Protein AF-A0AAJ2NUL4-F1 (afdb_monomer)

Nearest PDB structures (foldseek):
  6ob6-assembly2_B  TM=2.397E-01  e=3.780E-01  Homo sapiens
  6ob7-assembly1_A  TM=2.343E-01  e=9.515E-01  Homo sapiens
  6ob6-assembly1_A  TM=2.402E-01  e=1.174E+00  Homo sapiens
  7d3u-assembly1_A  TM=2.334E-01  e=5.781E+00  Dietzia sp. DQ12-45-1b
  3dyj-assembly2_B  TM=1.633E-01  e=4.310E+00  Mus musculus

pLDDT: mean 76.29, std 25.27, range [26.02, 98.5]

Solvent-accessible surface area (backbone atoms only — not comparable to full-atom values): 23646 Å² total; per-residue (Å²): 133,72,55,101,81,71,51,84,67,75,86,62,78,68,72,72,60,86,84,61,87,57,70,70,61,54,53,48,49,53,54,31,49,55,34,37,49,44,14,53,50,16,58,77,70,59,43,12,44,94,47,73,66,19,28,52,33,42,51,23,54,46,30,55,22,38,56,39,12,47,52,22,19,65,60,38,30,42,42,44,46,28,36,68,71,66,50,73,82,67,72,62,62,60,67,64,52,52,51,59,48,49,72,70,44,48,65,65,48,50,52,52,51,52,47,39,47,74,70,38,78,88,40,67,79,62,49,72,67,40,51,51,24,49,77,67,48,42,24,61,80,40,61,90,28,65,42,84,95,44,60,75,49,46,60,54,27,31,52,54,52,49,61,67,47,44,57,56,54,50,56,74,50,51,78,43,32,69,84,47,37,68,52,50,50,58,54,41,47,50,53,18,56,55,17,40,50,54,42,65,53,62,40,65,86,70,70,65,38,91,64,49,61,68,79,63,32,52,60,44,51,38,28,18,27,28,33,12,32,41,51,19,46,55,54,61,47,72,94,44,72,71,54,50,54,64,44,34,90,64,38,43,57,56,28,42,49,52,16,52,49,38,52,54,58,67,55,37,67,94,73,36,77,56,67,90,53,85,64,54,35,70,47,46,26,50,52,49,52,34,20,20,48,25,22,35,25,63,44,41,49,73,65,39,50,60,79,79,76,67,84,71,79,91,79,74,89,80,82,81,79,86,84,82,90,81,84,90,87,91,77,89,80,88,86,89,88,87,84,83,89,85,85,86,90,84,88,87,89,84,90,82,86,89,86,86,80,88,84,88,90,85,79,90,79,90,78,88,89,85,90,81,85,88,88,86,87,90,87,87,85,89,84,89,86,84,87,83,92,82,132

Structure (mmCIF, N/CA/C/O backbone):
data_AF-A0AAJ2NUL4-F1
#
_entry.id   AF-A0AAJ2NUL4-F1
#
loop_
_atom_site.group_PDB
_atom_site.id
_atom_site.type_symbol
_atom_site.label_atom_id
_atom_site.label_alt_id
_atom_site.label_comp_id
_atom_site.label_asym_id
_atom_site.label_entity_id
_atom_site.label_seq_id
_atom_site.pdbx_PDB_ins_code
_atom_site.Cartn_x
_atom_site.Cartn_y
_atom_site.Cartn_z
_atom_site.occupancy
_atom_site.B_iso_or_equiv
_atom_site.auth_seq_id
_atom_site.auth_comp_id
_atom_site.auth_asym_id
_atom_site.auth_atom_id
_atom_site.pdbx_PDB_model_num
ATOM 1 N N . MET A 1 1 ? -13.869 8.831 35.840 1.00 39.25 1 MET A N 1
ATOM 2 C CA . MET A 1 1 ? -14.214 9.056 37.261 1.00 39.25 1 MET A CA 1
ATOM 3 C C . MET A 1 1 ? -12.936 9.452 37.986 1.00 39.25 1 MET A C 1
ATOM 5 O O . MET A 1 1 ? -11.892 8.935 37.609 1.00 39.25 1 MET A O 1
ATOM 9 N N . LYS A 1 2 ? -12.988 10.399 38.930 1.00 30.70 2 LYS A N 1
ATOM 10 C CA . LYS A 1 2 ? -11.840 10.747 39.788 1.00 30.70 2 LYS A CA 1
ATOM 11 C C . LYS A 1 2 ? -11.896 9.874 41.045 1.00 30.70 2 LYS A C 1
ATOM 13 O O . LYS A 1 2 ? -12.995 9.549 41.487 1.00 30.70 2 LYS A O 1
ATOM 18 N N . ASN A 1 3 ? -10.749 9.499 41.600 1.00 44.28 3 ASN A N 1
ATOM 19 C CA . ASN A 1 3 ? -10.684 8.872 42.922 1.00 44.28 3 ASN A CA 1
ATOM 20 C C . ASN A 1 3 ? -10.741 9.953 44.028 1.00 44.28 3 ASN A C 1
ATOM 22 O O . ASN A 1 3 ? -10.722 11.152 43.739 1.00 44.28 3 ASN A O 1
ATOM 26 N N . ALA A 1 4 ? -10.841 9.531 45.293 1.00 42.66 4 ALA A N 1
ATOM 27 C CA . ALA A 1 4 ? -11.168 10.397 46.436 1.00 42.66 4 ALA A CA 1
ATOM 28 C C . ALA A 1 4 ? -10.173 11.546 46.724 1.00 42.66 4 ALA A C 1
ATOM 30 O O . ALA A 1 4 ? -10.486 12.431 47.512 1.00 42.66 4 ALA A O 1
ATOM 31 N N . PHE A 1 5 ? -9.005 11.562 46.072 1.00 47.72 5 PHE A N 1
ATOM 32 C CA . PHE A 1 5 ? -7.965 12.585 46.241 1.00 47.72 5 PHE A CA 1
ATOM 33 C C . PHE A 1 5 ? -7.811 13.516 45.027 1.00 47.72 5 PHE A C 1
ATOM 35 O O . PHE A 1 5 ? -6.868 14.298 44.957 1.00 47.72 5 PHE A O 1
ATOM 42 N N . GLY A 1 6 ? -8.722 13.443 44.048 1.00 39.38 6 GLY A N 1
ATOM 43 C CA . GLY A 1 6 ? -8.773 14.371 42.911 1.00 39.38 6 GLY A CA 1
ATOM 44 C C . GLY A 1 6 ? -7.651 14.223 41.875 1.00 39.38 6 GLY A C 1
ATOM 45 O O . GLY A 1 6 ? -7.711 14.880 40.832 1.00 39.38 6 GLY A O 1
ATOM 46 N N . THR A 1 7 ? -6.672 13.348 42.112 1.00 38.56 7 THR A N 1
ATOM 47 C CA . THR A 1 7 ? -5.594 13.026 41.175 1.00 38.56 7 THR A CA 1
ATOM 48 C C . THR A 1 7 ? -6.104 12.194 39.988 1.00 38.56 7 THR A C 1
ATOM 50 O O . THR A 1 7 ? -7.057 11.418 40.124 1.00 38.56 7 THR A O 1
ATOM 53 N N . PRO A 1 8 ? -5.506 12.335 38.789 1.00 39.22 8 PRO A N 1
ATOM 54 C CA . PRO A 1 8 ? -5.813 11.455 37.667 1.00 39.22 8 PRO A CA 1
ATOM 55 C C . PRO A 1 8 ? -5.464 10.003 38.013 1.00 39.22 8 PRO A C 1
ATOM 57 O O . PRO A 1 8 ? -4.362 9.717 38.480 1.00 39.22 8 PRO A O 1
ATOM 60 N N . ASP A 1 9 ? -6.381 9.069 37.757 1.00 36.19 9 ASP A N 1
ATOM 61 C CA . ASP A 1 9 ? -6.085 7.647 37.927 1.00 36.19 9 ASP A CA 1
ATOM 62 C C . ASP A 1 9 ? -5.199 7.148 36.775 1.00 36.19 9 ASP A C 1
ATOM 64 O O . ASP A 1 9 ? -5.669 6.754 35.706 1.00 36.19 9 ASP A O 1
ATOM 68 N N . HIS A 1 10 ? -3.887 7.175 37.007 1.00 42.59 10 HIS A N 1
ATOM 69 C CA . HIS A 1 10 ? -2.873 6.720 36.058 1.00 42.59 10 HIS A CA 1
ATOM 70 C C . HIS A 1 10 ? -2.871 5.193 35.826 1.00 42.59 10 HIS A C 1
ATOM 72 O O . HIS A 1 10 ? -2.092 4.716 35.002 1.00 42.59 10 HIS A O 1
ATOM 78 N N . ARG A 1 11 ? -3.723 4.406 36.508 1.00 35.22 11 ARG A N 1
ATOM 79 C CA . ARG A 1 11 ? -3.797 2.943 36.317 1.00 35.22 11 ARG A CA 1
ATOM 80 C C . ARG A 1 11 ? -4.543 2.523 35.050 1.00 35.22 11 ARG A C 1
ATOM 82 O O . ARG A 1 11 ? -4.384 1.387 34.606 1.00 35.22 11 ARG A O 1
ATOM 89 N N . VAL A 1 12 ? -5.313 3.420 34.433 1.00 42.59 12 VAL A N 1
ATOM 90 C CA . VAL A 1 12 ? -5.914 3.182 33.114 1.00 42.59 12 VAL A CA 1
ATOM 91 C C . VAL A 1 12 ? -5.010 3.799 32.055 1.00 42.59 12 VAL A C 1
ATOM 93 O O . VAL A 1 12 ? -5.055 5.004 31.820 1.00 42.59 12 VAL A O 1
ATOM 96 N N . GLY A 1 13 ? -4.191 2.962 31.411 1.00 33.19 13 GLY A N 1
ATOM 97 C CA . GLY A 1 13 ? -3.261 3.386 30.365 1.00 33.19 13 GLY A CA 1
ATOM 98 C C . GLY A 1 13 ? -3.972 4.128 29.234 1.00 33.19 13 GLY A C 1
ATOM 99 O O . GLY A 1 13 ? -4.592 3.518 28.360 1.00 33.19 13 GLY A O 1
ATOM 100 N N . THR A 1 14 ? -3.874 5.455 29.242 1.00 37.78 14 THR A N 1
ATOM 101 C CA . THR A 1 14 ? -4.357 6.305 28.162 1.00 37.78 14 THR A CA 1
ATOM 102 C C . THR A 1 14 ? -3.523 6.026 26.920 1.00 37.78 14 THR A C 1
ATOM 104 O O . THR A 1 14 ? -2.310 6.235 26.900 1.00 37.78 14 THR A O 1
ATOM 107 N N . LEU A 1 15 ? -4.179 5.534 25.863 1.00 38.38 15 LEU A N 1
ATOM 108 C CA . LEU A 1 15 ? -3.549 5.399 24.549 1.00 38.38 15 LEU A CA 1
ATOM 109 C C . LEU A 1 15 ? -2.896 6.739 24.171 1.00 38.38 15 LEU A C 1
ATOM 111 O O . LEU A 1 15 ? -3.527 7.779 24.408 1.00 38.38 15 LEU A O 1
ATOM 115 N N . PRO A 1 16 ? -1.692 6.740 23.559 1.00 39.66 16 PRO A N 1
ATOM 116 C CA . PRO A 1 16 ? -1.044 7.972 23.136 1.00 39.66 16 PRO A CA 1
ATOM 117 C C . PRO A 1 16 ? -2.018 8.789 22.298 1.00 39.66 16 PRO A C 1
ATOM 119 O O . PRO A 1 16 ? -2.777 8.210 21.508 1.00 39.66 16 PRO A O 1
ATOM 122 N N . SER A 1 17 ? -1.990 10.116 22.460 1.00 39.00 17 SER A N 1
ATOM 123 C CA . SER A 1 17 ? -2.758 11.004 21.590 1.00 39.00 17 SER A CA 1
ATOM 124 C C . SER A 1 17 ? -2.552 10.590 20.133 1.00 39.00 17 SER A C 1
ATOM 126 O O . SER A 1 17 ? -1.429 10.283 19.726 1.00 39.00 17 SER A O 1
ATOM 128 N N . ALA A 1 18 ? -3.621 10.605 19.334 1.00 47.06 18 ALA A N 1
ATOM 129 C CA . ALA A 1 18 ? -3.544 10.310 17.902 1.00 47.06 18 ALA A CA 1
ATOM 130 C C . ALA A 1 18 ? -2.624 11.290 17.138 1.00 47.06 18 ALA A C 1
ATOM 132 O O . ALA A 1 18 ? -2.311 11.060 15.976 1.00 47.06 18 ALA A O 1
ATOM 133 N N . THR A 1 19 ? -2.197 12.370 17.801 1.00 42.91 19 THR A N 1
ATOM 134 C CA . THR A 1 19 ? -1.255 13.391 17.329 1.00 42.91 19 THR A CA 1
ATOM 135 C C . THR A 1 19 ? 0.209 13.125 17.714 1.00 42.91 19 THR A C 1
ATOM 137 O O . THR A 1 19 ? 1.072 13.926 17.372 1.00 42.91 19 THR A O 1
ATOM 140 N N . GLY A 1 20 ? 0.510 12.053 18.456 1.00 47.19 20 GLY A N 1
ATOM 141 C CA . GLY A 1 20 ? 1.865 11.751 18.922 1.00 47.19 20 GLY A CA 1
ATOM 142 C C . GLY A 1 20 ? 2.750 11.131 17.839 1.00 47.19 20 GLY A C 1
ATOM 143 O O . GLY A 1 20 ? 2.394 10.103 17.262 1.00 47.19 20 GLY A O 1
ATOM 144 N N . PHE A 1 21 ? 3.927 11.719 17.618 1.00 57.12 21 PHE A N 1
ATOM 145 C CA . PHE A 1 21 ? 5.013 11.121 16.837 1.00 57.12 21 PHE A CA 1
ATOM 146 C C . PHE A 1 21 ? 5.430 9.770 17.442 1.00 57.12 21 PHE A C 1
ATOM 148 O O . PHE A 1 21 ? 5.567 9.654 18.660 1.00 57.12 21 PHE A O 1
ATOM 155 N N . VAL A 1 22 ? 5.637 8.749 16.605 1.00 67.06 22 VAL A N 1
ATOM 156 C CA . VAL A 1 22 ? 6.077 7.414 17.042 1.00 67.06 22 VAL A CA 1
ATOM 157 C C . VAL A 1 22 ? 7.417 7.100 16.366 1.00 67.06 22 VAL A C 1
ATOM 159 O O . VAL A 1 22 ? 7.410 6.593 15.244 1.00 67.06 22 VAL A O 1
ATOM 162 N N . PRO A 1 23 ? 8.566 7.364 17.025 1.00 75.12 23 PRO A N 1
ATOM 163 C CA . PRO A 1 23 ? 9.891 7.231 16.409 1.00 75.12 23 PRO A CA 1
ATOM 164 C C . PRO A 1 23 ? 10.153 5.855 15.782 1.00 75.12 23 PRO A C 1
ATOM 166 O O . PRO A 1 23 ? 10.763 5.759 14.722 1.00 75.12 23 PRO A O 1
ATOM 169 N N . ALA A 1 24 ? 9.634 4.787 16.398 1.00 75.38 24 ALA A N 1
ATOM 170 C CA . ALA A 1 24 ? 9.776 3.419 15.900 1.00 75.38 24 ALA A CA 1
ATOM 171 C C . ALA A 1 24 ? 9.136 3.196 14.514 1.00 75.38 24 ALA A C 1
ATOM 173 O O . ALA A 1 24 ? 9.634 2.380 13.742 1.00 75.38 24 ALA A O 1
ATOM 174 N N . LEU A 1 25 ? 8.058 3.917 14.180 1.00 79.81 25 LEU A N 1
ATOM 175 C CA . LEU A 1 25 ? 7.402 3.794 12.874 1.00 79.81 25 LEU A CA 1
ATOM 176 C C . LEU A 1 25 ? 8.168 4.548 11.780 1.00 79.81 25 LEU A C 1
ATOM 178 O O . LEU A 1 25 ? 8.213 4.072 10.650 1.00 79.81 25 LEU A O 1
ATOM 182 N N . GLU A 1 26 ? 8.828 5.662 12.108 1.00 84.06 26 GLU A N 1
ATOM 183 C CA . GLU A 1 26 ? 9.721 6.350 11.162 1.00 84.06 26 GLU A CA 1
ATOM 184 C C . GLU A 1 26 ? 11.033 5.581 10.950 1.00 84.06 26 GLU A C 1
ATOM 186 O O . GLU A 1 26 ? 11.498 5.463 9.819 1.00 84.06 26 GLU A O 1
ATOM 191 N N . GLY A 1 27 ? 11.589 4.961 12.000 1.00 86.56 27 GLY A N 1
ATOM 192 C CA . GLY A 1 27 ? 12.718 4.034 11.857 1.00 86.56 27 GLY A CA 1
ATOM 193 C C . GLY A 1 27 ? 12.392 2.863 10.921 1.00 86.56 27 GLY A C 1
ATOM 194 O O . GLY A 1 27 ? 13.204 2.497 10.073 1.00 86.56 27 GLY A O 1
ATOM 195 N N . LEU A 1 28 ? 11.166 2.332 11.001 1.00 87.94 28 LEU A N 1
ATOM 196 C CA . LEU A 1 28 ? 10.689 1.299 10.082 1.00 87.94 28 LEU A CA 1
ATOM 197 C C . LEU A 1 28 ? 10.499 1.821 8.643 1.00 87.94 28 LEU A C 1
ATOM 199 O O . LEU A 1 28 ? 10.810 1.087 7.708 1.00 87.94 28 LEU A O 1
ATOM 203 N N . ARG A 1 29 ? 10.074 3.083 8.440 1.00 90.88 29 ARG A N 1
ATOM 204 C CA . ARG A 1 29 ? 10.076 3.721 7.102 1.00 90.88 29 ARG A CA 1
ATOM 205 C C . ARG A 1 29 ? 11.485 3.825 6.526 1.00 90.88 29 ARG A C 1
ATOM 207 O O . ARG A 1 29 ? 11.657 3.550 5.345 1.00 90.88 29 ARG A O 1
ATOM 214 N N . ALA A 1 30 ? 12.477 4.202 7.332 1.00 92.44 30 ALA A N 1
ATOM 215 C CA . ALA A 1 30 ? 13.863 4.297 6.877 1.00 92.44 30 ALA A CA 1
ATOM 216 C C . ALA A 1 30 ? 14.403 2.926 6.431 1.00 92.44 30 ALA A C 1
ATOM 218 O O . ALA A 1 30 ? 14.931 2.803 5.330 1.00 92.44 30 ALA A O 1
ATOM 219 N N . VAL A 1 31 ? 14.193 1.876 7.235 1.00 93.94 31 VAL A N 1
ATOM 220 C CA . VAL A 1 31 ? 14.585 0.498 6.882 1.00 93.94 31 VAL A CA 1
ATOM 221 C C . VAL A 1 31 ? 13.874 0.029 5.607 1.00 93.94 31 VAL A C 1
ATOM 223 O O . VAL A 1 31 ? 14.526 -0.490 4.704 1.00 93.94 31 VAL A O 1
ATOM 226 N N . ALA A 1 32 ? 12.563 0.267 5.486 1.00 94.88 32 ALA A N 1
ATOM 227 C CA . ALA A 1 32 ? 11.807 -0.080 4.283 1.00 94.88 32 ALA A CA 1
ATOM 228 C C . ALA A 1 32 ? 12.284 0.698 3.039 1.00 94.88 32 ALA A C 1
ATOM 230 O O . ALA A 1 32 ? 12.327 0.126 1.953 1.00 94.88 32 ALA A O 1
ATOM 231 N N . ALA A 1 33 ? 12.696 1.965 3.179 1.00 95.25 33 ALA A N 1
ATOM 232 C CA . ALA A 1 33 ? 13.258 2.755 2.079 1.00 95.25 33 ALA A CA 1
ATOM 233 C C . ALA A 1 33 ? 14.586 2.168 1.573 1.00 95.25 33 ALA A C 1
ATOM 235 O O . ALA A 1 33 ? 14.766 2.016 0.366 1.00 95.25 33 ALA A O 1
ATOM 236 N N . PHE A 1 34 ? 15.494 1.787 2.480 1.00 96.69 34 PHE A N 1
ATOM 237 C CA . PHE A 1 34 ? 16.754 1.131 2.110 1.00 96.69 34 PHE A CA 1
ATOM 238 C C . PHE A 1 34 ? 16.538 -0.245 1.474 1.00 96.69 34 PHE A C 1
ATOM 240 O O . PHE A 1 34 ? 17.254 -0.604 0.539 1.00 96.69 34 PHE A O 1
ATOM 247 N N . ALA A 1 35 ? 15.534 -0.994 1.930 1.00 96.56 35 ALA A N 1
ATOM 248 C CA . ALA A 1 35 ? 15.161 -2.273 1.342 1.00 96.56 35 ALA A CA 1
ATOM 249 C C . ALA A 1 35 ? 14.649 -2.091 -0.106 1.00 96.56 35 ALA A C 1
ATOM 251 O O . ALA A 1 35 ? 15.178 -2.718 -1.023 1.00 96.56 35 ALA A O 1
ATOM 252 N N . VAL A 1 36 ? 13.721 -1.152 -0.344 1.00 96.19 36 VAL A N 1
ATOM 253 C CA . VAL A 1 36 ? 13.253 -0.791 -1.700 1.00 96.19 36 VAL A CA 1
ATOM 254 C C . VAL A 1 36 ? 14.413 -0.325 -2.592 1.00 96.19 36 VAL A C 1
ATOM 256 O O . VAL A 1 36 ? 14.531 -0.780 -3.729 1.00 96.19 36 VAL A O 1
ATOM 259 N N . LEU A 1 37 ? 15.317 0.518 -2.077 1.00 95.94 37 LEU A N 1
ATOM 260 C CA . LEU A 1 37 ? 16.521 0.941 -2.802 1.00 95.94 37 LEU A CA 1
ATOM 261 C C . LEU A 1 37 ? 17.410 -0.254 -3.179 1.00 95.94 37 LEU A C 1
ATOM 263 O O . LEU A 1 37 ? 17.850 -0.344 -4.322 1.00 95.94 37 LEU A O 1
ATOM 267 N N . THR A 1 38 ? 17.631 -1.192 -2.254 1.00 96.25 38 THR A N 1
ATOM 268 C CA . THR A 1 38 ? 18.404 -2.422 -2.509 1.00 96.25 38 THR A CA 1
ATOM 269 C C . THR A 1 38 ? 17.782 -3.251 -3.630 1.00 96.25 38 THR A C 1
ATOM 271 O O . THR A 1 38 ? 18.500 -3.687 -4.524 1.00 96.25 38 THR A O 1
ATOM 274 N N . THR A 1 39 ? 16.455 -3.410 -3.638 1.00 95.12 39 THR A N 1
ATOM 275 C CA . THR A 1 39 ? 15.726 -4.059 -4.739 1.00 95.12 39 THR A CA 1
ATOM 276 C C . THR A 1 39 ? 15.948 -3.351 -6.073 1.00 95.12 39 THR A C 1
ATOM 278 O O . THR A 1 39 ? 16.286 -4.006 -7.056 1.00 95.12 39 THR A O 1
ATOM 281 N N . HIS A 1 40 ? 15.835 -2.020 -6.128 1.00 94.00 40 HIS A N 1
ATOM 282 C CA . HIS A 1 40 ? 16.069 -1.291 -7.376 1.00 94.00 40 HIS A CA 1
ATOM 283 C C . HIS A 1 40 ? 17.519 -1.405 -7.860 1.00 94.00 40 HIS A C 1
ATOM 285 O O . HIS A 1 40 ? 17.735 -1.595 -9.054 1.00 94.00 40 HIS A O 1
ATOM 291 N N . VAL A 1 41 ? 18.505 -1.364 -6.959 1.00 94.38 41 VAL A N 1
ATOM 292 C CA . VAL A 1 41 ? 19.912 -1.613 -7.311 1.00 94.38 41 VAL A CA 1
ATOM 293 C C . VAL A 1 41 ? 20.094 -3.040 -7.840 1.00 94.38 41 VAL A C 1
ATOM 295 O O . VAL A 1 41 ? 20.698 -3.211 -8.892 1.00 94.38 41 VAL A O 1
ATOM 298 N N . ALA A 1 42 ? 19.522 -4.051 -7.180 1.00 93.75 42 ALA A N 1
ATOM 299 C CA . ALA A 1 42 ? 19.599 -5.455 -7.597 1.00 93.75 42 ALA A CA 1
ATOM 300 C C . ALA A 1 42 ? 18.904 -5.743 -8.941 1.00 93.75 42 ALA A C 1
ATOM 302 O O . ALA A 1 42 ? 19.323 -6.632 -9.684 1.00 93.75 42 ALA A O 1
ATOM 303 N N . PHE A 1 43 ? 17.860 -4.990 -9.288 1.00 91.44 43 PHE A N 1
ATOM 304 C CA . PHE A 1 43 ? 17.272 -5.030 -10.624 1.00 91.44 43 PHE A CA 1
ATOM 305 C C . PHE A 1 43 ? 18.189 -4.390 -11.677 1.00 91.44 43 PHE A C 1
ATOM 307 O O . PHE A 1 43 ? 18.396 -4.986 -12.730 1.00 91.44 43 PHE A O 1
ATOM 314 N N . GLN A 1 44 ? 18.780 -3.224 -11.394 1.00 90.38 44 GLN A N 1
ATOM 315 C CA . GLN A 1 44 ? 19.652 -2.517 -12.346 1.00 90.38 44 GLN A CA 1
ATOM 316 C C . GLN A 1 44 ? 21.008 -3.209 -12.570 1.00 90.38 44 GLN A C 1
ATOM 318 O O . GLN A 1 44 ? 21.580 -3.099 -13.649 1.00 90.38 44 GLN A O 1
ATOM 323 N N . THR A 1 45 ? 21.528 -3.943 -11.581 1.00 91.88 45 THR A N 1
ATOM 324 C CA . THR A 1 45 ? 22.793 -4.698 -11.690 1.00 91.88 45 THR A CA 1
ATOM 325 C C . THR A 1 45 ? 22.607 -6.163 -12.099 1.00 91.88 45 THR A C 1
ATOM 327 O O . THR A 1 45 ? 23.584 -6.904 -12.169 1.00 91.88 45 THR A O 1
ATOM 330 N N . GLY A 1 46 ? 21.369 -6.618 -12.324 1.00 89.38 46 GLY A N 1
ATOM 331 C CA . GLY A 1 46 ? 21.052 -8.026 -12.598 1.00 89.38 46 GLY A CA 1
ATOM 332 C C . GLY A 1 46 ? 21.158 -8.964 -11.383 1.00 89.38 46 GLY A C 1
ATOM 333 O O . GLY A 1 46 ? 20.809 -10.141 -11.484 1.00 89.38 46 GLY A O 1
ATOM 334 N N . ALA A 1 47 ? 21.557 -8.460 -10.211 1.00 92.50 47 ALA A N 1
ATOM 335 C CA . ALA A 1 47 ? 21.699 -9.206 -8.958 1.00 92.50 47 ALA A CA 1
ATOM 336 C C . ALA A 1 47 ? 20.355 -9.581 -8.282 1.00 92.50 47 ALA A C 1
ATOM 338 O O . ALA A 1 47 ? 20.248 -9.616 -7.061 1.00 92.50 47 ALA A O 1
ATOM 339 N N . SER A 1 48 ? 19.321 -9.873 -9.070 1.00 89.69 48 SER A N 1
ATOM 340 C CA . SER A 1 48 ? 17.951 -10.200 -8.634 1.00 89.69 48 SER A CA 1
ATOM 341 C C . SER A 1 48 ? 17.500 -11.618 -9.021 1.00 89.69 48 SER A C 1
ATOM 343 O O . SER A 1 48 ? 16.372 -12.008 -8.722 1.00 89.69 48 SER A O 1
ATOM 345 N N . THR A 1 49 ? 18.380 -12.398 -9.663 1.00 89.88 49 THR A N 1
ATOM 346 C CA . THR A 1 49 ? 18.110 -13.757 -10.168 1.00 89.88 49 THR A CA 1
ATOM 347 C C . THR A 1 49 ? 19.209 -14.764 -9.779 1.00 89.88 49 THR A C 1
ATOM 349 O O . THR A 1 49 ? 20.330 -14.386 -9.420 1.00 89.88 49 THR A O 1
ATOM 352 N N . GLY A 1 50 ? 18.902 -16.061 -9.834 1.00 90.88 50 GLY A N 1
ATOM 353 C CA . GLY A 1 50 ? 19.826 -17.187 -9.691 1.00 90.88 50 GLY A CA 1
ATOM 354 C C . GLY A 1 50 ? 20.179 -17.549 -8.247 1.00 90.88 50 GLY A C 1
ATOM 355 O O . GLY A 1 50 ? 19.719 -18.565 -7.714 1.00 90.88 50 GLY A O 1
ATOM 356 N N . SER A 1 51 ? 21.034 -16.752 -7.600 1.00 93.94 51 SER A N 1
ATOM 357 C CA . SER A 1 51 ? 21.510 -17.056 -6.241 1.00 93.94 51 SER A CA 1
ATOM 358 C C . SER A 1 51 ? 20.411 -16.824 -5.191 1.00 93.94 51 SER A C 1
ATOM 360 O O . SER A 1 51 ? 19.529 -15.983 -5.368 1.00 93.94 51 SER A O 1
ATOM 362 N N . PHE A 1 52 ? 20.465 -17.536 -4.057 1.00 93.88 52 PHE A N 1
ATOM 363 C CA . PHE A 1 52 ? 19.532 -17.290 -2.945 1.00 93.88 52 PHE A CA 1
ATOM 364 C C . PHE A 1 52 ? 19.604 -15.839 -2.443 1.00 93.88 52 PHE A C 1
ATOM 366 O O . PHE A 1 52 ? 18.573 -15.230 -2.165 1.00 93.88 52 PHE A O 1
ATOM 373 N N . LEU A 1 53 ? 20.811 -15.270 -2.372 1.00 95.00 53 LEU A N 1
ATOM 374 C CA . LEU A 1 53 ? 21.016 -13.896 -1.921 1.00 95.00 53 LEU A CA 1
ATOM 375 C C . LEU A 1 53 ? 20.473 -12.877 -2.937 1.00 95.00 53 LEU A C 1
ATOM 377 O O . LEU A 1 53 ? 19.829 -11.910 -2.540 1.00 95.00 53 LEU A O 1
ATOM 381 N N . ASN A 1 54 ? 20.628 -13.151 -4.235 1.00 94.56 54 ASN A N 1
ATOM 382 C CA . ASN A 1 54 ? 20.060 -12.337 -5.309 1.00 94.56 54 ASN A CA 1
ATOM 383 C C . ASN A 1 54 ? 18.525 -12.344 -5.251 1.00 94.56 54 ASN A C 1
ATOM 385 O O . ASN A 1 54 ? 17.901 -11.288 -5.335 1.00 94.56 54 ASN A O 1
ATOM 389 N N . ARG A 1 55 ? 17.904 -13.514 -5.025 1.00 94.00 55 ARG A N 1
ATOM 390 C CA . ARG A 1 55 ? 16.454 -13.601 -4.781 1.00 94.00 55 ARG A CA 1
ATOM 391 C C . ARG A 1 55 ? 16.026 -12.789 -3.561 1.00 94.00 55 ARG A C 1
ATOM 393 O O . ARG A 1 55 ? 15.027 -12.088 -3.641 1.00 94.00 55 ARG A O 1
ATOM 400 N N . VAL A 1 56 ? 16.769 -12.844 -2.451 1.00 95.50 56 VAL A N 1
ATOM 401 C CA . VAL A 1 56 ? 16.491 -12.015 -1.262 1.00 95.50 56 VAL A CA 1
ATOM 402 C C . VAL A 1 56 ? 16.541 -10.521 -1.601 1.00 95.50 56 VAL A C 1
ATOM 404 O O . VAL A 1 56 ? 15.630 -9.790 -1.220 1.00 95.50 56 VAL A O 1
ATOM 407 N N . TRP A 1 57 ? 17.544 -10.065 -2.357 1.00 94.81 57 TRP A N 1
ATOM 408 C CA . TRP A 1 57 ? 17.651 -8.663 -2.774 1.00 94.81 57 TRP A CA 1
ATOM 409 C C . TRP A 1 57 ? 16.544 -8.232 -3.738 1.00 94.81 57 TRP A C 1
ATOM 411 O O . TRP A 1 57 ? 15.983 -7.151 -3.565 1.00 94.81 57 TRP A O 1
ATOM 421 N N . GLY A 1 58 ? 16.182 -9.074 -4.709 1.00 92.94 58 GLY A N 1
ATOM 422 C CA . GLY A 1 58 ? 15.045 -8.838 -5.604 1.00 92.94 58 GLY A CA 1
ATOM 423 C C . GLY A 1 58 ? 13.690 -8.831 -4.887 1.00 92.94 58 GLY A C 1
ATOM 424 O O . GLY A 1 58 ? 12.730 -8.282 -5.418 1.00 92.94 58 GLY A O 1
ATOM 425 N N . ARG A 1 59 ? 13.617 -9.398 -3.672 1.00 94.19 59 ARG A N 1
ATOM 426 C CA . ARG A 1 59 ? 12.382 -9.550 -2.890 1.00 94.19 59 ARG A CA 1
ATOM 427 C C . ARG A 1 59 ? 12.173 -8.528 -1.777 1.00 94.19 59 ARG A C 1
ATOM 429 O O . ARG A 1 59 ? 11.185 -8.580 -1.044 1.00 94.19 59 ARG A O 1
ATOM 436 N N . PHE A 1 60 ? 13.071 -7.552 -1.660 1.00 95.62 60 PHE A N 1
ATOM 437 C CA . PHE A 1 60 ? 12.803 -6.369 -0.847 1.00 95.62 60 PHE A CA 1
ATOM 438 C C . PHE A 1 60 ? 11.736 -5.439 -1.463 1.00 95.62 60 PHE A C 1
ATOM 440 O O . PHE A 1 60 ? 11.297 -4.520 -0.769 1.00 95.62 60 PHE A O 1
ATOM 447 N N . ASP A 1 61 ? 11.227 -5.724 -2.670 1.00 93.06 61 ASP A N 1
ATOM 448 C CA . ASP A 1 61 ? 10.006 -5.150 -3.257 1.00 93.06 61 ASP A CA 1
ATOM 449 C C . ASP A 1 61 ? 8.801 -5.242 -2.300 1.00 93.06 61 ASP A C 1
ATOM 451 O O . ASP A 1 61 ? 8.052 -4.275 -2.142 1.00 93.06 61 ASP A O 1
ATOM 455 N N . LEU A 1 62 ? 8.684 -6.339 -1.541 1.00 94.75 62 LEU A N 1
ATOM 456 C CA . LEU A 1 62 ? 7.672 -6.518 -0.491 1.00 94.75 62 LEU A CA 1
ATOM 457 C C . LEU A 1 62 ? 7.733 -5.450 0.618 1.00 94.75 62 LEU A C 1
ATOM 459 O O . LEU A 1 62 ? 6.768 -5.271 1.361 1.00 94.75 62 LEU A O 1
ATOM 463 N N . SER A 1 63 ? 8.822 -4.685 0.724 1.00 95.69 63 SER A N 1
ATOM 464 C CA . SER A 1 63 ? 8.925 -3.549 1.651 1.00 95.69 63 SER A CA 1
ATOM 465 C C . SER A 1 63 ? 8.005 -2.382 1.262 1.00 95.69 63 SER A C 1
ATOM 467 O O . SER A 1 63 ? 7.647 -1.580 2.127 1.00 95.69 63 SER A O 1
ATOM 469 N N . VAL A 1 64 ? 7.531 -2.310 0.008 1.00 96.94 64 VAL A N 1
ATOM 470 C CA . VAL A 1 64 ? 6.459 -1.380 -0.405 1.00 96.94 64 VAL A CA 1
ATOM 471 C C . VAL A 1 64 ? 5.165 -1.660 0.376 1.00 96.94 64 VAL A C 1
ATOM 473 O O . VAL A 1 64 ? 4.489 -0.723 0.811 1.00 96.94 64 VAL A O 1
ATOM 476 N N . ALA A 1 65 ? 4.871 -2.928 0.688 1.00 97.94 65 ALA A N 1
ATOM 477 C CA . ALA A 1 65 ? 3.729 -3.298 1.525 1.00 97.94 65 ALA A CA 1
ATOM 478 C C . ALA A 1 65 ? 3.815 -2.695 2.937 1.00 97.94 65 ALA A C 1
ATOM 480 O O . ALA A 1 65 ? 2.793 -2.311 3.507 1.00 97.94 65 ALA A O 1
ATOM 481 N N . VAL A 1 66 ? 5.027 -2.531 3.485 1.00 96.88 66 VAL A N 1
ATOM 482 C CA . VAL A 1 66 ? 5.248 -1.875 4.786 1.00 96.88 66 VAL A CA 1
ATOM 483 C C . VAL A 1 66 ? 4.868 -0.393 4.721 1.00 96.88 66 VAL A C 1
ATOM 485 O O . VAL A 1 66 ? 4.237 0.105 5.653 1.00 96.88 66 VAL A O 1
ATOM 488 N N . PHE A 1 67 ? 5.171 0.312 3.624 1.00 96.56 67 PHE A N 1
ATOM 489 C CA . PHE A 1 67 ? 4.742 1.703 3.434 1.00 96.56 67 PHE A CA 1
ATOM 490 C C . PHE A 1 67 ? 3.219 1.836 3.345 1.00 96.56 67 PHE A C 1
ATOM 492 O O . PHE A 1 67 ? 2.638 2.679 4.034 1.00 96.56 67 PHE A O 1
ATOM 499 N N . PHE A 1 68 ? 2.560 0.982 2.559 1.00 98.06 68 PHE A N 1
ATOM 500 C CA . PHE A 1 68 ? 1.103 1.024 2.401 1.00 98.06 68 PHE A CA 1
ATOM 501 C C . PHE A 1 68 ? 0.387 0.652 3.706 1.00 98.06 68 PHE A C 1
ATOM 503 O O . PHE A 1 68 ? -0.532 1.355 4.132 1.00 98.06 68 PHE A O 1
ATOM 510 N N . ALA A 1 69 ? 0.863 -0.372 4.418 1.00 98.12 69 ALA A N 1
ATOM 511 C CA . ALA A 1 69 ? 0.344 -0.734 5.733 1.00 98.12 69 ALA A CA 1
ATOM 512 C C . ALA A 1 69 ? 0.624 0.343 6.798 1.00 98.12 69 ALA A C 1
ATOM 514 O O . ALA A 1 69 ? -0.233 0.600 7.643 1.00 98.12 69 ALA A O 1
ATOM 515 N N . LEU A 1 70 ? 1.761 1.046 6.753 1.00 95.62 70 LEU A N 1
ATOM 516 C CA . LEU A 1 70 ? 2.010 2.210 7.615 1.00 95.62 70 LEU A CA 1
ATOM 517 C C . LEU A 1 70 ? 1.001 3.329 7.363 1.00 95.62 70 LEU A C 1
ATOM 519 O O . LEU A 1 70 ? 0.470 3.905 8.314 1.00 95.62 70 LEU A O 1
ATOM 523 N N . SER A 1 71 ? 0.718 3.633 6.100 1.00 95.75 71 SER A N 1
ATOM 524 C CA . SER A 1 71 ? -0.239 4.675 5.736 1.00 95.75 71 SER A CA 1
ATOM 525 C C . SER A 1 71 ? -1.678 4.276 6.070 1.00 95.75 71 SER A C 1
ATOM 527 O O . SER A 1 71 ? -2.405 5.084 6.652 1.00 95.75 71 SER A O 1
ATOM 529 N N . GLY A 1 72 ? -2.057 3.014 5.847 1.00 96.50 72 GLY A N 1
ATOM 530 C CA . GLY A 1 72 ? -3.308 2.438 6.345 1.00 96.50 72 GLY A CA 1
ATOM 531 C C . GLY A 1 72 ? -3.429 2.543 7.870 1.00 96.50 72 GLY A C 1
ATOM 532 O O . GLY A 1 72 ? -4.430 3.047 8.378 1.00 96.50 72 GLY A O 1
ATOM 533 N N . PHE A 1 73 ? -2.385 2.161 8.610 1.00 95.56 73 PHE A N 1
ATOM 534 C CA . PHE A 1 73 ? -2.353 2.212 10.073 1.00 95.56 73 PHE A CA 1
ATOM 535 C C . PHE A 1 73 ? -2.477 3.640 10.616 1.00 95.56 73 PHE A C 1
ATOM 537 O O . PHE A 1 73 ? -3.388 3.937 11.392 1.00 95.56 73 PHE A O 1
ATOM 544 N N . LEU A 1 74 ? -1.574 4.538 10.214 1.00 92.50 74 LEU A N 1
ATOM 545 C CA . LEU A 1 74 ? -1.487 5.894 10.759 1.00 92.50 74 LEU A CA 1
ATOM 546 C C . LEU A 1 74 ? -2.758 6.702 10.484 1.00 92.50 74 LEU A C 1
ATOM 548 O O . LEU A 1 74 ? -3.223 7.435 11.358 1.00 92.50 74 LEU A O 1
ATOM 552 N N . LEU A 1 75 ? -3.334 6.555 9.289 1.00 93.25 75 LEU A N 1
ATOM 553 C CA . LEU A 1 75 ? -4.522 7.303 8.892 1.00 93.25 75 LEU A CA 1
ATOM 554 C C . LEU A 1 75 ? -5.807 6.707 9.469 1.00 93.25 75 LEU A C 1
ATOM 556 O O . LEU A 1 75 ? -6.669 7.454 9.938 1.00 93.25 75 LEU A O 1
ATOM 560 N N . TRP A 1 76 ? -5.934 5.377 9.503 1.00 94.62 76 TRP A N 1
ATOM 561 C CA . TRP A 1 76 ? -7.117 4.734 10.073 1.00 94.62 76 TRP A CA 1
ATOM 562 C C . TRP A 1 76 ? -7.188 4.872 11.593 1.00 94.62 76 TRP A C 1
ATOM 564 O O . TRP A 1 76 ? -8.275 5.057 12.138 1.00 94.62 76 TRP A O 1
ATOM 574 N N . ARG A 1 77 ? -6.046 4.858 12.296 1.00 91.38 77 ARG A N 1
ATOM 575 C CA . ARG A 1 77 ? -5.983 4.953 13.766 1.00 91.38 77 ARG A CA 1
ATOM 576 C C . ARG A 1 77 ? -6.696 6.189 14.320 1.00 91.38 77 ARG A C 1
ATOM 578 O O . ARG A 1 77 ? -7.390 6.079 15.330 1.00 91.38 77 ARG A O 1
ATOM 585 N N . ALA A 1 78 ? -6.585 7.342 13.660 1.00 88.75 78 ALA A N 1
ATOM 586 C CA . ALA A 1 78 ? -7.306 8.550 14.067 1.00 88.75 78 ALA A CA 1
ATOM 587 C C . ALA A 1 78 ? -8.837 8.363 13.982 1.00 88.75 78 ALA A C 1
ATOM 589 O O . ALA A 1 78 ? -9.554 8.677 14.934 1.00 88.75 78 ALA A O 1
ATOM 590 N N . HIS A 1 79 ? -9.333 7.776 12.886 1.00 88.50 79 HIS A N 1
ATOM 591 C CA . HIS A 1 79 ? -10.758 7.480 12.691 1.00 88.50 79 HIS A CA 1
ATOM 592 C C . HIS A 1 79 ? -11.276 6.374 13.621 1.00 88.50 79 HIS A C 1
ATOM 594 O O . HIS A 1 79 ? -12.377 6.483 14.160 1.00 88.50 79 HIS A O 1
ATOM 600 N N . ALA A 1 80 ? -10.480 5.331 13.864 1.00 89.31 80 ALA A N 1
ATOM 601 C CA . ALA A 1 80 ? -10.795 4.259 14.807 1.00 89.31 80 ALA A CA 1
ATOM 602 C C . ALA A 1 80 ? -10.956 4.796 16.240 1.00 89.31 80 ALA A C 1
ATOM 604 O O . ALA A 1 80 ? -11.947 4.490 16.908 1.00 89.31 80 ALA A O 1
ATOM 605 N N . LEU A 1 81 ? -10.036 5.654 16.701 1.00 86.81 81 LEU A N 1
ATOM 606 C CA . LEU A 1 81 ? -10.122 6.296 18.019 1.00 86.81 81 LEU A CA 1
ATOM 607 C C . LEU A 1 81 ? -11.336 7.225 18.134 1.00 86.81 81 LEU A C 1
ATOM 609 O O . LEU A 1 81 ? -12.056 7.153 19.130 1.00 86.81 81 LEU A O 1
ATOM 613 N N . HIS A 1 82 ? -11.591 8.061 17.124 1.00 86.38 82 HIS A N 1
ATOM 614 C CA . HIS A 1 82 ? -12.750 8.965 17.084 1.00 86.38 82 HIS A CA 1
ATOM 615 C C . HIS A 1 82 ? -14.078 8.203 17.158 1.00 86.38 82 HIS A C 1
ATOM 617 O O . HIS A 1 82 ? -14.934 8.496 17.998 1.00 86.38 82 HIS A O 1
ATOM 623 N N . ALA A 1 83 ? -14.211 7.149 16.348 1.00 84.75 83 ALA A N 1
ATOM 624 C CA . ALA A 1 83 ? -15.391 6.293 16.325 1.00 84.75 83 ALA A CA 1
ATOM 625 C C . ALA A 1 83 ? -15.649 5.614 17.682 1.00 84.75 83 ALA A C 1
ATOM 627 O O . ALA A 1 83 ? -16.775 5.621 18.189 1.00 84.75 83 ALA A O 1
ATOM 628 N N . ARG A 1 84 ? -14.591 5.064 18.295 1.00 80.75 84 ARG A N 1
ATOM 629 C CA . ARG A 1 84 ? -14.648 4.343 19.578 1.00 80.75 84 ARG A CA 1
ATOM 630 C C . ARG A 1 84 ? -14.876 5.260 20.782 1.00 80.75 84 ARG A C 1
ATOM 632 O O . ARG A 1 84 ? -15.473 4.816 21.754 1.00 80.75 84 ARG A O 1
ATOM 639 N N . ARG A 1 85 ? -14.471 6.533 20.703 1.00 83.56 85 ARG A N 1
ATOM 640 C CA . ARG A 1 85 ? -14.761 7.575 21.711 1.00 83.56 85 ARG A CA 1
ATOM 641 C C . ARG A 1 85 ? -16.154 8.203 21.580 1.00 83.56 85 ARG A C 1
ATOM 643 O O . ARG A 1 85 ? -16.491 9.072 22.373 1.00 83.56 85 ARG A O 1
ATOM 650 N N . GLY A 1 86 ? -16.959 7.790 20.599 1.00 77.69 86 GLY A N 1
ATOM 651 C CA . GLY A 1 86 ? -18.320 8.306 20.411 1.00 77.69 86 GLY A CA 1
ATOM 652 C C . GLY A 1 86 ? -18.429 9.609 19.606 1.00 77.69 86 GLY A C 1
ATOM 653 O O . GLY A 1 86 ? -19.545 10.026 19.329 1.00 77.69 86 GLY A O 1
ATOM 654 N N . GLY A 1 87 ? -17.320 10.201 19.142 1.00 79.56 87 GLY A N 1
ATOM 655 C CA . GLY A 1 87 ? -17.336 11.452 18.368 1.00 79.56 87 GLY A CA 1
ATOM 656 C C . GLY A 1 87 ? -18.032 11.308 17.010 1.00 79.56 87 GLY A C 1
ATOM 657 O O . GLY A 1 87 ? -17.631 10.472 16.197 1.00 79.56 87 GLY A O 1
ATOM 658 N N . THR A 1 88 ? -19.087 12.082 16.762 1.00 78.69 88 THR A N 1
ATOM 659 C CA . THR A 1 88 ? -19.900 12.019 15.535 1.00 78.69 88 THR A CA 1
ATOM 660 C C . THR A 1 88 ? -19.092 12.357 14.273 1.00 78.69 88 THR A C 1
ATOM 662 O O . THR A 1 88 ? -18.026 12.967 14.339 1.00 78.69 88 THR A O 1
ATOM 665 N N . GLY A 1 89 ? -19.573 11.917 13.104 1.00 79.88 89 GLY A N 1
ATOM 666 C CA . GLY A 1 89 ? -18.900 12.164 11.822 1.00 79.88 89 GLY A CA 1
ATOM 667 C C . GLY A 1 89 ? -17.498 11.543 11.715 1.00 79.88 89 GLY A C 1
ATOM 668 O O . GLY A 1 89 ? -17.237 10.461 12.253 1.00 79.88 89 GLY A O 1
ATOM 669 N N . THR A 1 90 ? -16.607 12.224 10.991 1.00 81.75 90 THR A N 1
ATOM 670 C CA . THR A 1 90 ? -15.211 11.824 10.748 1.00 81.75 90 THR A CA 1
ATOM 671 C C . THR A 1 90 ? -14.241 12.514 11.711 1.00 81.75 90 THR A C 1
ATOM 673 O O . THR A 1 90 ? -14.503 13.606 12.205 1.00 81.75 90 THR A O 1
ATOM 676 N N . ALA A 1 91 ? -13.074 11.903 11.946 1.00 85.00 91 ALA A N 1
ATOM 677 C CA . ALA A 1 91 ? -12.041 12.468 12.827 1.00 85.00 91 ALA A CA 1
ATOM 678 C C . ALA A 1 91 ? -11.407 13.776 12.307 1.00 85.00 91 ALA A C 1
ATOM 680 O O . ALA A 1 91 ? -10.792 14.514 13.075 1.00 85.00 91 ALA A O 1
ATOM 681 N N . ARG A 1 92 ? -11.504 14.039 10.998 1.00 87.38 92 ARG A N 1
ATOM 682 C CA . ARG A 1 92 ? -11.008 15.249 10.328 1.00 87.38 92 ARG A CA 1
ATOM 683 C C . ARG A 1 92 ? -11.829 15.511 9.052 1.00 87.38 92 ARG A C 1
ATOM 685 O O . ARG A 1 92 ? -12.232 14.535 8.409 1.00 87.38 92 ARG A O 1
ATOM 692 N N . PRO A 1 93 ? -12.051 16.775 8.644 1.00 90.12 93 PRO A N 1
ATOM 693 C CA . PRO A 1 93 ? -12.644 17.090 7.345 1.00 90.12 93 PRO A CA 1
ATOM 694 C C . PRO A 1 93 ? -11.795 16.558 6.181 1.00 90.12 93 PRO A C 1
ATOM 696 O O . PRO A 1 93 ? -10.565 16.669 6.194 1.00 90.12 93 PRO A O 1
ATOM 699 N N . ALA A 1 94 ? -12.452 16.015 5.151 1.00 92.44 94 ALA A N 1
ATOM 700 C CA . ALA A 1 94 ? -11.780 15.412 3.997 1.00 92.44 94 ALA A CA 1
ATOM 701 C C . ALA A 1 94 ? -10.874 16.412 3.253 1.00 92.44 94 ALA A C 1
ATOM 703 O O . ALA A 1 94 ? -9.734 16.083 2.930 1.00 92.44 94 ALA A O 1
ATOM 704 N N . ARG A 1 95 ? -11.338 17.657 3.066 1.00 94.12 95 ARG A N 1
ATOM 705 C CA . ARG A 1 95 ? -10.585 18.738 2.405 1.00 94.12 95 ARG A CA 1
ATOM 706 C C . ARG A 1 95 ? -9.247 19.028 3.088 1.00 94.12 95 ARG A C 1
ATOM 708 O O . ARG A 1 95 ? -8.214 19.068 2.424 1.00 94.12 95 ARG A O 1
ATOM 715 N N . ASP A 1 96 ? -9.246 19.196 4.409 1.00 93.19 96 ASP A N 1
ATOM 716 C CA . ASP A 1 96 ? -8.029 19.535 5.161 1.00 93.19 96 ASP A CA 1
ATOM 717 C C . ASP A 1 96 ? -7.064 18.353 5.243 1.00 93.19 96 ASP A C 1
ATOM 719 O O . ASP A 1 96 ? -5.842 18.528 5.228 1.00 93.19 96 ASP A O 1
ATOM 723 N N . TYR A 1 97 ? -7.612 17.137 5.307 1.00 93.75 97 TYR A N 1
ATOM 724 C CA . TYR A 1 97 ? -6.845 15.907 5.180 1.00 93.75 97 TYR A CA 1
ATOM 725 C C . TYR A 1 97 ? -6.135 15.836 3.816 1.00 93.75 97 TYR A C 1
ATOM 727 O O . TYR A 1 97 ? -4.902 15.783 3.801 1.00 93.75 97 TYR A O 1
ATOM 735 N N . LEU A 1 98 ? -6.866 15.928 2.699 1.00 95.06 98 LEU A N 1
ATOM 736 C CA . LEU A 1 98 ? -6.307 15.860 1.343 1.00 95.06 98 LEU A CA 1
ATOM 737 C C . LEU A 1 98 ? -5.294 16.982 1.078 1.00 95.06 98 LEU A C 1
ATOM 739 O O . LEU A 1 98 ? -4.176 16.702 0.644 1.00 95.06 98 LEU A O 1
ATOM 743 N N . ARG A 1 99 ? -5.609 18.233 1.450 1.00 96.50 99 ARG A N 1
ATOM 744 C CA . ARG A 1 99 ? -4.667 19.366 1.356 1.00 96.50 99 ARG A CA 1
ATOM 745 C C . ARG A 1 99 ? -3.361 19.077 2.100 1.00 96.50 99 ARG A C 1
ATOM 747 O O . ARG A 1 99 ? -2.287 19.347 1.572 1.00 96.50 99 ARG A O 1
ATOM 754 N N . SER A 1 100 ? -3.434 18.495 3.301 1.00 94.31 100 SER A N 1
ATOM 755 C CA . SER A 1 100 ? -2.233 18.160 4.084 1.00 94.31 100 SER A CA 1
ATOM 756 C C . SER A 1 100 ? -1.384 17.030 3.490 1.00 94.31 100 SER A C 1
ATOM 758 O O . SER A 1 100 ? -0.204 16.934 3.819 1.00 94.31 100 SER A O 1
ATOM 760 N N . ARG A 1 101 ? -1.953 16.186 2.617 1.00 93.69 101 ARG A N 1
ATOM 761 C CA . ARG A 1 101 ? -1.212 15.162 1.863 1.00 93.69 101 ARG A CA 1
ATOM 762 C C . ARG A 1 101 ? -0.566 15.766 0.619 1.00 93.69 101 ARG A C 1
ATOM 764 O O . ARG A 1 101 ? 0.640 15.626 0.451 1.00 93.69 101 ARG A O 1
ATOM 771 N N . LEU A 1 102 ? -1.335 16.519 -0.170 1.00 95.56 102 LEU A N 1
ATOM 772 C CA . LEU A 1 102 ? -0.857 17.189 -1.383 1.00 95.56 102 LEU A CA 1
ATOM 773 C C . LEU A 1 102 ? 0.329 18.120 -1.097 1.00 95.56 102 LEU A C 1
ATOM 775 O O . LEU A 1 102 ? 1.378 17.966 -1.710 1.00 95.56 102 LEU A O 1
ATOM 779 N N . VAL A 1 103 ? 0.216 19.014 -0.108 1.00 96.88 103 VAL A N 1
ATOM 780 C CA . VAL A 1 103 ? 1.301 19.953 0.252 1.00 96.88 103 VAL A CA 1
ATOM 781 C C . VAL A 1 103 ? 2.548 19.234 0.792 1.00 96.88 103 VAL A C 1
ATOM 783 O O . VAL A 1 103 ? 3.652 19.747 0.651 1.00 96.88 103 VAL A O 1
ATOM 786 N N . ARG A 1 104 ? 2.405 18.035 1.376 1.00 94.06 104 ARG A N 1
ATOM 787 C CA . ARG A 1 104 ? 3.539 17.236 1.875 1.00 94.06 104 ARG A CA 1
ATOM 788 C C . ARG A 1 104 ? 4.279 16.478 0.765 1.00 94.06 104 ARG A C 1
ATOM 790 O O . ARG A 1 104 ? 5.458 16.193 0.938 1.00 94.06 104 ARG A O 1
ATOM 797 N N . ILE A 1 105 ? 3.591 16.103 -0.314 1.00 95.50 105 ILE A N 1
ATOM 798 C CA . ILE A 1 105 ? 4.100 15.157 -1.323 1.00 95.50 105 ILE A CA 1
ATOM 799 C C . ILE A 1 105 ? 4.425 15.859 -2.640 1.00 95.50 105 ILE A C 1
ATOM 801 O O . ILE A 1 105 ? 5.530 15.704 -3.157 1.00 95.50 105 ILE A O 1
ATOM 805 N N . MET A 1 106 ? 3.489 16.656 -3.163 1.00 96.75 106 MET A N 1
ATOM 806 C CA . MET A 1 106 ? 3.598 17.226 -4.506 1.00 96.75 106 MET A CA 1
ATOM 807 C C . MET A 1 106 ? 4.846 18.096 -4.713 1.00 96.75 106 MET A C 1
ATOM 809 O O . MET A 1 106 ? 5.456 17.933 -5.760 1.00 96.75 106 MET A O 1
ATOM 813 N N . PRO A 1 107 ? 5.297 18.966 -3.781 1.00 97.56 107 PRO A N 1
ATOM 814 C CA . PRO A 1 107 ? 6.449 19.829 -4.056 1.00 97.56 107 PRO A CA 1
ATOM 815 C C . PRO A 1 107 ? 7.735 19.047 -4.359 1.00 97.56 107 PRO A C 1
ATOM 817 O O . PRO A 1 107 ? 8.378 19.290 -5.375 1.00 97.56 107 PRO A O 1
ATOM 820 N N . ALA A 1 108 ? 8.078 18.063 -3.521 1.00 96.94 108 ALA A N 1
ATOM 821 C CA . ALA A 1 108 ? 9.266 17.234 -3.727 1.00 96.94 108 ALA A CA 1
ATOM 822 C C . ALA A 1 108 ? 9.117 16.313 -4.949 1.00 96.94 108 ALA A C 1
ATOM 824 O O . ALA A 1 108 ? 10.064 16.137 -5.713 1.00 96.94 108 ALA A O 1
ATOM 825 N N . TYR A 1 109 ? 7.917 15.760 -5.158 1.00 97.44 109 TYR A N 1
ATOM 826 C CA . TYR A 1 109 ? 7.640 14.891 -6.297 1.00 97.44 109 TYR A CA 1
ATOM 827 C C . TYR A 1 109 ? 7.703 15.635 -7.640 1.00 97.44 109 TYR A C 1
ATOM 829 O O . TYR A 1 109 ? 8.323 15.144 -8.575 1.00 97.44 109 TYR A O 1
ATOM 837 N N . LEU A 1 110 ? 7.139 16.843 -7.738 1.00 97.75 110 LEU A N 1
ATOM 838 C CA . LEU A 1 110 ? 7.178 17.650 -8.962 1.00 97.75 110 LEU A CA 1
ATOM 839 C C . LEU A 1 110 ? 8.607 18.071 -9.323 1.00 97.75 110 LEU A C 1
ATOM 841 O O . LEU A 1 110 ? 8.957 18.051 -10.502 1.00 97.75 110 LEU A O 1
ATOM 845 N N . VAL A 1 111 ? 9.449 18.390 -8.332 1.00 97.88 111 VAL A N 1
ATOM 846 C CA . VAL A 1 111 ? 10.887 18.631 -8.552 1.00 97.88 111 VAL A CA 1
ATOM 847 C C . VAL A 1 111 ? 11.577 17.372 -9.084 1.00 97.88 111 VAL A C 1
ATOM 849 O O . VAL A 1 111 ? 12.298 17.462 -10.073 1.00 97.88 111 VAL A O 1
ATOM 852 N N . LEU A 1 112 ? 11.318 16.200 -8.489 1.00 96.75 112 LEU A N 1
ATOM 853 C CA . LEU A 1 112 ? 11.866 14.920 -8.954 1.00 96.75 112 LEU A CA 1
ATOM 854 C C . LEU A 1 112 ? 11.438 14.594 -10.394 1.00 96.75 112 LEU A C 1
ATOM 856 O O . LEU A 1 112 ? 12.292 14.273 -11.216 1.00 96.75 112 LEU A O 1
ATOM 860 N N . VAL A 1 113 ? 10.146 14.707 -10.717 1.00 96.75 113 VAL A N 1
ATOM 861 C CA . VAL A 1 113 ? 9.630 14.462 -12.074 1.00 96.75 113 VAL A CA 1
ATOM 862 C C . VAL A 1 113 ? 10.268 15.424 -13.070 1.00 96.75 113 VAL A C 1
ATOM 864 O O . VAL A 1 113 ? 10.812 14.983 -14.077 1.00 96.75 113 VAL A O 1
ATOM 867 N N . SER A 1 114 ? 10.277 16.723 -12.764 1.00 96.19 114 SER A N 1
ATOM 868 C CA . SER A 1 114 ? 10.864 17.737 -13.648 1.00 96.19 114 SER A CA 1
ATOM 869 C C . SER A 1 114 ? 12.351 17.469 -13.891 1.00 96.19 114 SER A C 1
ATOM 871 O O . SER A 1 114 ? 12.802 17.499 -15.032 1.00 96.19 114 SER A O 1
ATOM 873 N N . ALA A 1 115 ? 13.109 17.130 -12.843 1.00 96.75 115 ALA A N 1
ATOM 874 C CA . ALA A 1 115 ? 14.516 16.763 -12.965 1.00 96.75 115 ALA A CA 1
ATOM 875 C C . ALA A 1 115 ? 14.714 15.501 -13.823 1.00 96.75 115 ALA A C 1
ATOM 877 O O . ALA A 1 115 ? 15.569 15.498 -14.700 1.00 96.75 115 ALA A O 1
ATOM 878 N N . VAL A 1 116 ? 13.914 14.448 -13.633 1.00 95.88 116 VAL A N 1
ATOM 879 C CA . VAL A 1 116 ? 14.049 13.203 -14.412 1.00 95.88 116 VAL A CA 1
ATOM 880 C C . VAL A 1 116 ? 13.708 13.398 -15.893 1.00 95.88 116 VAL A C 1
ATOM 882 O O . VAL A 1 116 ? 14.408 12.861 -16.751 1.00 95.88 116 VAL A O 1
ATOM 885 N N . PHE A 1 117 ? 12.676 14.175 -16.223 1.00 95.44 117 PHE A N 1
ATOM 886 C CA . PHE A 1 117 ? 12.332 14.446 -17.622 1.00 95.44 117 PHE A CA 1
ATOM 887 C C . PHE A 1 117 ? 13.340 15.376 -18.320 1.00 95.44 117 PHE A C 1
ATOM 889 O O . PHE A 1 117 ? 13.560 15.226 -19.519 1.00 95.44 117 PHE A O 1
ATOM 896 N N . LEU A 1 118 ? 13.962 16.313 -17.593 1.00 95.31 118 LEU A N 1
ATOM 897 C CA . LEU A 1 118 ? 14.927 17.268 -18.156 1.00 95.31 118 LEU A CA 1
ATOM 898 C C . LEU A 1 118 ? 16.373 16.744 -18.198 1.00 95.31 118 LEU A C 1
ATOM 900 O O . LEU A 1 118 ? 17.139 17.176 -19.055 1.00 95.31 118 LEU A O 1
ATOM 904 N N . LEU A 1 119 ? 16.766 15.854 -17.278 1.00 96.25 119 LEU A N 1
ATOM 905 C CA . LEU A 1 119 ? 18.162 15.419 -17.112 1.00 96.25 119 LEU A CA 1
ATOM 906 C C . LEU A 1 119 ? 18.458 14.010 -17.647 1.00 96.25 119 LEU A C 1
ATOM 908 O O . LEU A 1 119 ? 19.627 13.701 -17.867 1.00 96.25 119 LEU A O 1
ATOM 912 N N . ILE A 1 120 ? 17.453 13.148 -17.857 1.00 94.94 120 ILE A N 1
ATOM 913 C CA . ILE A 1 120 ? 17.661 11.808 -18.434 1.00 94.94 120 ILE A CA 1
ATOM 914 C C . ILE A 1 120 ? 17.407 11.859 -19.951 1.00 94.94 120 ILE A C 1
ATOM 916 O O . ILE A 1 120 ? 16.255 12.025 -20.358 1.00 94.94 120 ILE A O 1
ATOM 920 N N . PRO A 1 121 ? 18.426 11.657 -20.815 1.00 93.88 121 PRO A N 1
ATOM 921 C CA . PRO A 1 121 ? 18.281 11.844 -22.263 1.00 93.88 121 PRO A CA 1
ATOM 922 C C . PRO A 1 121 ? 17.205 10.973 -22.920 1.00 93.88 121 PRO A C 1
ATOM 924 O O . PRO A 1 121 ? 16.562 11.416 -23.869 1.00 93.88 121 PRO A O 1
ATOM 927 N N . ARG A 1 122 ? 16.952 9.759 -22.406 1.00 92.06 122 ARG A N 1
ATOM 928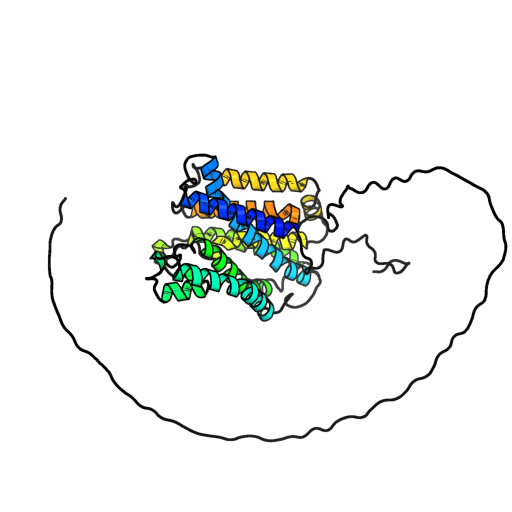 C CA . ARG A 1 122 ? 15.897 8.876 -22.937 1.00 92.06 122 ARG A CA 1
ATOM 929 C C . ARG A 1 122 ? 14.482 9.432 -22.755 1.00 92.06 122 ARG A C 1
ATOM 931 O O . ARG A 1 122 ? 13.592 9.056 -23.509 1.00 92.06 122 ARG A O 1
ATOM 938 N N . ASN A 1 123 ? 14.283 10.365 -21.823 1.00 92.81 123 ASN A N 1
ATOM 939 C CA . ASN A 1 123 ? 12.986 10.991 -21.571 1.00 92.81 123 ASN A CA 1
ATOM 940 C C . ASN A 1 123 ? 12.738 12.236 -22.450 1.00 92.81 123 ASN A C 1
ATOM 942 O O . ASN A 1 123 ? 11.608 12.727 -22.486 1.00 92.81 123 ASN A O 1
ATOM 946 N N . ALA A 1 124 ? 13.737 12.725 -23.198 1.00 87.44 124 ALA A N 1
ATOM 947 C CA . ALA A 1 124 ? 13.663 13.986 -23.950 1.00 87.44 124 ALA A CA 1
ATOM 948 C C . ALA A 1 124 ? 12.607 14.006 -25.079 1.00 87.44 124 ALA A C 1
ATOM 950 O O . ALA A 1 124 ? 12.179 15.078 -25.497 1.00 87.44 124 ALA A O 1
ATOM 951 N N . GLY A 1 125 ? 12.166 12.835 -25.555 1.00 89.44 125 GLY A N 1
ATOM 952 C CA . GLY A 1 125 ? 11.095 12.681 -26.552 1.00 89.44 125 GLY A CA 1
ATOM 953 C C . GLY A 1 125 ? 9.709 12.359 -25.974 1.00 89.44 125 GLY A C 1
ATOM 954 O O . GLY A 1 125 ? 8.818 11.974 -26.728 1.00 89.44 125 GLY A O 1
ATOM 955 N N . SER A 1 126 ? 9.519 12.445 -24.652 1.00 93.19 126 SER A N 1
ATOM 956 C CA . SER A 1 126 ? 8.276 12.011 -23.994 1.00 93.19 126 SER A CA 1
ATOM 957 C C . SER A 1 126 ? 7.053 12.811 -24.447 1.00 93.19 126 SER A C 1
ATOM 959 O O . SER A 1 126 ? 7.082 14.041 -24.503 1.00 93.19 126 SER A O 1
ATOM 961 N N . SER A 1 127 ? 5.940 12.115 -24.698 1.00 94.81 127 SER A N 1
ATOM 962 C CA . SER A 1 127 ? 4.690 12.749 -25.130 1.00 94.81 127 SER A CA 1
ATOM 963 C C . SER A 1 127 ? 4.099 13.676 -24.058 1.00 94.81 127 SER A C 1
ATOM 965 O O . SER A 1 127 ? 4.321 13.486 -22.859 1.00 94.81 127 SER A O 1
ATOM 967 N N . ALA A 1 128 ? 3.259 14.632 -24.469 1.00 94.62 128 ALA A N 1
ATOM 968 C CA . ALA A 1 128 ? 2.509 15.471 -23.532 1.00 94.62 128 ALA A CA 1
ATOM 969 C C . ALA A 1 128 ? 1.645 14.637 -22.564 1.00 94.62 128 ALA A C 1
ATOM 971 O O . ALA A 1 128 ? 1.566 14.962 -21.384 1.00 94.62 128 ALA A O 1
ATOM 972 N N . SER A 1 129 ? 1.068 13.519 -23.029 1.00 94.75 129 SER A N 1
ATOM 973 C CA . SER A 1 129 ? 0.318 12.585 -22.176 1.00 94.75 129 SER A CA 1
ATOM 974 C C . SER A 1 129 ? 1.208 11.962 -21.093 1.00 94.75 129 SER A C 1
ATOM 976 O O . SER A 1 129 ? 0.829 11.956 -19.925 1.00 94.75 129 SER A O 1
ATOM 978 N N . THR A 1 130 ? 2.421 11.534 -21.456 1.00 95.25 130 THR A N 1
ATOM 979 C CA . THR A 1 130 ? 3.433 10.976 -20.541 1.00 95.25 130 THR A CA 1
ATOM 980 C C . THR A 1 130 ? 3.882 12.001 -19.494 1.00 95.25 130 THR A C 1
ATOM 982 O O . THR A 1 130 ? 3.995 11.675 -18.311 1.00 95.25 130 THR A O 1
ATOM 985 N N . TRP A 1 131 ? 4.097 13.256 -19.903 1.00 95.62 131 TRP A N 1
ATOM 986 C CA . TRP A 1 131 ? 4.386 14.367 -18.991 1.00 95.62 131 TRP A CA 1
ATOM 987 C C . TRP A 1 131 ? 3.227 14.624 -18.023 1.00 95.62 131 TRP A C 1
ATOM 989 O O . TRP A 1 131 ? 3.426 14.628 -16.808 1.00 95.62 131 TRP A O 1
ATOM 999 N N . THR A 1 132 ? 2.007 14.816 -18.536 1.00 96.75 132 THR A N 1
ATOM 1000 C CA . THR A 1 132 ? 0.822 15.091 -17.712 1.00 96.75 132 THR A CA 1
ATOM 1001 C C . THR A 1 132 ? 0.528 13.943 -16.751 1.00 96.75 132 THR A C 1
ATOM 1003 O O . THR A 1 132 ? 0.220 14.199 -15.586 1.00 96.75 132 THR A O 1
ATOM 1006 N N . SER A 1 133 ? 0.654 12.688 -17.190 1.00 96.62 133 SER A N 1
ATOM 1007 C CA . SER A 1 133 ? 0.362 11.525 -16.351 1.00 96.62 133 SER A CA 1
ATOM 1008 C C . SER A 1 133 ? 1.344 11.397 -15.186 1.00 96.62 133 SER A C 1
ATOM 1010 O O . SER A 1 133 ? 0.914 11.197 -14.050 1.00 96.62 133 SER A O 1
ATOM 1012 N N . ASN A 1 134 ? 2.639 11.635 -15.418 1.00 97.31 134 ASN A N 1
ATOM 1013 C CA . ASN A 1 134 ? 3.638 11.672 -14.350 1.00 97.31 134 ASN A CA 1
ATOM 1014 C C . ASN A 1 134 ? 3.429 12.878 -13.423 1.00 97.31 134 ASN A C 1
ATOM 1016 O O . ASN A 1 134 ? 3.296 12.697 -12.219 1.00 97.31 134 ASN A O 1
ATOM 1020 N N . LEU A 1 135 ? 3.293 14.103 -13.945 1.00 96.50 135 LEU A N 1
ATOM 1021 C CA . LEU A 1 135 ? 3.087 15.305 -13.115 1.00 96.50 135 LEU A CA 1
ATOM 1022 C C . LEU A 1 135 ? 1.831 15.235 -12.220 1.00 96.50 135 LEU A C 1
ATOM 1024 O O . LEU A 1 135 ? 1.789 15.873 -11.167 1.00 96.50 135 LEU A O 1
ATOM 1028 N N . THR A 1 136 ? 0.817 14.459 -12.612 1.00 96.38 136 THR A N 1
ATOM 1029 C CA . THR A 1 136 ? -0.447 14.288 -11.868 1.00 96.38 136 THR A CA 1
ATOM 1030 C C . THR A 1 136 ? -0.524 13.011 -11.023 1.00 96.38 136 THR A C 1
ATOM 1032 O O . THR A 1 136 ? -1.554 12.780 -10.391 1.00 96.38 136 THR A O 1
ATOM 1035 N N . LEU A 1 137 ? 0.537 12.194 -10.970 1.00 96.56 137 LEU A N 1
ATOM 1036 C CA . LEU A 1 137 ? 0.548 10.864 -10.335 1.00 96.56 137 LEU A CA 1
ATOM 1037 C C . LEU A 1 137 ? -0.470 9.866 -10.928 1.00 96.56 137 LEU A C 1
ATOM 1039 O O . LEU A 1 137 ? -0.872 8.912 -10.258 1.00 96.56 137 LEU A O 1
ATOM 1043 N N . THR A 1 138 ? -0.863 10.040 -12.192 1.00 96.19 138 THR A N 1
ATOM 1044 C CA . THR A 1 138 ? -1.805 9.167 -12.917 1.00 96.19 138 THR A CA 1
ATOM 1045 C C . THR A 1 138 ? -1.131 8.213 -13.912 1.00 96.19 138 THR A C 1
ATOM 1047 O O . THR A 1 138 ? -1.819 7.483 -14.620 1.00 96.19 138 THR A O 1
ATOM 1050 N N . GLN A 1 139 ? 0.203 8.135 -13.936 1.00 95.06 139 GLN A N 1
ATOM 1051 C CA . GLN A 1 139 ? 0.982 7.319 -14.878 1.00 95.06 139 GLN A CA 1
ATOM 1052 C C . GLN A 1 139 ? 0.747 5.799 -14.792 1.00 95.06 139 GLN A C 1
ATOM 1054 O O . GLN A 1 139 ? 1.130 5.082 -15.706 1.00 95.06 139 GLN A O 1
ATOM 1059 N N . VAL A 1 140 ? 0.084 5.297 -13.741 1.00 94.44 140 VAL A N 1
ATOM 1060 C CA . VAL A 1 140 ? -0.381 3.893 -13.664 1.00 94.44 140 VAL A CA 1
ATOM 1061 C C . VAL A 1 140 ? -1.627 3.616 -14.518 1.00 94.44 140 VAL A C 1
ATOM 1063 O O . VAL A 1 140 ? -1.929 2.462 -14.793 1.00 94.44 140 VAL A O 1
ATOM 1066 N N . TYR A 1 141 ? -2.345 4.660 -14.946 1.00 92.75 141 TYR A N 1
ATOM 1067 C CA . TYR A 1 141 ? -3.549 4.576 -15.784 1.00 92.75 141 TYR A CA 1
ATOM 1068 C C . TYR A 1 141 ? -3.286 4.935 -17.254 1.00 92.75 141 TYR A C 1
ATOM 1070 O O . TYR A 1 141 ? -4.221 4.972 -18.051 1.00 92.75 141 TYR A O 1
ATOM 1078 N N . VAL A 1 142 ? -2.036 5.242 -17.613 1.00 92.06 142 VAL A N 1
ATOM 1079 C CA . VAL A 1 142 ? -1.647 5.629 -18.972 1.00 92.06 142 VAL A CA 1
ATOM 1080 C C . VAL A 1 142 ? -0.577 4.656 -19.469 1.00 92.06 142 VAL A C 1
ATOM 1082 O O . VAL A 1 142 ? 0.450 4.515 -18.799 1.00 92.06 142 VAL A O 1
ATOM 1085 N N . PRO A 1 143 ? -0.783 3.997 -20.625 1.00 89.44 143 PRO A N 1
ATOM 1086 C CA . PRO A 1 143 ? 0.212 3.123 -21.235 1.00 89.44 143 PRO A CA 1
ATOM 1087 C C . PRO A 1 143 ? 1.599 3.754 -21.328 1.00 89.44 143 PRO A C 1
ATOM 1089 O O . PRO A 1 143 ? 1.731 4.965 -21.533 1.00 89.44 143 PRO A O 1
ATOM 1092 N N . ASP A 1 144 ? 2.625 2.919 -21.163 1.00 87.06 144 ASP A N 1
ATOM 1093 C CA . ASP A 1 144 ? 4.039 3.250 -21.385 1.00 87.06 144 ASP A CA 1
ATOM 1094 C C . ASP A 1 144 ? 4.556 4.489 -20.613 1.00 87.06 144 ASP A C 1
ATOM 1096 O O . ASP A 1 144 ? 5.615 5.034 -20.917 1.00 87.06 144 ASP A O 1
ATOM 1100 N N . SER A 1 145 ? 3.833 4.943 -19.578 1.00 90.88 145 SER A N 1
ATOM 1101 C CA . SER A 1 145 ? 4.149 6.182 -18.849 1.00 90.88 145 SER A CA 1
ATOM 1102 C C . SER A 1 145 ? 5.047 6.002 -17.619 1.00 90.88 145 SER A C 1
ATOM 1104 O O . SER A 1 145 ? 5.380 6.987 -16.961 1.00 90.88 145 SER A O 1
ATOM 1106 N N . LEU A 1 146 ? 5.492 4.780 -17.308 1.00 89.69 146 LEU A N 1
ATOM 1107 C CA . LEU A 1 146 ? 6.529 4.530 -16.297 1.00 89.69 146 LEU A CA 1
ATOM 1108 C C . LEU A 1 146 ? 7.929 4.748 -16.890 1.00 89.69 146 LEU A C 1
ATOM 1110 O O . LEU A 1 146 ? 8.632 3.799 -17.232 1.00 89.69 146 LEU A O 1
ATOM 1114 N N . VAL A 1 147 ? 8.321 6.017 -17.014 1.00 92.62 147 VAL A N 1
ATOM 1115 C CA . VAL A 1 147 ? 9.582 6.427 -17.653 1.00 92.62 147 VAL A CA 1
ATOM 1116 C C . VAL A 1 147 ? 10.837 6.030 -16.859 1.00 92.62 147 VAL A C 1
ATOM 1118 O O . VAL A 1 147 ? 10.791 5.761 -15.651 1.00 92.62 147 VAL A O 1
ATOM 1121 N N . GLU A 1 148 ? 11.992 6.026 -17.534 1.00 90.31 148 GLU A N 1
ATOM 1122 C CA . GLU A 1 148 ? 13.291 5.743 -16.914 1.00 90.31 148 GLU A CA 1
ATOM 1123 C C . GLU A 1 148 ? 13.562 6.724 -15.760 1.00 90.31 148 GLU A C 1
ATOM 1125 O O . GLU A 1 148 ? 13.275 7.917 -15.854 1.00 90.31 148 GLU A O 1
ATOM 1130 N N . GLY A 1 149 ? 14.071 6.208 -14.637 1.00 90.12 149 GLY A N 1
ATOM 1131 C CA . GLY A 1 149 ? 14.260 6.962 -13.391 1.00 90.12 149 GLY A CA 1
ATOM 1132 C C . GLY A 1 149 ? 13.011 7.077 -12.502 1.00 90.12 149 GLY A C 1
ATOM 1133 O O . GLY A 1 149 ? 13.158 7.192 -11.286 1.00 90.12 149 GLY A O 1
ATOM 1134 N N . LEU A 1 150 ? 11.795 6.959 -13.052 1.00 93.50 150 LEU A N 1
ATOM 1135 C CA . LEU A 1 150 ? 10.526 7.056 -12.306 1.00 93.50 150 LEU A CA 1
ATOM 1136 C C . LEU A 1 150 ? 9.757 5.734 -12.191 1.00 93.50 150 LEU A C 1
ATOM 1138 O O . LEU A 1 150 ? 8.646 5.724 -11.668 1.00 93.50 150 LEU A O 1
ATOM 1142 N N . THR A 1 151 ? 10.336 4.601 -12.595 1.00 90.12 151 THR A N 1
ATOM 1143 C CA . THR A 1 151 ? 9.665 3.289 -12.520 1.00 90.12 151 THR A CA 1
ATOM 1144 C C . THR A 1 151 ? 9.128 2.961 -11.122 1.00 90.12 151 THR A C 1
ATOM 1146 O O . THR A 1 151 ? 8.051 2.395 -11.006 1.00 90.12 151 THR A O 1
ATOM 1149 N N . HIS A 1 152 ? 9.803 3.385 -10.050 1.00 92.12 152 HIS A N 1
ATOM 1150 C CA . HIS A 1 152 ? 9.363 3.213 -8.657 1.00 92.12 152 HIS A CA 1
ATOM 1151 C C . HIS A 1 152 ? 8.122 4.051 -8.263 1.00 92.12 152 HIS A C 1
ATOM 1153 O O . HIS A 1 152 ? 7.451 3.748 -7.270 1.00 92.12 152 HIS A O 1
ATOM 1159 N N . ALA A 1 153 ? 7.791 5.098 -9.028 1.00 95.12 153 ALA A N 1
ATOM 1160 C CA . ALA A 1 153 ? 6.735 6.057 -8.705 1.00 95.12 153 ALA A CA 1
ATOM 1161 C C . ALA A 1 153 ? 5.309 5.488 -8.829 1.00 95.12 153 ALA A C 1
ATOM 1163 O O . ALA A 1 153 ? 4.378 6.114 -8.320 1.00 95.12 153 ALA A O 1
ATOM 1164 N N . TRP A 1 154 ? 5.122 4.297 -9.426 1.00 95.31 154 TRP A N 1
ATOM 1165 C CA . TRP A 1 154 ? 3.825 3.595 -9.420 1.00 95.31 154 TRP A CA 1
ATOM 1166 C C . TRP A 1 154 ? 3.271 3.456 -7.994 1.00 95.31 154 TRP A C 1
ATOM 1168 O O . TRP A 1 154 ? 2.080 3.653 -7.753 1.00 95.31 154 TRP A O 1
ATOM 1178 N N . SER A 1 155 ? 4.157 3.198 -7.026 1.00 95.81 155 SER A N 1
ATOM 1179 C CA . SER A 1 155 ? 3.788 3.006 -5.624 1.00 95.81 155 SER A CA 1
ATOM 1180 C C . SER A 1 155 ? 3.192 4.275 -5.001 1.00 95.81 155 SER A C 1
ATOM 1182 O O . SER A 1 155 ? 2.230 4.202 -4.235 1.00 95.81 155 SER A O 1
ATOM 1184 N N . LEU A 1 156 ? 3.693 5.450 -5.393 1.00 96.25 156 LEU A N 1
ATOM 1185 C CA . LEU A 1 156 ? 3.183 6.742 -4.939 1.00 96.25 156 LEU A CA 1
ATOM 1186 C C . LEU A 1 156 ? 1.825 7.078 -5.577 1.00 96.25 156 LEU A C 1
ATOM 1188 O O . LEU A 1 156 ? 0.958 7.628 -4.901 1.00 96.25 156 LEU A O 1
ATOM 1192 N N . SER A 1 157 ? 1.595 6.692 -6.836 1.00 97.00 157 SER A N 1
ATOM 1193 C CA . SER A 1 157 ? 0.283 6.803 -7.496 1.00 97.00 157 SER A CA 1
ATOM 1194 C C . SER A 1 157 ? -0.784 5.939 -6.823 1.00 97.00 157 SER A C 1
ATOM 1196 O O . SER A 1 157 ? -1.912 6.393 -6.603 1.00 97.00 157 SER A O 1
ATOM 1198 N N . VAL A 1 158 ? -0.425 4.713 -6.432 1.00 97.50 158 VAL A N 1
ATOM 1199 C CA . VAL A 1 158 ? -1.296 3.830 -5.644 1.00 97.50 158 VAL A CA 1
ATOM 1200 C C . VAL A 1 158 ? -1.573 4.424 -4.259 1.00 97.50 158 VAL A C 1
ATOM 1202 O O . VAL A 1 158 ? -2.730 4.474 -3.837 1.00 97.50 158 VAL A O 1
ATOM 1205 N N . GLU A 1 159 ? -0.558 4.959 -3.572 1.00 97.25 159 GLU A N 1
ATOM 1206 C CA . GLU A 1 159 ? -0.735 5.613 -2.269 1.00 97.25 159 GLU A CA 1
ATOM 1207 C C . GLU A 1 159 ? -1.619 6.876 -2.349 1.00 97.25 159 GLU A C 1
ATOM 1209 O O . GLU A 1 159 ? -2.502 7.064 -1.507 1.00 97.25 159 GLU A O 1
ATOM 1214 N N . MET A 1 160 ? -1.464 7.707 -3.384 1.00 97.06 160 MET A N 1
ATOM 1215 C CA . MET A 1 160 ? -2.348 8.855 -3.623 1.00 97.06 160 MET A CA 1
ATOM 1216 C C . MET A 1 160 ? -3.784 8.426 -3.940 1.00 97.06 160 MET A C 1
ATOM 1218 O O . MET A 1 160 ? -4.729 9.033 -3.431 1.00 97.06 160 MET A O 1
ATOM 1222 N N . SER A 1 161 ? -3.964 7.351 -4.710 1.00 97.12 161 SER A N 1
ATOM 1223 C CA . SER A 1 161 ? -5.287 6.780 -4.992 1.00 97.12 161 SER A CA 1
ATOM 1224 C C . SER A 1 161 ? -5.961 6.283 -3.705 1.00 97.12 161 SER A C 1
ATOM 1226 O O . SER A 1 161 ? -7.129 6.588 -3.458 1.00 97.12 161 SER A O 1
ATOM 1228 N N . PHE A 1 162 ? -5.213 5.622 -2.812 1.00 97.50 162 PHE A N 1
ATOM 1229 C CA . PHE A 1 162 ? -5.696 5.278 -1.471 1.00 97.50 162 PHE A CA 1
ATOM 1230 C C . PHE A 1 162 ? -6.096 6.521 -0.662 1.00 97.50 162 PHE A C 1
ATOM 1232 O O . PHE A 1 162 ? -7.149 6.516 -0.027 1.00 97.50 162 PHE A O 1
ATOM 1239 N N . TYR A 1 163 ? -5.322 7.612 -0.706 1.00 96.69 163 TYR A N 1
ATOM 1240 C CA . TYR A 1 163 ? -5.684 8.851 -0.007 1.00 96.69 163 TYR A CA 1
ATOM 1241 C C . TYR A 1 163 ? -6.982 9.485 -0.526 1.00 96.69 163 TYR A C 1
ATOM 1243 O O . TYR A 1 163 ? -7.733 10.042 0.273 1.00 96.69 163 TYR A O 1
ATOM 12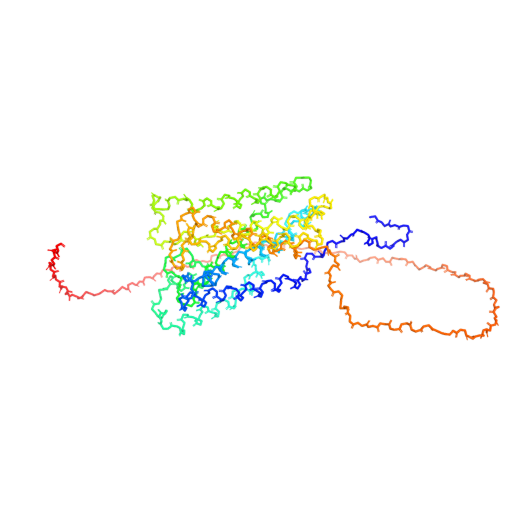51 N N . LEU A 1 164 ? -7.277 9.388 -1.825 1.00 96.38 164 LEU A N 1
ATOM 1252 C CA . LEU A 1 164 ? -8.542 9.859 -2.401 1.00 96.38 164 LEU A CA 1
ATOM 1253 C C . LEU A 1 164 ? -9.736 8.990 -1.971 1.00 96.38 164 LEU A C 1
ATOM 1255 O O . LEU A 1 164 ? -10.805 9.518 -1.670 1.00 96.38 164 LEU A O 1
ATOM 1259 N N . VAL A 1 165 ? -9.547 7.670 -1.883 1.00 96.19 165 VAL A N 1
ATOM 1260 C CA . VAL A 1 165 ? -10.591 6.705 -1.487 1.00 96.19 165 VAL A CA 1
ATOM 1261 C C . VAL A 1 165 ? -10.834 6.685 0.031 1.00 96.19 165 VAL A C 1
ATOM 1263 O O . VAL A 1 165 ? -11.946 6.412 0.487 1.00 96.19 165 VAL A O 1
ATOM 1266 N N . LEU A 1 166 ? -9.829 7.005 0.848 1.00 95.06 166 LEU A N 1
ATOM 1267 C CA . LEU A 1 166 ? -9.903 6.859 2.304 1.00 95.06 166 LEU A CA 1
ATOM 1268 C C . LEU A 1 166 ? -11.044 7.651 2.992 1.00 95.06 166 LEU A C 1
ATOM 1270 O O . LEU A 1 166 ? -11.685 7.079 3.878 1.00 95.06 166 LEU A O 1
ATOM 1274 N N . PRO A 1 167 ? -11.380 8.900 2.606 1.00 93.50 167 PRO A N 1
ATOM 1275 C CA . PRO A 1 167 ? -12.560 9.593 3.126 1.00 93.50 167 PRO A CA 1
ATOM 1276 C C . PRO A 1 167 ? -13.881 8.863 2.848 1.00 93.50 167 PRO A C 1
ATOM 1278 O O . PRO A 1 167 ? -14.767 8.873 3.705 1.00 93.50 167 PRO A O 1
ATOM 1281 N N . LEU A 1 168 ? -13.999 8.185 1.700 1.00 93.94 168 LEU A N 1
ATOM 1282 C CA . LEU A 1 168 ? -15.174 7.379 1.353 1.00 93.94 168 LEU A CA 1
ATOM 1283 C C . LEU A 1 168 ? -15.260 6.138 2.253 1.00 93.94 168 LEU A C 1
ATOM 1285 O O . LEU A 1 168 ? -16.328 5.841 2.783 1.00 93.94 168 LEU A O 1
ATOM 1289 N N . LEU A 1 169 ? -14.129 5.473 2.525 1.00 93.00 169 LEU A N 1
ATOM 1290 C CA . LEU A 1 169 ? -14.054 4.356 3.480 1.00 93.00 169 LEU A CA 1
ATOM 1291 C C . LEU A 1 169 ? -14.402 4.789 4.915 1.00 93.00 169 LEU A C 1
ATOM 1293 O O . LEU A 1 169 ? -15.088 4.063 5.639 1.00 93.00 169 LEU A O 1
ATOM 1297 N N . TRP A 1 170 ? -13.962 5.979 5.342 1.00 90.00 170 TRP A N 1
ATOM 1298 C CA . TRP A 1 170 ? -14.340 6.540 6.644 1.00 90.00 170 TRP A CA 1
ATOM 1299 C C . TRP A 1 170 ? -15.841 6.783 6.757 1.00 90.00 170 TRP A C 1
ATOM 1301 O O . TRP A 1 170 ? -16.399 6.500 7.819 1.00 90.00 170 TRP A O 1
ATOM 1311 N N . TRP A 1 171 ? -16.467 7.297 5.693 1.00 90.38 171 TRP A N 1
ATOM 1312 C CA . TRP A 1 171 ? -17.904 7.553 5.620 1.00 90.38 171 TRP A CA 1
ATOM 1313 C C . TRP A 1 171 ? -18.712 6.248 5.584 1.00 90.38 171 TRP A C 1
ATOM 1315 O O . TRP A 1 171 ? -19.580 6.055 6.433 1.00 90.38 171 TRP A O 1
ATOM 1325 N N . ALA A 1 172 ? -18.348 5.299 4.718 1.00 92.38 172 ALA A N 1
ATOM 1326 C CA . ALA A 1 172 ? -18.993 3.988 4.621 1.00 92.38 172 ALA A CA 1
ATOM 1327 C C . ALA A 1 172 ? -18.966 3.214 5.955 1.00 92.38 172 ALA A C 1
ATOM 1329 O O . ALA A 1 172 ? -19.958 2.604 6.350 1.00 92.38 172 ALA A O 1
ATOM 1330 N N . LEU A 1 173 ? -17.859 3.284 6.709 1.00 91.44 173 LEU A N 1
ATOM 1331 C CA . LEU A 1 173 ? -17.741 2.648 8.030 1.00 91.44 173 LEU A CA 1
ATOM 1332 C C . LEU A 1 173 ? -18.064 3.600 9.204 1.00 91.44 173 LEU A C 1
ATOM 1334 O O . LEU A 1 173 ? -17.824 3.254 10.370 1.00 91.44 173 LEU A O 1
ATOM 1338 N N . ALA A 1 174 ? -18.619 4.793 8.946 1.00 85.44 174 ALA A N 1
ATOM 1339 C CA . ALA A 1 174 ? -18.945 5.779 9.982 1.00 85.44 174 ALA A CA 1
ATOM 1340 C C . ALA A 1 174 ? -20.049 5.292 10.930 1.00 85.44 174 ALA A C 1
ATOM 1342 O O . ALA A 1 174 ? -19.987 5.601 12.120 1.00 85.44 174 ALA A O 1
ATOM 1343 N N . GLY A 1 175 ? -21.008 4.501 10.432 1.00 85.56 175 GLY A N 1
ATOM 1344 C CA . GLY A 1 175 ? -22.094 3.904 11.223 1.00 85.56 175 GLY A CA 1
ATOM 1345 C C . GLY A 1 175 ? -21.661 2.744 12.132 1.00 85.56 175 GLY A C 1
ATOM 1346 O O . GLY A 1 175 ? -22.314 2.466 13.137 1.00 85.56 175 GLY A O 1
ATOM 1347 N N . LEU A 1 176 ? -20.519 2.100 11.858 1.00 88.62 176 LEU A N 1
ATOM 1348 C CA . LEU A 1 176 ? -19.999 0.994 12.673 1.00 88.62 176 LEU A CA 1
ATOM 1349 C C . LEU A 1 176 ? -19.329 1.520 13.951 1.00 88.62 176 LEU A C 1
ATOM 1351 O O . LEU A 1 176 ? -18.106 1.664 14.022 1.00 88.62 176 LEU A O 1
ATOM 1355 N N . ARG A 1 177 ? -20.149 1.829 14.962 1.00 83.94 177 ARG A N 1
ATOM 1356 C CA . ARG A 1 177 ? -19.758 2.504 16.215 1.00 83.94 177 ARG A CA 1
ATOM 1357 C C . ARG A 1 177 ? -20.126 1.690 17.456 1.00 83.94 177 ARG A C 1
ATOM 1359 O O . ARG A 1 177 ? -20.928 0.762 17.386 1.00 83.94 177 ARG A O 1
ATOM 1366 N N . GLY A 1 178 ? -19.551 2.027 18.613 1.00 79.31 178 GLY A N 1
ATOM 1367 C CA . GLY A 1 178 ? -19.854 1.349 19.882 1.00 79.31 178 GLY A CA 1
ATOM 1368 C C . GLY A 1 178 ? -19.681 -0.173 19.778 1.00 79.31 178 GLY A C 1
ATOM 1369 O O . GLY A 1 178 ? -18.626 -0.647 19.360 1.00 79.31 178 GLY A O 1
ATOM 1370 N N . ARG A 1 179 ? -20.732 -0.945 20.093 1.00 80.12 179 ARG A N 1
ATOM 1371 C CA . ARG A 1 179 ? -20.741 -2.415 19.923 1.00 80.12 179 ARG A CA 1
ATOM 1372 C C . ARG A 1 179 ? -20.583 -2.854 18.458 1.00 80.12 179 ARG A C 1
ATOM 1374 O O . ARG A 1 179 ? -19.939 -3.869 18.205 1.00 80.12 179 ARG A O 1
ATOM 1381 N N . ALA A 1 180 ? -21.112 -2.091 17.497 1.00 86.69 180 ALA A N 1
ATOM 1382 C CA . ALA A 1 180 ? -21.010 -2.393 16.067 1.00 86.69 180 ALA A CA 1
ATOM 1383 C C . ALA A 1 180 ? -19.606 -2.138 15.488 1.00 86.69 180 ALA A C 1
ATOM 1385 O O . ALA A 1 180 ? -19.278 -2.690 14.441 1.00 86.69 180 ALA A O 1
ATOM 1386 N N . ALA A 1 181 ? -18.728 -1.403 16.186 1.00 85.06 181 ALA A N 1
ATOM 1387 C CA . ALA A 1 181 ? -17.341 -1.192 15.754 1.00 85.06 181 ALA A CA 1
ATOM 1388 C C . ALA A 1 181 ? -16.538 -2.503 15.612 1.00 85.06 181 ALA A C 1
ATOM 1390 O O . ALA A 1 181 ? -15.532 -2.532 14.904 1.00 85.06 181 ALA A O 1
ATOM 1391 N N . ARG A 1 182 ? -16.996 -3.609 16.224 1.00 84.69 182 ARG A N 1
ATOM 1392 C CA . ARG A 1 182 ? -16.429 -4.955 16.017 1.00 84.69 182 ARG A CA 1
ATOM 1393 C C . ARG A 1 182 ? -16.484 -5.421 14.556 1.00 84.69 182 ARG A C 1
ATOM 1395 O O . ARG A 1 182 ? -15.614 -6.176 14.146 1.00 84.69 182 ARG A O 1
ATOM 1402 N N . TRP A 1 183 ? -17.457 -4.942 13.776 1.00 91.56 183 TRP A N 1
ATOM 1403 C CA . TRP A 1 183 ? -17.638 -5.302 12.367 1.00 91.56 183 TRP A CA 1
ATOM 1404 C C . TRP A 1 183 ? -16.665 -4.597 11.414 1.00 91.56 183 TRP A C 1
ATOM 1406 O O . TRP A 1 183 ? -16.559 -4.987 10.257 1.00 91.56 183 TRP A O 1
ATOM 1416 N N . ARG A 1 184 ? -15.903 -3.599 11.882 1.00 92.62 184 ARG A N 1
ATOM 1417 C CA . ARG A 1 184 ? -14.916 -2.907 11.040 1.00 92.62 184 ARG A CA 1
ATOM 1418 C C . ARG A 1 184 ? -13.781 -3.824 10.596 1.00 92.62 184 ARG A C 1
ATOM 1420 O O . ARG A 1 184 ? -13.420 -3.794 9.430 1.00 92.62 184 ARG A O 1
ATOM 1427 N N . ILE A 1 185 ? -13.255 -4.653 11.501 1.00 94.12 185 ILE A N 1
ATOM 1428 C CA . ILE A 1 185 ? -12.181 -5.606 11.182 1.00 94.12 185 ILE A CA 1
ATOM 1429 C C . ILE A 1 185 ? -12.609 -6.586 10.075 1.00 94.12 185 ILE A C 1
ATOM 1431 O O . ILE A 1 185 ? -11.912 -6.620 9.066 1.00 94.12 185 ILE A O 1
ATOM 1435 N N . PRO A 1 186 ? -13.732 -7.330 10.182 1.00 95.88 186 PRO A N 1
ATOM 1436 C CA . PRO A 1 186 ? -14.159 -8.213 9.100 1.00 95.88 186 PRO A CA 1
ATOM 1437 C C . PRO A 1 186 ? -14.534 -7.452 7.821 1.00 95.88 186 PRO A C 1
ATOM 1439 O O . PRO A 1 186 ? -14.196 -7.930 6.750 1.00 95.88 186 PRO A O 1
ATOM 1442 N N . ALA A 1 187 ? -15.134 -6.255 7.890 1.00 96.19 187 ALA A N 1
ATOM 1443 C CA . ALA A 1 187 ? -15.410 -5.460 6.685 1.00 96.19 187 ALA A CA 1
ATOM 1444 C C . ALA A 1 187 ? -14.121 -5.068 5.931 1.00 96.19 187 ALA A C 1
ATOM 1446 O O . ALA A 1 187 ? -14.027 -5.249 4.720 1.00 96.19 187 ALA A O 1
ATOM 1447 N N . ILE A 1 188 ? -13.100 -4.590 6.652 1.00 97.12 188 ILE A N 1
ATOM 1448 C CA . ILE A 1 188 ? -11.787 -4.250 6.083 1.00 97.12 188 ILE A CA 1
ATOM 1449 C C . ILE A 1 188 ? -11.071 -5.513 5.575 1.00 97.12 188 ILE A C 1
ATOM 1451 O O . ILE A 1 188 ? -10.455 -5.479 4.514 1.00 97.12 188 ILE A O 1
ATOM 1455 N N . ALA A 1 189 ? -11.175 -6.634 6.297 1.00 97.44 189 ALA A N 1
ATOM 1456 C CA . ALA A 1 189 ? -10.595 -7.909 5.885 1.00 97.44 189 ALA A CA 1
ATOM 1457 C C . ALA A 1 189 ? -11.252 -8.467 4.613 1.00 97.44 189 ALA A C 1
ATOM 1459 O O . ALA A 1 189 ? -10.535 -8.939 3.741 1.00 97.44 189 ALA A O 1
ATOM 1460 N N . VAL A 1 190 ? -12.577 -8.359 4.462 1.00 97.50 190 VAL A 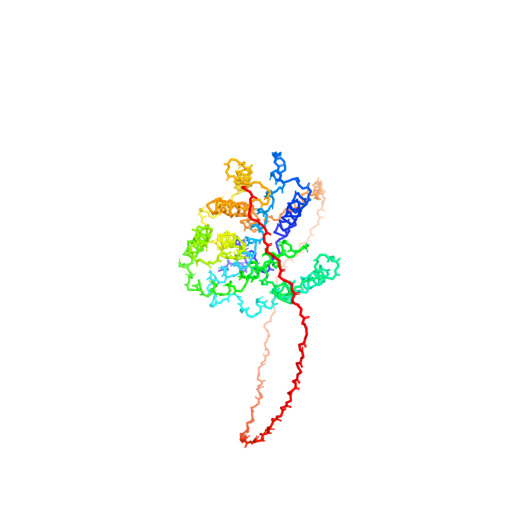N 1
ATOM 1461 C CA . VAL A 1 190 ? -13.293 -8.755 3.237 1.00 97.50 190 VAL A CA 1
ATOM 1462 C C . VAL A 1 190 ? -12.812 -7.936 2.041 1.00 97.50 190 VAL A C 1
ATOM 1464 O O . VAL A 1 190 ? -12.482 -8.524 1.018 1.00 97.50 190 VAL A O 1
ATOM 1467 N N . VAL A 1 191 ? -12.680 -6.609 2.172 1.00 96.75 191 VAL A N 1
ATOM 1468 C CA . VAL A 1 191 ? -12.115 -5.760 1.103 1.00 96.75 191 VAL A CA 1
ATOM 1469 C C . VAL A 1 191 ? -10.662 -6.147 0.796 1.00 96.75 191 VAL A C 1
ATOM 1471 O O . VAL A 1 191 ? -10.288 -6.275 -0.367 1.00 96.75 191 VAL A O 1
ATOM 1474 N N . GLY A 1 192 ? -9.848 -6.393 1.828 1.00 97.38 192 GLY A N 1
ATOM 1475 C CA . GLY A 1 192 ? -8.461 -6.833 1.672 1.00 97.38 192 GLY A CA 1
ATOM 1476 C C . GLY A 1 192 ? -8.322 -8.194 0.981 1.00 97.38 192 GLY A C 1
ATOM 1477 O O . GLY A 1 192 ? -7.461 -8.347 0.124 1.00 97.38 192 GLY A O 1
ATOM 1478 N N . VAL A 1 193 ? -9.178 -9.170 1.287 1.00 97.44 193 VAL A N 1
ATOM 1479 C CA . VAL A 1 193 ? -9.172 -10.489 0.631 1.00 97.44 193 VAL A CA 1
ATOM 1480 C C . VAL A 1 193 ? -9.724 -10.399 -0.792 1.00 97.44 193 VAL A C 1
ATOM 1482 O O . VAL A 1 193 ? -9.101 -10.928 -1.707 1.00 97.44 193 VAL A O 1
ATOM 1485 N N . ALA A 1 194 ? -10.826 -9.673 -1.008 1.00 97.44 194 ALA A N 1
ATOM 1486 C CA . ALA A 1 194 ? -11.397 -9.456 -2.340 1.00 97.44 194 ALA A CA 1
ATOM 1487 C C . ALA A 1 194 ? -10.397 -8.792 -3.302 1.00 97.44 194 ALA A C 1
ATOM 1489 O O . ALA A 1 194 ? -10.380 -9.114 -4.487 1.00 97.44 194 ALA A O 1
ATOM 1490 N N . SER A 1 195 ? -9.510 -7.932 -2.785 1.00 97.25 195 SER A N 1
ATOM 1491 C CA . SER A 1 195 ? -8.447 -7.294 -3.571 1.00 97.25 195 SER A CA 1
ATOM 1492 C C . SER A 1 195 ? -7.475 -8.276 -4.234 1.00 97.25 195 SER A C 1
ATOM 1494 O O . SER A 1 195 ? -6.987 -8.006 -5.326 1.00 97.25 195 SER A O 1
ATOM 1496 N N . LEU A 1 196 ? -7.256 -9.454 -3.637 1.00 96.56 196 LEU A N 1
ATOM 1497 C CA . LEU A 1 196 ? -6.410 -10.502 -4.219 1.00 96.56 196 LEU A CA 1
ATOM 1498 C C . LEU A 1 196 ? -7.035 -11.104 -5.489 1.00 96.56 196 LEU A C 1
ATOM 1500 O O . LEU A 1 196 ? -6.315 -11.584 -6.359 1.00 96.56 196 LEU A O 1
ATOM 1504 N N . GLY A 1 197 ? -8.365 -11.033 -5.619 1.00 95.56 197 GLY A N 1
ATOM 1505 C CA . GLY A 1 197 ? -9.093 -11.445 -6.818 1.00 95.56 197 GLY A CA 1
ATOM 1506 C C . GLY A 1 197 ? -8.875 -10.528 -8.025 1.00 95.56 197 GLY A C 1
ATOM 1507 O O . GLY A 1 197 ? -9.161 -10.943 -9.141 1.00 95.56 197 GLY A O 1
ATOM 1508 N N . TRP A 1 198 ? -8.324 -9.321 -7.840 1.00 95.12 198 TRP A N 1
ATOM 1509 C CA . TRP A 1 198 ? -8.015 -8.391 -8.936 1.00 95.12 198 TRP A CA 1
ATOM 1510 C C . TRP A 1 198 ? -7.070 -9.000 -9.977 1.00 95.12 198 TRP A C 1
ATOM 1512 O O . TRP A 1 198 ? -7.291 -8.870 -11.178 1.00 95.12 198 TRP A O 1
ATOM 1522 N N . ALA A 1 199 ? -6.057 -9.728 -9.503 1.00 92.69 199 ALA A N 1
ATOM 1523 C CA . ALA A 1 199 ? -5.086 -10.423 -10.343 1.00 92.69 199 ALA A CA 1
ATOM 1524 C C . ALA A 1 199 ? -5.634 -11.713 -10.978 1.00 92.69 199 ALA A C 1
ATOM 1526 O O . ALA A 1 199 ? -4.947 -12.345 -11.771 1.00 92.69 199 ALA A O 1
ATOM 1527 N N . LEU A 1 200 ? -6.854 -12.125 -10.619 1.00 93.12 200 LEU A N 1
ATOM 1528 C CA . LEU A 1 200 ? -7.549 -13.280 -11.195 1.00 93.12 200 LEU A CA 1
ATOM 1529 C C . LEU A 1 200 ? -8.600 -12.865 -12.238 1.00 93.12 200 LEU A C 1
ATOM 1531 O O . LEU A 1 200 ? -9.259 -13.730 -12.810 1.00 93.12 200 LEU A O 1
ATOM 1535 N N . LEU A 1 201 ? -8.786 -11.561 -12.474 1.00 92.00 201 LEU A N 1
ATOM 1536 C CA . LEU A 1 201 ? -9.685 -11.067 -13.513 1.00 92.00 201 LEU A CA 1
ATOM 1537 C C . LEU A 1 201 ? -9.105 -11.391 -14.903 1.00 92.00 201 LEU A C 1
ATOM 1539 O O . LEU A 1 201 ? -7.914 -11.170 -15.127 1.00 92.00 201 LEU A O 1
ATOM 1543 N N . PRO A 1 202 ? -9.917 -11.866 -15.863 1.00 88.88 202 PRO A N 1
ATOM 1544 C CA . PRO A 1 202 ? -9.443 -12.199 -17.201 1.00 88.88 202 PRO A CA 1
ATOM 1545 C C . PRO A 1 202 ? -9.325 -10.931 -18.068 1.00 88.88 202 PRO A C 1
ATOM 1547 O O . PRO A 1 202 ? -10.090 -10.717 -19.004 1.00 88.88 202 PRO A O 1
ATOM 1550 N N . TRP A 1 203 ? -8.357 -10.063 -17.747 1.00 86.81 203 TRP A N 1
ATOM 1551 C CA . TRP A 1 203 ? -8.129 -8.765 -18.411 1.00 86.81 203 TRP A CA 1
ATOM 1552 C C . TRP A 1 203 ? -8.051 -8.856 -19.939 1.00 86.81 203 TRP A C 1
ATOM 1554 O O . TRP A 1 203 ? -8.534 -7.961 -20.633 1.00 86.81 203 TRP A O 1
ATOM 1564 N N . TYR A 1 204 ? -7.463 -9.937 -20.453 1.00 83.06 204 TYR A N 1
ATOM 1565 C CA . TYR A 1 204 ? -7.360 -10.208 -21.884 1.00 83.06 204 TYR A CA 1
ATOM 1566 C C . TYR A 1 204 ? -8.726 -10.513 -22.520 1.00 83.06 204 TYR A C 1
ATOM 1568 O O . TYR A 1 204 ? -9.102 -9.874 -23.497 1.00 83.06 204 TYR A O 1
ATOM 1576 N N . GLU A 1 205 ? -9.506 -11.426 -21.932 1.00 86.06 205 GLU A N 1
ATOM 1577 C CA . GLU A 1 205 ? -10.835 -11.816 -22.438 1.00 86.06 205 GLU A CA 1
ATOM 1578 C C . GLU A 1 205 ? -11.849 -10.664 -22.359 1.00 86.06 205 GLU A C 1
ATOM 1580 O O . GLU A 1 205 ? -12.752 -10.564 -23.184 1.00 86.06 205 GLU A O 1
ATOM 1585 N N . LEU A 1 206 ? -11.675 -9.766 -21.384 1.00 84.88 206 LEU A N 1
ATOM 1586 C CA . LEU A 1 206 ? -12.483 -8.557 -21.217 1.00 84.88 206 LEU A CA 1
ATOM 1587 C C . LEU A 1 206 ? -12.081 -7.411 -22.168 1.00 84.88 206 LEU A C 1
ATOM 1589 O O . LEU A 1 206 ? -12.727 -6.364 -22.143 1.00 84.88 206 LEU A O 1
ATOM 1593 N N . GLY A 1 207 ? -11.021 -7.564 -22.973 1.00 82.44 207 GLY A N 1
ATOM 1594 C CA . GLY A 1 207 ? -10.510 -6.505 -23.854 1.00 82.44 207 GLY A CA 1
ATOM 1595 C C . GLY A 1 207 ? -9.920 -5.300 -23.106 1.00 82.44 207 GLY A C 1
ATOM 1596 O O . GLY A 1 207 ? -9.884 -4.195 -23.637 1.00 82.44 207 GLY A O 1
ATOM 1597 N N . LEU A 1 208 ? -9.491 -5.490 -21.853 1.00 77.56 208 LEU A N 1
ATOM 1598 C CA . LEU A 1 208 ? -8.985 -4.428 -20.972 1.00 77.56 208 LEU A CA 1
ATOM 1599 C C . LEU A 1 208 ? -7.448 -4.375 -20.903 1.00 77.56 208 LEU A C 1
ATOM 1601 O O . LEU A 1 208 ? -6.892 -3.461 -20.296 1.00 77.56 208 LEU A O 1
ATOM 1605 N N . HIS A 1 209 ? -6.759 -5.363 -21.478 1.00 69.56 209 HIS A N 1
ATOM 1606 C CA . HIS A 1 209 ? -5.318 -5.560 -21.298 1.00 69.56 209 HIS A CA 1
ATOM 1607 C C . HIS A 1 209 ? -4.431 -4.719 -22.231 1.00 69.56 209 HIS A C 1
ATOM 1609 O O . HIS A 1 209 ? -3.250 -4.562 -21.938 1.00 69.56 209 HIS A O 1
ATOM 1615 N N . ASP A 1 210 ? -4.972 -4.168 -23.326 1.00 66.50 210 ASP A N 1
ATOM 1616 C CA . ASP A 1 210 ? -4.220 -3.848 -24.555 1.00 66.50 210 ASP A CA 1
ATOM 1617 C C . ASP A 1 210 ? -2.858 -3.155 -24.384 1.00 66.50 210 ASP A C 1
ATOM 1619 O O . ASP A 1 210 ? -1.956 -3.449 -25.169 1.00 66.50 210 ASP A O 1
ATOM 1623 N N . ARG A 1 211 ? -2.681 -2.258 -23.395 1.00 74.19 211 ARG A N 1
ATOM 1624 C CA . ARG A 1 211 ? -1.361 -1.703 -23.002 1.00 74.19 211 ARG A CA 1
ATOM 1625 C C . ARG A 1 211 ? -1.226 -1.311 -21.519 1.00 74.19 211 ARG A C 1
ATOM 1627 O O . ARG A 1 211 ? -0.342 -0.527 -21.172 1.00 74.19 211 ARG A O 1
ATOM 1634 N N . LEU A 1 212 ? -2.123 -1.765 -20.643 1.00 83.69 212 LEU A N 1
ATOM 1635 C CA . LEU A 1 212 ? -2.103 -1.384 -19.224 1.00 83.69 212 LEU A CA 1
ATOM 1636 C C . LEU A 1 212 ? -1.590 -2.533 -18.362 1.00 83.69 212 LEU A C 1
ATOM 1638 O O . LEU A 1 212 ? -2.074 -3.656 -18.452 1.00 83.69 212 LEU A O 1
ATOM 1642 N N . ASN A 1 213 ? -0.641 -2.224 -17.479 1.00 86.88 213 ASN A N 1
ATOM 1643 C CA . ASN A 1 213 ? -0.209 -3.148 -16.440 1.00 86.88 213 ASN A CA 1
ATOM 1644 C C . ASN A 1 213 ? -1.269 -3.157 -15.325 1.00 86.88 213 ASN A C 1
ATOM 1646 O O . ASN A 1 213 ? -1.309 -2.280 -14.462 1.00 86.88 213 ASN A O 1
ATOM 1650 N N . ASP A 1 214 ? -2.152 -4.149 -15.368 1.00 87.69 214 ASP A N 1
ATOM 1651 C CA . ASP A 1 214 ? -3.256 -4.343 -14.431 1.00 87.69 214 ASP A CA 1
ATOM 1652 C C . ASP A 1 214 ? -2.783 -4.605 -12.992 1.00 87.69 214 ASP A C 1
ATOM 1654 O O . ASP A 1 214 ? -3.440 -4.198 -12.026 1.00 87.69 214 ASP A O 1
ATOM 1658 N N . GLN A 1 215 ? -1.607 -5.219 -12.849 1.00 90.00 215 GLN A N 1
ATOM 1659 C CA . GLN A 1 215 ? -1.011 -5.612 -11.574 1.00 90.00 215 GLN A CA 1
ATOM 1660 C C . GLN A 1 215 ? -0.480 -4.423 -10.756 1.00 90.00 215 GLN A C 1
ATOM 1662 O O . GLN A 1 215 ? -0.329 -4.547 -9.543 1.00 90.00 215 GLN A O 1
ATOM 1667 N N . ILE A 1 216 ? -0.233 -3.258 -11.374 1.00 92.00 216 ILE A N 1
ATOM 1668 C CA . ILE A 1 216 ? 0.172 -2.027 -10.661 1.00 92.00 216 ILE A CA 1
ATOM 1669 C C . ILE A 1 216 ? -0.999 -1.080 -10.338 1.00 92.00 216 ILE A C 1
ATOM 1671 O O . ILE A 1 216 ? -0.785 -0.016 -9.750 1.00 92.00 216 ILE A O 1
ATOM 1675 N N . LEU A 1 217 ? -2.237 -1.439 -10.697 1.00 94.69 217 LEU A N 1
ATOM 1676 C CA . LEU A 1 217 ? -3.416 -0.616 -10.416 1.00 94.69 217 LEU A CA 1
ATOM 1677 C C . LEU A 1 217 ? -3.793 -0.661 -8.920 1.00 94.69 217 LEU A C 1
ATOM 1679 O O . LEU A 1 217 ? -3.632 -1.696 -8.269 1.00 94.69 217 LEU A O 1
ATOM 1683 N N . PRO A 1 218 ? -4.340 0.426 -8.333 1.00 96.12 218 PRO A N 1
ATOM 1684 C CA . PRO A 1 218 ? -4.537 0.507 -6.882 1.00 96.12 218 PRO A CA 1
ATOM 1685 C C . PRO A 1 218 ? -5.362 -0.610 -6.228 1.00 96.12 218 PRO A C 1
ATOM 1687 O O . PRO A 1 218 ? -5.025 -0.972 -5.096 1.00 96.12 218 PRO A O 1
ATOM 1690 N N . PRO A 1 219 ? -6.413 -1.176 -6.866 1.00 95.62 219 PRO A N 1
ATOM 1691 C CA . PRO A 1 219 ? -7.174 -2.264 -6.265 1.00 95.62 219 PRO A CA 1
ATOM 1692 C C . PRO A 1 219 ? -6.318 -3.488 -5.939 1.00 95.62 219 PRO A C 1
ATOM 1694 O O . PRO A 1 219 ? -6.568 -4.097 -4.906 1.00 95.62 219 PRO A O 1
ATOM 1697 N N . ALA A 1 220 ? -5.269 -3.787 -6.717 1.00 95.94 220 ALA A N 1
ATOM 1698 C CA . ALA A 1 220 ? -4.364 -4.915 -6.480 1.00 95.94 220 ALA A CA 1
ATOM 1699 C C . ALA A 1 220 ? -3.734 -4.903 -5.070 1.00 95.94 220 ALA A C 1
ATOM 1701 O O . ALA A 1 220 ? -3.521 -5.952 -4.465 1.00 95.94 220 ALA A O 1
ATOM 1702 N N . PHE A 1 221 ? -3.484 -3.716 -4.506 1.00 97.31 221 PHE A N 1
ATOM 1703 C CA . PHE A 1 221 ? -2.749 -3.543 -3.245 1.00 97.31 221 PHE A CA 1
ATOM 1704 C C . PHE A 1 221 ? -3.628 -3.185 -2.042 1.00 97.31 221 PHE A C 1
ATOM 1706 O O . PHE A 1 221 ? -3.106 -2.868 -0.967 1.00 97.31 221 PHE A O 1
ATOM 1713 N N . ALA A 1 222 ? -4.960 -3.228 -2.168 1.00 97.88 222 ALA A N 1
ATOM 1714 C CA . ALA A 1 222 ? -5.844 -2.861 -1.058 1.00 97.88 222 ALA A CA 1
ATOM 1715 C C . ALA A 1 222 ? -5.656 -3.770 0.179 1.00 97.88 222 ALA A C 1
ATOM 1717 O O . ALA A 1 222 ? -5.825 -3.302 1.306 1.00 97.88 222 ALA A O 1
ATOM 1718 N N . SER A 1 223 ? -5.202 -5.017 -0.002 1.00 98.25 223 SER A N 1
ATOM 1719 C CA . SER A 1 223 ? -4.752 -5.922 1.070 1.00 98.25 223 SER A CA 1
ATOM 1720 C C . SER A 1 223 ? -3.641 -5.334 1.960 1.00 98.25 223 SER A C 1
ATOM 1722 O O . SER A 1 223 ? -3.682 -5.504 3.181 1.00 98.25 223 SER A O 1
ATOM 1724 N N . TRP A 1 224 ? -2.680 -4.594 1.394 1.00 98.50 224 TRP A N 1
ATOM 1725 C CA . TRP A 1 224 ? -1.559 -3.998 2.137 1.00 98.50 224 TRP A CA 1
ATOM 1726 C C . TRP A 1 224 ? -2.037 -2.831 3.010 1.00 98.50 224 TRP A C 1
ATOM 1728 O O . TRP A 1 224 ? -1.696 -2.749 4.192 1.00 98.50 224 TRP A O 1
ATOM 1738 N N . PHE A 1 225 ? -2.913 -1.972 2.481 1.00 98.50 225 PHE A N 1
ATOM 1739 C CA . PHE A 1 225 ? -3.566 -0.930 3.282 1.00 98.50 225 PHE A CA 1
ATOM 1740 C C . PHE A 1 225 ? -4.486 -1.533 4.355 1.00 98.50 225 PHE A C 1
ATOM 1742 O O . PHE A 1 225 ? -4.455 -1.095 5.510 1.00 98.50 225 PHE A O 1
ATOM 1749 N N . ALA A 1 226 ? -5.251 -2.576 4.009 1.00 98.25 226 ALA A N 1
ATOM 1750 C CA . ALA A 1 226 ? -6.148 -3.286 4.918 1.00 98.25 226 ALA A CA 1
ATOM 1751 C C . ALA A 1 226 ? -5.403 -3.899 6.114 1.00 98.25 226 ALA A C 1
ATOM 1753 O O . ALA A 1 226 ? -5.870 -3.757 7.245 1.00 98.25 226 ALA A O 1
ATOM 1754 N N . ALA A 1 227 ? -4.220 -4.489 5.906 1.00 98.19 227 ALA A N 1
ATOM 1755 C CA . ALA A 1 227 ? -3.349 -4.963 6.984 1.00 98.19 227 ALA A CA 1
ATOM 1756 C C . ALA A 1 227 ? -3.056 -3.850 8.012 1.00 98.19 227 ALA A C 1
ATOM 1758 O O . ALA A 1 227 ? -3.261 -4.028 9.217 1.00 98.19 227 ALA A O 1
ATOM 1759 N N . GLY A 1 228 ? -2.673 -2.663 7.534 1.00 97.25 228 GLY A N 1
ATOM 1760 C CA . GLY A 1 228 ? -2.477 -1.475 8.365 1.00 97.25 228 GLY A CA 1
ATOM 1761 C C . GLY A 1 228 ? -3.737 -1.018 9.106 1.00 97.25 228 GLY A C 1
ATOM 1762 O O . GLY A 1 228 ? -3.706 -0.752 10.309 1.00 97.25 228 GLY A O 1
ATOM 1763 N N . MET A 1 229 ? -4.867 -0.949 8.402 1.00 96.94 229 MET A N 1
ATOM 1764 C CA . MET A 1 229 ? -6.156 -0.516 8.956 1.00 96.94 229 MET A CA 1
ATOM 1765 C C . MET A 1 229 ? -6.688 -1.482 10.033 1.00 96.94 229 MET A C 1
ATOM 1767 O O . MET A 1 229 ? -7.163 -1.040 11.082 1.00 96.94 229 MET A O 1
ATOM 1771 N N . ILE A 1 230 ? -6.555 -2.798 9.826 1.00 95.75 230 ILE A N 1
ATOM 1772 C CA . ILE A 1 230 ? -6.888 -3.833 10.821 1.00 95.75 230 ILE A CA 1
ATOM 1773 C C . ILE A 1 230 ? -5.999 -3.674 12.052 1.00 95.75 230 ILE A C 1
ATOM 1775 O O . ILE A 1 230 ? -6.495 -3.674 13.180 1.00 95.75 230 ILE A O 1
ATOM 1779 N N . LEU A 1 231 ? -4.695 -3.469 11.852 1.00 93.62 231 LEU A N 1
ATOM 1780 C CA . LEU A 1 231 ? -3.753 -3.253 12.944 1.00 93.62 231 LEU A CA 1
ATOM 1781 C C . LEU A 1 231 ? -4.081 -1.986 13.754 1.00 93.62 231 LEU A C 1
ATOM 1783 O O . LEU A 1 231 ? -3.942 -1.978 14.978 1.00 93.62 231 LEU A O 1
ATOM 1787 N N . ALA A 1 232 ? -4.598 -0.941 13.102 1.00 93.00 232 ALA A N 1
ATOM 1788 C CA . ALA A 1 232 ? -5.097 0.255 13.772 1.00 93.00 232 ALA A CA 1
ATOM 1789 C C . ALA A 1 232 ? -6.364 -0.020 14.599 1.00 93.00 232 ALA A C 1
ATOM 1791 O O . ALA A 1 232 ? -6.452 0.444 15.736 1.00 93.00 232 ALA A O 1
ATOM 1792 N N . GLU A 1 233 ? -7.322 -0.802 14.091 1.00 91.56 233 GLU A N 1
ATOM 1793 C CA . GLU A 1 233 ? -8.493 -1.220 14.877 1.00 91.56 233 GLU A CA 1
ATOM 1794 C C . GLU A 1 233 ? -8.107 -2.101 16.078 1.00 91.56 233 GLU A C 1
ATOM 1796 O O . GLU A 1 233 ? -8.671 -1.924 17.159 1.00 91.56 233 GLU A O 1
ATOM 1801 N N . LEU A 1 234 ? -7.112 -2.987 15.935 1.00 89.25 234 LEU A N 1
ATOM 1802 C CA . LEU A 1 234 ? -6.561 -3.798 17.030 1.00 89.25 234 LEU A CA 1
ATOM 1803 C C . LEU A 1 234 ? -5.840 -2.943 18.084 1.00 89.25 234 LEU A C 1
ATOM 1805 O O . LEU A 1 234 ? -6.064 -3.128 19.281 1.00 89.25 234 LEU A O 1
ATOM 1809 N N . ALA A 1 235 ? -5.031 -1.965 17.665 1.00 86.69 235 ALA A N 1
ATOM 1810 C CA . ALA A 1 235 ? -4.364 -1.023 18.568 1.00 86.69 235 ALA A CA 1
ATOM 1811 C C . ALA A 1 235 ? -5.361 -0.146 19.352 1.00 86.69 235 ALA A C 1
ATOM 1813 O O . ALA A 1 235 ? -5.079 0.268 20.477 1.00 86.69 235 ALA A O 1
ATOM 1814 N N . CYS A 1 236 ? -6.539 0.114 18.776 1.00 85.88 236 CYS A N 1
ATOM 1815 C CA . CYS A 1 236 ? -7.617 0.888 19.398 1.00 85.88 236 CYS A CA 1
ATOM 1816 C C . CYS A 1 236 ? -8.667 0.021 20.115 1.00 85.88 236 CYS A C 1
ATOM 1818 O O . CYS A 1 236 ? -9.624 0.560 20.678 1.00 85.88 236 CYS A O 1
ATOM 1820 N N . ALA A 1 237 ? -8.534 -1.308 20.085 1.00 82.06 237 ALA A N 1
ATOM 1821 C CA . ALA A 1 237 ? -9.489 -2.215 20.703 1.00 82.06 237 ALA A CA 1
ATOM 1822 C C . ALA A 1 237 ? -9.431 -2.139 22.246 1.00 82.06 237 ALA A C 1
ATOM 1824 O O . ALA A 1 237 ? -8.352 -1.937 22.817 1.00 82.06 237 ALA A O 1
ATOM 1825 N N . PRO A 1 238 ? -10.569 -2.340 22.944 1.00 74.56 238 PRO A N 1
ATOM 1826 C CA . PRO A 1 238 ? -10.591 -2.436 24.402 1.00 74.56 238 PRO A CA 1
ATOM 1827 C C . PRO A 1 238 ? -9.622 -3.507 24.934 1.00 74.56 238 PRO A C 1
ATOM 1829 O O . PRO A 1 238 ? -9.340 -4.487 24.235 1.00 74.56 238 PRO A O 1
ATOM 1832 N N . PRO A 1 239 ? -9.119 -3.375 26.175 1.00 69.81 239 PRO A N 1
ATOM 1833 C CA . PRO A 1 239 ? -8.361 -4.445 26.813 1.00 69.81 239 PRO A CA 1
ATOM 1834 C C . PRO A 1 239 ? -9.205 -5.728 26.896 1.00 69.81 239 PRO A C 1
ATOM 1836 O O . PRO A 1 239 ? -10.309 -5.735 27.429 1.00 69.81 239 PRO A O 1
ATOM 1839 N N . GLY A 1 240 ? -8.670 -6.817 26.346 1.00 68.12 240 GLY A N 1
ATOM 1840 C CA . GLY A 1 240 ? -9.303 -8.134 26.276 1.00 68.12 240 GLY A CA 1
ATOM 1841 C C . GLY A 1 240 ? -8.283 -9.187 25.839 1.00 68.12 240 GLY A C 1
ATOM 1842 O O . GLY A 1 240 ? -7.180 -8.827 25.431 1.00 68.12 240 GLY A O 1
ATOM 1843 N N . ARG A 1 241 ? -8.625 -10.481 25.919 1.00 67.69 241 ARG A N 1
ATOM 1844 C CA . ARG A 1 241 ? -7.660 -11.596 25.768 1.00 67.69 241 ARG A CA 1
ATOM 1845 C C . ARG A 1 241 ? -6.825 -11.535 24.481 1.00 67.69 241 ARG A C 1
ATOM 1847 O O . ARG A 1 241 ? -5.604 -11.603 24.565 1.00 67.69 241 ARG A O 1
ATOM 1854 N N . ALA A 1 242 ? -7.449 -11.319 23.320 1.00 66.19 242 ALA A N 1
ATOM 1855 C CA . ALA A 1 242 ? -6.736 -11.205 22.040 1.00 66.19 242 ALA A CA 1
ATOM 1856 C C . ALA A 1 242 ? -5.739 -10.029 22.026 1.00 66.19 242 ALA A C 1
ATOM 1858 O O . ALA A 1 242 ? -4.578 -10.188 21.656 1.00 66.19 242 ALA A O 1
ATOM 1859 N N . ALA A 1 243 ? -6.166 -8.862 22.515 1.00 67.50 243 ALA A N 1
ATOM 1860 C CA . ALA A 1 243 ? -5.308 -7.688 22.620 1.00 67.50 243 ALA A CA 1
ATOM 1861 C C . ALA A 1 243 ? -4.245 -7.829 23.730 1.00 67.50 243 ALA A C 1
ATOM 1863 O O . ALA A 1 243 ? -3.200 -7.201 23.652 1.00 67.50 243 ALA A O 1
ATOM 1864 N N . ALA A 1 244 ? -4.465 -8.639 24.768 1.00 71.00 244 ALA A N 1
ATOM 1865 C CA . ALA A 1 244 ? -3.446 -8.949 25.772 1.00 71.00 244 ALA A CA 1
ATOM 1866 C C . ALA A 1 244 ? -2.366 -9.888 25.205 1.00 71.00 244 ALA A C 1
ATOM 1868 O O . ALA A 1 244 ? -1.179 -9.610 25.359 1.00 71.00 244 ALA A O 1
ATOM 1869 N N . LEU A 1 245 ? -2.773 -10.940 24.485 1.00 71.06 245 LEU A N 1
ATOM 1870 C CA . LEU A 1 245 ? -1.871 -11.890 23.832 1.00 71.06 245 LEU A CA 1
ATOM 1871 C C . LEU A 1 245 ? -1.002 -11.204 22.768 1.00 71.06 245 LEU A C 1
ATOM 1873 O O . LEU A 1 245 ? 0.221 -11.315 22.809 1.00 71.06 245 LEU A O 1
ATOM 1877 N N . ALA A 1 246 ? -1.612 -10.419 21.876 1.00 68.44 246 ALA A N 1
ATOM 1878 C CA . ALA A 1 246 ? -0.892 -9.705 20.820 1.00 68.44 246 ALA A CA 1
ATOM 1879 C C . ALA A 1 246 ? 0.079 -8.629 21.355 1.00 68.44 246 ALA A C 1
ATOM 1881 O O . ALA A 1 246 ? 1.049 -8.290 20.678 1.00 68.44 246 ALA A O 1
ATOM 1882 N N . ARG A 1 247 ? -0.157 -8.125 22.578 1.00 71.00 247 ARG A N 1
ATOM 1883 C CA . ARG A 1 247 ? 0.698 -7.157 23.295 1.00 71.00 247 ARG A CA 1
ATOM 1884 C C . ARG A 1 247 ? 1.707 -7.798 24.250 1.00 71.00 247 ARG A C 1
ATOM 1886 O O . ARG A 1 247 ? 2.439 -7.083 24.934 1.00 71.00 247 ARG A O 1
ATOM 1893 N N . HIS A 1 248 ? 1.757 -9.126 24.329 1.00 74.25 248 HIS A N 1
ATOM 1894 C CA . HIS A 1 248 ? 2.677 -9.814 25.223 1.00 74.25 248 HIS A CA 1
ATOM 1895 C C . HIS A 1 248 ? 4.138 -9.589 24.798 1.00 74.25 248 HIS A C 1
ATOM 1897 O O . HIS A 1 248 ? 4.470 -9.658 23.615 1.00 74.25 248 HIS A O 1
ATOM 1903 N N . ARG A 1 249 ? 5.047 -9.378 25.763 1.00 71.94 249 ARG A N 1
ATOM 1904 C CA . ARG A 1 249 ? 6.456 -9.006 25.503 1.00 71.94 249 ARG A CA 1
ATOM 1905 C C . ARG A 1 249 ? 7.217 -9.970 24.581 1.00 71.94 249 ARG A C 1
ATOM 1907 O O . ARG A 1 249 ? 8.173 -9.558 23.931 1.00 71.94 249 ARG A O 1
ATOM 1914 N N . HIS A 1 250 ? 6.806 -11.240 24.538 1.00 78.75 250 HIS A N 1
ATOM 1915 C CA . HIS A 1 250 ? 7.404 -12.272 23.687 1.00 78.75 250 HIS A CA 1
ATOM 1916 C C . HIS A 1 250 ? 6.668 -12.471 22.352 1.00 78.75 250 HIS A C 1
ATOM 1918 O O . HIS A 1 250 ? 7.270 -13.003 21.425 1.00 78.75 250 HIS A O 1
ATOM 1924 N N . ALA A 1 251 ? 5.428 -11.983 22.202 1.00 80.56 251 ALA A N 1
ATOM 1925 C CA . ALA A 1 251 ? 4.670 -12.098 20.951 1.00 80.56 251 ALA A CA 1
ATOM 1926 C C . ALA A 1 251 ? 5.383 -11.409 19.775 1.00 80.56 251 ALA A C 1
ATOM 1928 O O . ALA A 1 251 ? 5.281 -11.872 18.646 1.00 80.56 251 ALA A O 1
ATOM 1929 N N . ARG A 1 252 ? 6.183 -10.363 20.046 1.00 84.00 252 ARG A N 1
ATOM 1930 C CA . ARG A 1 252 ? 7.023 -9.685 19.041 1.00 84.00 252 ARG A CA 1
ATOM 1931 C C . ARG A 1 252 ? 7.935 -10.621 18.248 1.00 84.00 252 ARG A C 1
ATOM 1933 O O . ARG A 1 252 ? 8.103 -10.417 17.054 1.00 84.00 252 ARG A O 1
ATOM 1940 N N . TRP A 1 253 ? 8.479 -11.652 18.896 1.00 88.62 253 TRP A N 1
ATOM 1941 C CA . TRP A 1 253 ? 9.345 -12.627 18.236 1.00 88.62 253 TRP A CA 1
ATOM 1942 C C . TRP A 1 253 ? 8.541 -13.560 17.332 1.00 88.62 253 TRP A C 1
ATOM 1944 O O . TRP A 1 253 ? 8.983 -13.846 16.229 1.00 88.62 253 TRP A O 1
ATOM 1954 N N . GLY A 1 254 ? 7.334 -13.958 17.753 1.00 91.00 254 GLY A N 1
ATOM 1955 C CA . GLY A 1 254 ? 6.402 -14.704 16.905 1.00 91.00 254 GLY A CA 1
ATOM 1956 C C . GLY A 1 254 ? 5.978 -13.901 15.674 1.00 91.00 254 GLY A C 1
ATOM 1957 O O . GLY A 1 254 ? 6.037 -14.415 14.564 1.00 91.00 254 GLY A O 1
ATOM 1958 N N . TRP A 1 255 ? 5.642 -12.617 15.846 1.00 91.50 255 TRP A N 1
ATOM 1959 C CA . TRP A 1 255 ? 5.333 -11.722 14.727 1.00 91.50 255 TRP A CA 1
ATOM 1960 C C . TRP A 1 255 ? 6.505 -11.618 13.738 1.00 91.50 255 TRP A C 1
ATOM 1962 O O . TRP A 1 255 ? 6.324 -11.863 12.550 1.00 91.50 255 TRP A O 1
ATOM 19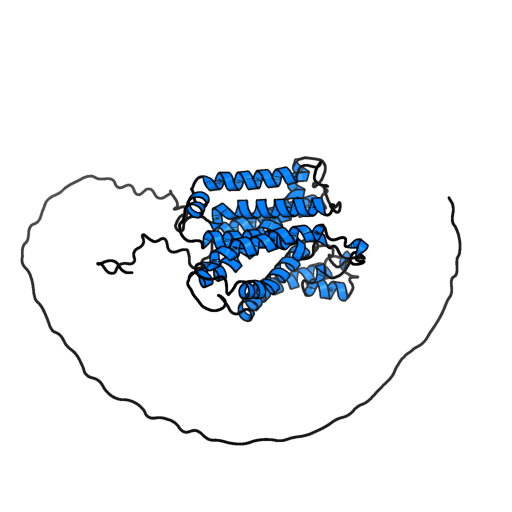72 N N . TRP A 1 256 ? 7.724 -11.335 14.206 1.00 93.12 256 TRP A N 1
ATOM 1973 C CA . TRP A 1 256 ? 8.888 -11.257 13.317 1.00 93.12 256 TRP A CA 1
ATOM 1974 C C . TRP A 1 256 ? 9.280 -12.601 12.691 1.00 93.12 256 TRP A C 1
ATOM 1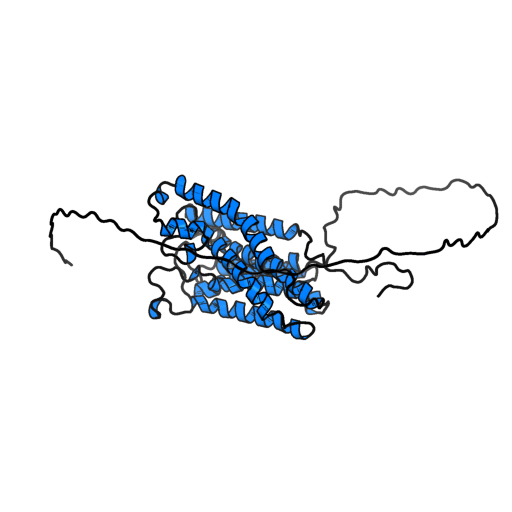976 O O . TRP A 1 256 ? 9.703 -12.613 11.540 1.00 93.12 256 TRP A O 1
ATOM 1986 N N . ALA A 1 257 ? 9.083 -13.728 13.382 1.00 95.31 257 ALA A N 1
ATOM 1987 C CA . ALA A 1 257 ? 9.286 -15.057 12.807 1.00 95.31 257 ALA A CA 1
ATOM 1988 C C . ALA A 1 257 ? 8.291 -15.349 11.672 1.00 95.31 257 ALA A C 1
ATOM 1990 O O . ALA A 1 257 ? 8.699 -15.844 10.626 1.00 95.31 257 ALA A O 1
ATOM 1991 N N . VAL A 1 258 ? 7.012 -14.982 11.828 1.00 96.38 258 VAL A N 1
ATOM 1992 C CA . VAL A 1 258 ? 6.003 -15.100 10.757 1.00 96.38 258 VAL A CA 1
ATOM 1993 C C . VAL A 1 258 ? 6.331 -14.177 9.581 1.00 96.38 258 VAL A C 1
ATOM 1995 O O . VAL A 1 258 ? 6.238 -14.610 8.436 1.00 96.38 258 VAL A O 1
ATOM 1998 N N . ALA A 1 259 ? 6.776 -12.941 9.836 1.00 96.88 259 ALA A N 1
ATOM 1999 C CA . ALA A 1 259 ? 7.225 -12.037 8.775 1.00 96.88 259 ALA A CA 1
ATOM 2000 C C . ALA A 1 259 ? 8.433 -12.603 8.007 1.00 96.88 259 ALA A C 1
ATOM 2002 O O . ALA A 1 259 ? 8.423 -12.623 6.780 1.00 96.88 259 ALA A O 1
ATOM 2003 N N . ALA A 1 260 ? 9.447 -13.105 8.718 1.00 97.00 260 ALA A N 1
ATOM 2004 C CA . ALA A 1 260 ? 10.625 -13.718 8.111 1.00 97.00 260 ALA A CA 1
ATOM 2005 C C . ALA A 1 260 ? 10.265 -14.985 7.318 1.00 97.00 260 ALA A C 1
ATOM 2007 O O . ALA A 1 260 ? 10.735 -15.150 6.198 1.00 97.00 260 ALA A O 1
ATOM 2008 N N . ALA A 1 261 ? 9.390 -15.844 7.849 1.00 97.81 261 ALA A N 1
ATOM 2009 C CA . ALA A 1 261 ? 8.916 -17.035 7.151 1.00 97.81 261 ALA A CA 1
ATOM 2010 C C . ALA A 1 261 ? 8.132 -16.682 5.876 1.00 97.81 261 ALA A C 1
ATOM 2012 O O . ALA A 1 261 ? 8.420 -17.238 4.823 1.00 97.81 261 ALA A O 1
ATOM 2013 N N . ALA A 1 262 ? 7.200 -15.725 5.933 1.00 97.88 262 ALA A N 1
ATOM 2014 C CA . ALA A 1 262 ? 6.447 -15.273 4.759 1.00 97.88 262 ALA A CA 1
ATOM 2015 C C . ALA A 1 262 ? 7.358 -14.641 3.688 1.00 97.88 262 ALA A C 1
ATOM 2017 O O . ALA A 1 262 ? 7.191 -14.903 2.496 1.00 97.88 262 ALA A O 1
ATOM 2018 N N . PHE A 1 263 ? 8.366 -13.870 4.109 1.00 97.56 263 PHE A N 1
ATOM 2019 C CA . PHE A 1 263 ? 9.387 -13.325 3.216 1.00 97.56 263 PHE A CA 1
ATOM 2020 C C . PHE A 1 263 ? 10.233 -14.437 2.570 1.00 97.56 263 PHE A C 1
ATOM 2022 O O . PHE A 1 263 ? 10.396 -14.445 1.354 1.00 97.56 263 PHE A O 1
ATOM 2029 N N . LEU A 1 264 ? 10.717 -15.414 3.343 1.00 96.88 264 LEU A N 1
ATOM 2030 C CA . LEU A 1 264 ? 11.502 -16.543 2.823 1.00 96.88 264 LEU A CA 1
ATOM 2031 C C . LEU A 1 264 ? 10.686 -17.463 1.906 1.00 96.88 264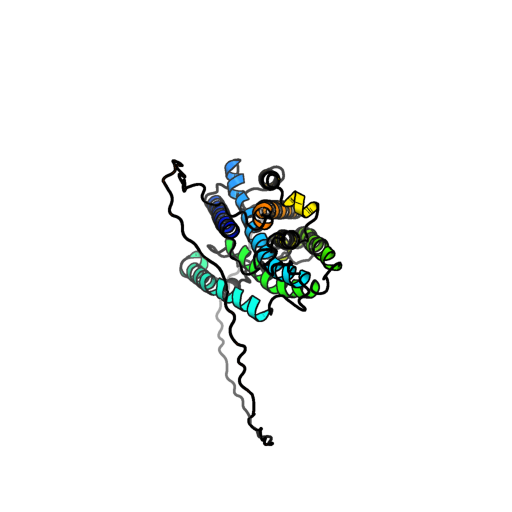 LEU A C 1
ATOM 2033 O O . LEU A 1 264 ? 11.203 -17.920 0.894 1.00 96.88 264 LEU A O 1
ATOM 2037 N N . VAL A 1 265 ? 9.401 -17.689 2.194 1.00 97.44 265 VAL A N 1
ATOM 2038 C CA . VAL A 1 265 ? 8.495 -18.388 1.268 1.00 97.44 265 VAL A CA 1
ATOM 2039 C C . VAL A 1 265 ? 8.439 -17.652 -0.069 1.00 97.44 265 VAL A C 1
ATOM 2041 O O . VAL A 1 265 ? 8.514 -18.279 -1.120 1.00 97.44 265 VAL A O 1
ATOM 2044 N N . SER A 1 266 ? 8.388 -16.318 -0.056 1.00 95.62 266 SER A N 1
ATOM 2045 C CA . SER A 1 266 ? 8.360 -15.537 -1.292 1.00 95.62 266 SER A CA 1
ATOM 2046 C C . SER A 1 266 ? 9.654 -15.614 -2.126 1.00 95.62 266 SER A C 1
ATOM 2048 O O . SER A 1 266 ? 9.615 -15.227 -3.293 1.00 95.62 266 SER A O 1
ATOM 2050 N N . THR A 1 267 ? 10.776 -16.127 -1.592 1.00 95.12 267 THR A N 1
ATOM 2051 C CA . THR A 1 267 ? 12.037 -16.350 -2.337 1.00 95.12 267 THR A CA 1
ATOM 2052 C C . THR A 1 267 ? 12.207 -17.789 -2.853 1.00 95.12 267 THR A C 1
ATOM 2054 O O . THR A 1 267 ? 13.305 -18.170 -3.267 1.00 95.12 267 THR A O 1
ATOM 2057 N N . VAL A 1 268 ? 11.139 -18.596 -2.858 1.00 95.69 268 VAL A N 1
ATOM 2058 C CA . VAL A 1 268 ? 11.117 -19.966 -3.407 1.00 95.69 268 VAL A CA 1
ATOM 2059 C C . VAL A 1 268 ? 10.908 -19.923 -4.935 1.00 95.69 268 VAL A C 1
ATOM 2061 O O . VAL A 1 268 ? 9.795 -19.631 -5.377 1.00 95.69 268 VAL A O 1
ATOM 2064 N N . PRO A 1 269 ? 11.926 -20.227 -5.770 1.00 92.44 269 PRO A N 1
ATOM 2065 C CA . PRO A 1 269 ? 11.836 -20.067 -7.228 1.00 92.44 269 PRO A CA 1
ATOM 2066 C C . PRO A 1 269 ? 10.863 -21.052 -7.894 1.00 92.44 269 PRO A C 1
ATOM 2068 O O . PRO A 1 269 ? 10.362 -20.789 -8.979 1.00 92.44 269 PRO A O 1
ATOM 2071 N N . GLN A 1 270 ? 10.546 -22.173 -7.237 1.00 92.56 270 GLN A N 1
ATOM 2072 C CA . GLN A 1 270 ? 9.544 -23.135 -7.708 1.00 92.56 270 GLN A CA 1
ATOM 2073 C C . GLN A 1 270 ? 8.115 -22.572 -7.676 1.00 92.56 270 GLN A C 1
ATOM 2075 O O . GLN A 1 270 ? 7.236 -23.116 -8.337 1.00 92.56 270 GLN A O 1
ATOM 2080 N N . TRP A 1 271 ? 7.864 -21.539 -6.867 1.00 92.25 271 TRP A N 1
ATOM 2081 C CA . TRP A 1 271 ? 6.545 -20.918 -6.701 1.00 92.25 271 TRP A CA 1
ATOM 2082 C C . TRP A 1 271 ? 6.486 -19.507 -7.291 1.00 92.25 271 TRP A C 1
ATOM 2084 O O . TRP A 1 271 ? 5.393 -18.969 -7.455 1.00 92.25 271 TRP A O 1
ATOM 2094 N N . PHE A 1 272 ? 7.642 -18.898 -7.575 1.00 94.38 272 PHE A N 1
ATOM 2095 C CA . PHE A 1 272 ? 7.740 -17.490 -7.925 1.00 94.38 272 PHE A CA 1
ATOM 2096 C C . PHE A 1 272 ? 8.829 -17.209 -8.968 1.00 94.38 272 PHE A C 1
ATOM 2098 O O . PHE A 1 272 ? 10.007 -17.467 -8.727 1.00 94.38 272 PHE A O 1
ATOM 2105 N N . THR A 1 273 ? 8.444 -16.584 -10.083 1.00 92.31 273 THR A N 1
ATOM 2106 C CA . THR A 1 273 ? 9.354 -16.046 -11.104 1.00 92.31 273 THR A CA 1
ATOM 2107 C C . THR A 1 273 ? 10.354 -15.025 -10.541 1.00 92.31 273 THR A C 1
ATOM 2109 O O . THR A 1 273 ? 10.046 -14.234 -9.643 1.00 92.31 273 THR A O 1
ATOM 2112 N N . GLU A 1 274 ? 11.563 -15.003 -11.095 1.00 88.81 274 GLU A N 1
ATOM 2113 C CA . GLU A 1 274 ? 12.620 -14.069 -10.696 1.00 88.81 274 GLU A CA 1
ATOM 2114 C C . GLU A 1 274 ? 12.721 -12.870 -11.661 1.00 88.81 274 GLU A C 1
ATOM 2116 O O . GLU A 1 274 ? 12.311 -12.946 -12.821 1.00 88.81 274 GLU A O 1
ATOM 2121 N N . GLY A 1 275 ? 13.301 -11.758 -11.195 1.00 82.69 275 GLY A N 1
ATOM 2122 C CA . GLY A 1 275 ? 13.535 -10.564 -12.018 1.00 82.69 275 GLY A CA 1
ATOM 2123 C C . GLY A 1 275 ? 12.254 -9.909 -12.558 1.00 82.69 275 GLY A C 1
ATOM 2124 O O . GLY A 1 275 ? 11.237 -9.840 -11.872 1.00 82.69 275 GLY A O 1
ATOM 2125 N N . PHE A 1 276 ? 12.319 -9.409 -13.796 1.00 79.44 276 PHE A N 1
ATOM 2126 C CA . PHE A 1 276 ? 11.235 -8.680 -14.476 1.00 79.44 276 PHE A CA 1
ATOM 2127 C C . PHE A 1 276 ? 10.249 -9.576 -15.252 1.00 79.44 276 PHE A C 1
ATOM 2129 O O . PHE A 1 276 ? 9.528 -9.096 -16.125 1.00 79.44 276 PHE A O 1
ATOM 2136 N N . VAL A 1 277 ? 10.202 -10.879 -14.965 1.00 86.25 277 VAL A N 1
ATOM 2137 C CA . VAL A 1 277 ? 9.206 -11.771 -15.574 1.00 86.25 277 VAL A CA 1
ATOM 2138 C C . VAL A 1 277 ? 7.828 -11.448 -14.997 1.00 86.25 277 VAL A C 1
ATOM 2140 O O . VAL A 1 277 ? 7.616 -11.605 -13.793 1.00 86.25 277 VAL A O 1
ATOM 2143 N N . HIS A 1 278 ? 6.890 -11.030 -15.853 1.00 85.44 278 HIS A N 1
ATOM 2144 C CA . HIS A 1 278 ? 5.499 -10.796 -15.458 1.00 85.44 278 HIS A CA 1
ATOM 2145 C C . HIS A 1 278 ? 4.913 -12.065 -14.805 1.00 85.44 278 HIS A C 1
ATOM 2147 O O . HIS A 1 278 ? 4.840 -13.104 -15.466 1.00 85.44 278 HIS A O 1
ATOM 2153 N N . PRO A 1 279 ? 4.535 -12.018 -13.513 1.00 91.19 279 PRO A N 1
ATOM 2154 C CA . PRO A 1 279 ? 4.016 -13.181 -12.809 1.00 91.19 279 PRO A CA 1
ATOM 2155 C C . PRO A 1 279 ? 2.597 -13.503 -13.273 1.00 91.19 279 PRO A C 1
ATOM 2157 O O . PRO A 1 279 ? 1.828 -12.614 -13.654 1.00 91.19 279 PRO A O 1
ATOM 2160 N N . SER A 1 280 ? 2.225 -14.777 -13.173 1.00 92.44 280 SER A N 1
ATOM 2161 C CA . SER A 1 280 ? 0.842 -15.195 -13.424 1.00 92.44 280 SER A CA 1
ATOM 2162 C C . SER A 1 280 ? -0.120 -14.592 -12.389 1.00 92.44 280 SER A C 1
ATOM 2164 O O . SER A 1 280 ? 0.275 -14.266 -11.269 1.00 92.44 280 SER A O 1
ATOM 2166 N N . GLY A 1 281 ? -1.405 -14.470 -12.729 1.00 93.12 281 GLY A N 1
ATOM 2167 C CA . GLY A 1 281 ? -2.428 -13.926 -11.826 1.00 93.12 281 GLY A CA 1
ATOM 2168 C C . GLY A 1 281 ? -2.461 -14.561 -10.421 1.00 93.12 281 GLY A C 1
ATOM 2169 O O . GLY A 1 281 ? -2.337 -13.841 -9.424 1.00 93.12 281 GLY A O 1
ATOM 2170 N N . PRO A 1 282 ? -2.549 -15.904 -10.301 1.00 95.25 282 PRO A N 1
ATOM 2171 C CA . PRO A 1 282 ? -2.525 -16.600 -9.009 1.00 95.25 282 PRO A CA 1
ATOM 2172 C C . PRO A 1 282 ? -1.227 -16.390 -8.223 1.00 95.25 282 PRO A C 1
ATOM 2174 O O . PRO A 1 282 ? -1.240 -16.243 -7.001 1.00 95.25 282 PRO A O 1
ATOM 2177 N N . GLU A 1 283 ? -0.100 -16.337 -8.925 1.00 95.38 283 GLU A N 1
ATOM 2178 C CA . GLU A 1 283 ? 1.213 -16.098 -8.341 1.00 95.38 283 GLU A CA 1
ATOM 2179 C C . GLU A 1 283 ? 1.342 -14.665 -7.806 1.00 95.38 283 GLU A C 1
ATOM 2181 O O . GLU A 1 283 ? 1.801 -14.466 -6.681 1.00 95.38 283 GLU A O 1
ATOM 2186 N N . PHE A 1 284 ? 0.893 -13.664 -8.568 1.00 95.44 284 PHE A N 1
ATOM 2187 C CA . PHE A 1 284 ? 0.831 -12.276 -8.121 1.00 95.44 284 PHE A CA 1
ATOM 2188 C C . PHE A 1 284 ? -0.087 -12.122 -6.901 1.00 95.44 284 PHE A C 1
ATOM 2190 O O . PHE A 1 284 ? 0.282 -11.452 -5.932 1.00 95.44 284 PHE A O 1
ATOM 2197 N N . ALA A 1 285 ? -1.253 -12.777 -6.903 1.00 96.81 285 ALA A N 1
ATOM 2198 C CA . ALA A 1 285 ? -2.163 -12.792 -5.760 1.00 96.81 285 ALA A CA 1
ATOM 2199 C C . ALA A 1 285 ? -1.486 -13.386 -4.509 1.00 96.81 285 ALA A C 1
ATOM 2201 O O . ALA A 1 285 ? -1.571 -12.803 -3.425 1.00 96.81 285 ALA A O 1
ATOM 2202 N N . LEU A 1 286 ? -0.741 -14.489 -4.655 1.00 97.06 286 LEU A N 1
ATOM 2203 C CA . LEU A 1 286 ? 0.007 -15.110 -3.559 1.00 97.06 286 LEU A CA 1
ATOM 2204 C C . LEU A 1 286 ? 1.159 -14.220 -3.054 1.00 97.06 286 LEU A C 1
ATOM 2206 O O . LEU A 1 286 ? 1.293 -14.037 -1.843 1.00 97.06 286 LEU A O 1
ATOM 2210 N N . ARG A 1 287 ? 1.948 -13.604 -3.948 1.00 95.69 287 ARG A N 1
ATOM 2211 C CA . ARG A 1 287 ? 2.982 -12.607 -3.587 1.00 95.69 287 ARG A CA 1
ATOM 2212 C C . ARG A 1 287 ? 2.380 -11.446 -2.799 1.00 95.69 287 ARG A C 1
ATOM 2214 O O . ARG A 1 287 ? 2.903 -11.058 -1.757 1.00 95.69 287 ARG A O 1
ATOM 2221 N N . THR A 1 288 ? 1.253 -10.925 -3.273 1.00 97.19 288 THR A N 1
ATOM 2222 C CA . THR A 1 288 ? 0.531 -9.811 -2.655 1.00 97.19 288 THR A CA 1
ATOM 2223 C C . THR A 1 288 ? 0.005 -10.191 -1.271 1.00 97.19 288 THR A C 1
ATOM 2225 O O . THR A 1 288 ? 0.174 -9.422 -0.322 1.00 97.19 288 THR A O 1
ATOM 2228 N N . ALA A 1 289 ? -0.543 -11.399 -1.110 1.00 98.06 289 ALA A N 1
ATOM 2229 C CA . ALA A 1 289 ? -0.958 -11.926 0.188 1.00 98.06 289 ALA A CA 1
ATOM 2230 C C . ALA A 1 289 ? 0.227 -12.070 1.164 1.00 98.06 289 ALA A C 1
ATOM 2232 O O . ALA A 1 289 ? 0.126 -11.644 2.317 1.00 98.06 289 ALA A O 1
ATOM 2233 N N . LEU A 1 290 ? 1.372 -12.591 0.706 1.00 98.19 290 LEU A N 1
ATOM 2234 C CA . LEU A 1 290 ? 2.601 -12.664 1.507 1.00 98.19 290 LEU A CA 1
ATOM 2235 C C . LEU A 1 290 ? 3.095 -11.265 1.904 1.00 98.19 290 LEU A C 1
ATOM 2237 O O . LEU A 1 290 ? 3.418 -11.054 3.071 1.00 98.19 290 LEU A O 1
ATOM 2241 N N . GLY A 1 291 ? 3.064 -10.287 0.994 1.00 98.06 291 GLY A N 1
ATOM 2242 C CA . GLY A 1 291 ? 3.368 -8.883 1.290 1.00 98.06 291 GLY A CA 1
ATOM 2243 C C . GLY A 1 291 ? 2.471 -8.293 2.386 1.00 98.06 291 GLY A C 1
ATOM 2244 O O . GLY A 1 291 ? 2.970 -7.641 3.305 1.00 98.06 291 GLY A O 1
ATOM 2245 N N . ALA A 1 292 ? 1.166 -8.593 2.366 1.00 98.25 292 ALA A N 1
ATOM 2246 C CA . ALA A 1 292 ? 0.233 -8.179 3.417 1.00 98.25 292 ALA A CA 1
ATOM 2247 C C . ALA A 1 292 ? 0.591 -8.791 4.786 1.00 98.25 292 ALA A C 1
ATOM 2249 O O . ALA A 1 292 ? 0.564 -8.090 5.801 1.00 98.25 292 ALA A O 1
ATOM 2250 N N . VAL A 1 293 ? 0.964 -10.079 4.818 1.00 98.25 293 VAL A N 1
ATOM 2251 C CA . VAL A 1 293 ? 1.407 -10.785 6.035 1.00 98.25 293 VAL A CA 1
ATOM 2252 C C . VAL A 1 293 ? 2.723 -10.208 6.560 1.00 98.25 293 VAL A C 1
ATOM 2254 O O . VAL A 1 293 ? 2.802 -9.857 7.737 1.00 98.25 293 VAL A O 1
ATOM 2257 N N . VAL A 1 294 ? 3.733 -10.044 5.698 1.00 98.06 294 VAL A N 1
ATOM 2258 C CA . VAL A 1 294 ? 5.029 -9.430 6.036 1.00 98.06 294 VAL A CA 1
ATOM 2259 C C . VAL A 1 294 ? 4.811 -8.045 6.642 1.00 98.06 294 VAL A C 1
ATOM 2261 O O . VAL A 1 294 ? 5.276 -7.779 7.751 1.00 98.06 294 VAL A O 1
ATOM 2264 N N . ALA A 1 295 ? 4.042 -7.185 5.972 1.00 97.62 295 ALA A N 1
ATOM 2265 C CA . ALA A 1 295 ? 3.759 -5.838 6.446 1.00 97.62 295 ALA A CA 1
ATOM 2266 C C . ALA A 1 295 ? 3.033 -5.836 7.801 1.00 97.62 295 ALA A C 1
ATOM 2268 O O . ALA A 1 295 ? 3.495 -5.180 8.739 1.00 97.62 295 ALA A O 1
ATOM 2269 N N . PHE A 1 296 ? 1.947 -6.608 7.941 1.00 96.50 296 PHE A N 1
ATOM 2270 C CA . PHE A 1 296 ? 1.203 -6.727 9.199 1.00 96.50 296 PHE A CA 1
ATOM 2271 C C . PHE A 1 296 ? 2.113 -7.156 10.356 1.00 96.50 296 PHE A C 1
ATOM 2273 O O . PHE A 1 296 ? 2.120 -6.533 11.419 1.00 96.50 296 PHE A O 1
ATOM 2280 N N . CYS A 1 297 ? 2.898 -8.211 10.146 1.00 95.25 297 CYS A N 1
ATOM 2281 C CA . CYS A 1 297 ? 3.705 -8.838 11.181 1.00 95.25 297 CYS A CA 1
ATOM 2282 C C . CYS A 1 297 ? 4.974 -8.039 11.533 1.00 95.25 297 CYS A C 1
ATOM 2284 O O . CYS A 1 297 ? 5.368 -8.022 12.698 1.00 95.25 297 CYS A O 1
ATOM 2286 N N . LEU A 1 298 ? 5.578 -7.306 10.590 1.00 94.06 298 LEU A N 1
ATOM 2287 C CA . LEU A 1 298 ? 6.650 -6.347 10.901 1.00 94.06 298 LEU A CA 1
ATOM 2288 C C . LEU A 1 298 ? 6.132 -5.160 11.725 1.00 94.06 298 LEU A C 1
ATOM 2290 O O . LEU A 1 298 ? 6.800 -4.717 12.662 1.00 94.06 298 LEU A O 1
ATOM 2294 N N . LEU A 1 299 ? 4.931 -4.667 11.407 1.00 92.50 299 LEU A N 1
ATOM 2295 C CA . LEU A 1 299 ? 4.321 -3.515 12.073 1.00 92.50 299 LEU A CA 1
ATOM 2296 C C . LEU A 1 299 ? 3.733 -3.840 13.449 1.00 92.50 299 LEU A C 1
ATOM 2298 O O . LEU A 1 299 ? 3.774 -2.990 14.344 1.00 92.50 299 LEU A O 1
ATOM 2302 N N . ALA A 1 300 ? 3.191 -5.047 13.637 1.00 90.81 300 ALA A N 1
ATOM 2303 C CA . ALA A 1 300 ? 2.427 -5.407 14.828 1.00 90.81 300 ALA A CA 1
ATOM 2304 C C . ALA A 1 300 ? 3.153 -5.138 16.163 1.00 90.81 300 ALA A C 1
ATOM 2306 O O . ALA A 1 300 ? 2.533 -4.536 17.045 1.00 90.81 300 ALA A O 1
ATOM 2307 N N . PRO A 1 301 ? 4.450 -5.465 16.342 1.00 88.19 301 PRO A N 1
ATOM 2308 C CA . PRO A 1 301 ? 5.153 -5.196 17.596 1.00 88.19 301 PRO A CA 1
ATOM 2309 C C . PRO A 1 301 ? 5.252 -3.710 17.951 1.00 88.19 301 PRO A C 1
ATOM 2311 O O . PRO A 1 301 ? 5.108 -3.359 19.120 1.00 88.19 301 PRO A O 1
ATOM 2314 N N . ALA A 1 302 ? 5.468 -2.837 16.962 1.00 85.75 302 ALA A N 1
ATOM 2315 C CA . ALA A 1 302 ? 5.570 -1.392 17.171 1.00 85.75 302 ALA A CA 1
ATOM 2316 C C . ALA A 1 302 ? 4.190 -0.735 17.344 1.00 85.75 302 ALA A C 1
ATOM 2318 O O . ALA A 1 302 ? 4.022 0.154 18.176 1.00 85.75 302 ALA A O 1
ATOM 2319 N N . ALA A 1 303 ? 3.192 -1.195 16.587 1.00 86.06 303 ALA A N 1
ATOM 2320 C CA . ALA A 1 303 ? 1.828 -0.675 16.619 1.00 86.06 303 ALA A CA 1
ATOM 2321 C C . ALA A 1 303 ? 1.045 -1.063 17.884 1.00 86.06 303 ALA A C 1
ATOM 2323 O O . ALA A 1 303 ? 0.192 -0.299 18.340 1.00 86.06 303 ALA A O 1
ATOM 2324 N N . LEU A 1 304 ? 1.310 -2.253 18.434 1.00 83.88 304 LEU A N 1
ATOM 2325 C CA . LEU A 1 304 ? 0.599 -2.800 19.592 1.00 83.88 304 LEU A CA 1
ATOM 2326 C C . LEU A 1 304 ? 1.344 -2.584 20.918 1.00 83.88 304 LEU A C 1
ATOM 2328 O O . LEU A 1 304 ? 0.755 -2.819 21.972 1.00 83.88 304 LEU A O 1
ATOM 2332 N N . ALA A 1 305 ? 2.603 -2.129 20.898 1.00 70.88 305 ALA A N 1
ATOM 2333 C CA . ALA A 1 305 ? 3.405 -1.894 22.100 1.00 70.88 305 ALA A CA 1
ATOM 2334 C C . ALA A 1 305 ? 2.617 -1.134 23.196 1.00 70.88 305 ALA A C 1
ATOM 2336 O O . ALA A 1 305 ? 2.029 -0.085 22.911 1.00 70.88 305 ALA A O 1
ATOM 2337 N N . PRO A 1 306 ? 2.595 -1.622 24.455 1.00 57.91 306 PRO A N 1
ATOM 2338 C CA . PRO A 1 306 ? 1.948 -0.912 25.553 1.00 57.91 306 PRO A CA 1
ATOM 2339 C C . PRO A 1 306 ? 2.484 0.516 25.707 1.00 57.91 306 PRO A C 1
ATOM 2341 O O . PRO A 1 306 ? 3.697 0.744 25.725 1.00 57.91 306 PRO A O 1
ATOM 2344 N N . ALA A 1 307 ? 1.570 1.478 25.846 1.00 50.88 307 ALA A N 1
ATOM 2345 C CA . ALA A 1 307 ? 1.912 2.879 26.055 1.00 50.88 307 ALA A CA 1
ATOM 2346 C C . ALA A 1 307 ? 2.778 3.028 27.319 1.00 50.88 307 ALA A C 1
ATOM 2348 O O . ALA A 1 307 ? 2.346 2.658 28.408 1.00 50.88 307 ALA A O 1
ATOM 2349 N N . GLY A 1 308 ? 4.001 3.541 27.158 1.00 43.03 308 GLY A N 1
ATOM 2350 C CA . GLY A 1 308 ? 4.997 3.654 28.231 1.00 43.03 308 GLY A CA 1
ATOM 2351 C C . GLY A 1 308 ? 6.268 2.824 28.019 1.00 43.03 308 GLY A C 1
ATOM 2352 O O . GLY A 1 308 ? 7.257 3.075 28.697 1.00 43.03 308 GLY A O 1
ATOM 2353 N N . ALA A 1 309 ? 6.301 1.905 27.047 1.00 40.34 309 ALA A N 1
ATOM 2354 C CA . ALA A 1 309 ? 7.506 1.150 26.683 1.00 40.34 309 ALA A CA 1
ATOM 2355 C C . ALA A 1 309 ? 8.516 1.958 25.832 1.00 40.34 309 ALA A C 1
ATOM 2357 O O . ALA A 1 309 ? 9.077 1.444 24.864 1.00 40.34 309 ALA A O 1
ATOM 2358 N N . SER A 1 310 ? 8.781 3.215 26.202 1.00 32.34 310 SER A N 1
ATOM 2359 C CA . SER A 1 310 ? 10.027 3.868 25.793 1.00 32.34 310 SER A CA 1
ATOM 2360 C C . SER A 1 310 ? 11.184 3.117 26.458 1.00 32.34 310 SER A C 1
ATOM 2362 O O . SER A 1 310 ? 11.102 2.864 27.664 1.00 32.34 310 SER A O 1
ATOM 2364 N N . PRO A 1 311 ? 12.268 2.763 25.745 1.00 35.66 311 PRO A N 1
ATOM 2365 C CA . PRO A 1 311 ? 13.470 2.291 26.409 1.00 35.66 311 PRO A CA 1
ATOM 2366 C C . PRO A 1 311 ? 14.044 3.465 27.205 1.00 35.66 311 PRO A C 1
ATOM 2368 O O . PRO A 1 311 ? 14.658 4.371 26.643 1.00 35.66 311 PRO A O 1
ATOM 2371 N N . THR A 1 312 ? 13.821 3.476 28.519 1.00 34.19 312 THR A N 1
ATOM 2372 C CA . THR A 1 312 ? 14.583 4.345 29.413 1.00 34.19 312 THR A CA 1
ATOM 2373 C C . THR A 1 312 ? 16.065 4.022 29.222 1.00 34.19 312 THR A C 1
ATOM 2375 O O . THR A 1 312 ? 16.426 2.840 29.268 1.00 34.19 312 THR A O 1
ATOM 2378 N N . PRO A 1 313 ? 16.940 5.022 29.007 1.00 36.72 313 PRO A N 1
ATOM 2379 C CA . PRO A 1 313 ? 18.371 4.777 28.951 1.00 36.72 313 PRO A CA 1
ATOM 2380 C C . PRO A 1 313 ? 18.825 4.190 30.291 1.00 36.72 313 PRO A C 1
ATOM 2382 O O . PRO A 1 313 ? 18.910 4.889 31.301 1.00 36.72 313 PRO A O 1
ATOM 2385 N N . ARG A 1 314 ? 19.100 2.881 30.324 1.00 43.47 314 ARG A N 1
ATOM 2386 C CA . ARG A 1 314 ? 19.780 2.235 31.452 1.00 43.47 314 ARG A CA 1
ATOM 2387 C C . ARG A 1 314 ? 21.249 2.648 31.399 1.00 43.47 314 ARG A C 1
ATOM 2389 O O . ARG A 1 314 ? 22.072 1.925 30.855 1.00 43.47 314 ARG A O 1
ATOM 2396 N N . GLY A 1 315 ? 21.538 3.847 31.899 1.00 45.06 315 GLY A N 1
ATOM 2397 C CA . GLY A 1 315 ? 22.832 4.496 31.684 1.00 45.06 315 GLY A CA 1
ATOM 2398 C C . GLY A 1 315 ? 23.051 5.774 32.492 1.00 45.06 315 GLY A C 1
ATOM 2399 O O . GLY A 1 315 ? 23.646 6.711 31.982 1.00 45.06 315 GLY A O 1
ATOM 2400 N N . ALA A 1 316 ? 22.569 5.830 33.735 1.00 36.09 316 ALA A N 1
ATOM 2401 C CA . ALA A 1 316 ? 22.986 6.839 34.710 1.00 36.09 316 ALA A CA 1
ATOM 2402 C C . ALA A 1 316 ? 22.936 6.218 36.113 1.00 36.09 316 ALA A C 1
ATOM 2404 O O . ALA A 1 316 ? 21.880 6.142 36.743 1.00 36.09 316 ALA A O 1
ATOM 2405 N N . GLY A 1 317 ? 24.074 5.694 36.574 1.00 34.78 317 GLY A N 1
ATOM 2406 C CA . GLY A 1 317 ? 24.182 5.079 37.893 1.00 34.78 317 GLY A CA 1
ATOM 2407 C C . GLY A 1 317 ? 24.021 6.125 38.992 1.00 34.78 317 GLY A C 1
ATOM 2408 O O . GLY A 1 317 ? 24.919 6.932 39.212 1.00 34.78 317 GLY A O 1
ATOM 2409 N N . ARG A 1 318 ? 22.893 6.104 39.707 1.00 33.81 318 ARG A N 1
ATOM 2410 C CA . ARG A 1 318 ? 22.708 6.913 40.915 1.00 33.81 318 ARG A CA 1
ATOM 2411 C C . ARG A 1 318 ? 23.235 6.138 42.120 1.00 33.81 318 ARG A C 1
ATOM 2413 O O . ARG A 1 318 ? 22.508 5.378 42.752 1.00 33.81 318 ARG A O 1
ATOM 2420 N N . THR A 1 319 ? 24.513 6.337 42.418 1.00 36.25 319 THR A N 1
ATOM 2421 C CA . THR A 1 319 ? 25.208 5.819 43.601 1.00 36.25 319 THR A CA 1
ATOM 2422 C C . THR A 1 319 ? 24.645 6.432 44.887 1.00 36.25 319 THR A C 1
ATOM 2424 O O . THR A 1 319 ? 25.143 7.429 45.403 1.00 36.25 319 THR A O 1
ATOM 2427 N N . THR A 1 320 ? 23.608 5.820 45.459 1.00 34.88 320 THR A N 1
ATOM 2428 C CA . THR A 1 320 ? 23.194 6.106 46.840 1.00 34.88 320 THR A CA 1
ATOM 2429 C C . THR A 1 320 ? 24.128 5.393 47.815 1.00 34.88 320 THR A C 1
ATOM 2431 O O . THR A 1 320 ? 23.843 4.283 48.262 1.00 34.88 320 THR A O 1
ATOM 2434 N N . ARG A 1 321 ? 25.258 6.031 48.139 1.00 32.28 321 ARG A N 1
ATOM 2435 C CA . ARG A 1 321 ? 26.112 5.624 49.263 1.00 32.28 321 ARG A CA 1
ATOM 2436 C C . ARG A 1 321 ? 25.435 6.056 50.566 1.00 32.28 321 ARG A C 1
ATOM 2438 O O . ARG A 1 321 ? 25.294 7.249 50.813 1.00 32.28 321 ARG A O 1
ATOM 2445 N N . ALA A 1 322 ? 25.006 5.093 51.375 1.00 36.66 322 ALA A N 1
ATOM 2446 C CA . ALA A 1 322 ? 24.544 5.335 52.739 1.00 36.66 322 ALA A CA 1
ATOM 2447 C C . ALA A 1 322 ? 25.733 5.315 53.713 1.00 36.66 322 ALA A C 1
ATOM 2449 O O . ALA A 1 322 ? 26.586 4.446 53.567 1.00 36.66 322 ALA A O 1
ATOM 2450 N N . THR A 1 323 ? 25.755 6.244 54.679 1.00 34.09 323 THR A N 1
ATOM 2451 C CA . THR A 1 323 ? 26.504 6.245 55.966 1.00 34.09 323 THR A CA 1
ATOM 2452 C C . THR A 1 323 ? 26.111 7.519 56.759 1.00 34.09 323 THR A C 1
ATOM 2454 O O . THR A 1 323 ? 25.493 8.394 56.151 1.00 34.09 323 THR A O 1
ATOM 2457 N N . PRO A 1 324 ? 26.301 7.608 58.095 1.00 42.69 324 PRO A N 1
ATOM 2458 C CA . PRO A 1 324 ? 25.140 7.719 58.986 1.00 42.69 324 PRO A CA 1
ATOM 2459 C C . PRO A 1 324 ? 25.092 8.998 59.853 1.00 42.69 324 PRO A C 1
ATOM 2461 O O . PRO A 1 324 ? 25.814 9.958 59.615 1.00 42.69 324 PRO A O 1
ATOM 2464 N N . GLU A 1 325 ? 24.166 8.977 60.819 1.00 34.84 325 GLU A N 1
ATOM 2465 C CA . GLU A 1 325 ? 23.924 9.883 61.956 1.00 34.84 325 GLU A CA 1
ATOM 2466 C C . GLU A 1 325 ? 24.916 11.021 62.256 1.00 34.84 325 GLU A C 1
ATOM 2468 O O . GLU A 1 325 ? 26.114 10.818 62.427 1.00 34.84 325 GLU A O 1
ATOM 2473 N N . THR A 1 326 ? 24.359 12.188 62.599 1.00 32.94 326 THR A N 1
ATOM 2474 C CA . THR A 1 326 ? 24.766 12.889 63.832 1.00 32.94 326 THR A CA 1
ATOM 2475 C C . THR A 1 326 ? 23.663 13.813 64.369 1.00 32.94 326 THR A C 1
ATOM 2477 O O . THR A 1 326 ? 23.073 14.603 63.642 1.00 32.94 326 THR A O 1
ATOM 2480 N N . ALA A 1 327 ? 23.404 13.675 65.672 1.00 31.88 327 ALA A N 1
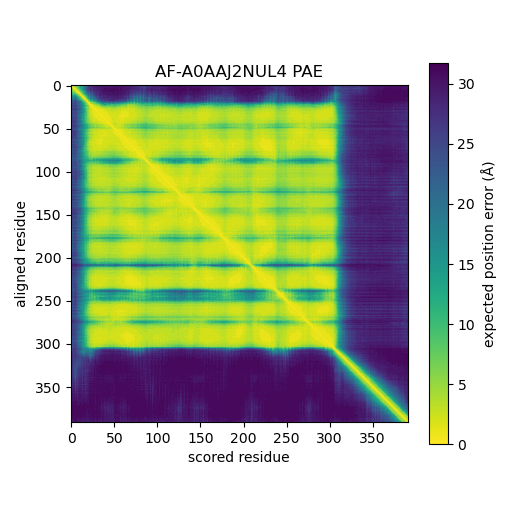ATOM 2481 C CA . ALA A 1 327 ? 22.951 14.686 66.637 1.00 31.88 327 ALA A CA 1
ATOM 2482 C C . ALA A 1 327 ? 21.995 15.832 66.202 1.00 31.88 327 ALA A C 1
ATOM 2484 O O . ALA A 1 327 ? 22.408 16.881 65.727 1.00 31.88 327 ALA A O 1
ATOM 2485 N N . GLY A 1 328 ? 20.717 15.661 66.565 1.00 30.33 328 GLY A N 1
ATOM 2486 C CA . GLY A 1 328 ? 19.914 16.557 67.420 1.00 30.33 328 GLY A CA 1
ATOM 2487 C C . GLY A 1 328 ? 19.969 18.094 67.311 1.00 30.33 328 GLY A C 1
ATOM 2488 O O . GLY A 1 328 ? 21.004 18.705 67.507 1.00 30.33 328 GLY A O 1
ATOM 2489 N N . VAL A 1 329 ? 18.780 18.715 67.301 1.00 35.25 329 VAL A N 1
ATOM 2490 C CA . VAL A 1 329 ? 18.410 19.858 68.173 1.00 35.25 329 VAL A CA 1
ATOM 2491 C C . VAL A 1 329 ? 16.882 19.857 68.371 1.00 35.25 329 VAL A C 1
ATOM 2493 O O . VAL A 1 329 ? 16.124 19.566 67.449 1.00 35.25 329 VAL A O 1
ATOM 2496 N N . ARG A 1 330 ? 16.409 20.170 69.587 1.00 35.31 330 ARG A N 1
ATOM 2497 C CA . ARG A 1 330 ? 14.974 20.301 69.926 1.00 35.31 330 ARG A CA 1
ATOM 2498 C C . ARG A 1 330 ? 14.503 21.757 69.806 1.00 35.31 330 ARG A C 1
ATOM 2500 O O . ARG A 1 330 ? 15.228 22.640 70.254 1.00 35.31 330 ARG A O 1
ATOM 2507 N N . ARG A 1 331 ? 13.244 21.966 69.393 1.00 33.81 331 ARG A N 1
ATOM 2508 C CA . ARG A 1 331 ? 12.256 22.996 69.836 1.00 33.81 331 ARG A CA 1
ATOM 2509 C C . ARG A 1 331 ? 10.917 22.635 69.142 1.00 33.81 331 ARG A C 1
ATOM 2511 O O . ARG A 1 331 ? 10.948 22.262 67.980 1.00 33.81 331 ARG A O 1
ATOM 2518 N N . ARG A 1 332 ? 9.775 22.428 69.830 1.00 34.03 332 ARG A N 1
ATOM 2519 C CA . ARG A 1 332 ? 8.874 23.419 70.487 1.00 34.03 332 ARG A CA 1
ATOM 2520 C C . ARG A 1 332 ? 8.460 24.524 69.484 1.00 34.03 332 ARG A C 1
ATOM 2522 O O . ARG A 1 332 ? 9.359 25.124 68.918 1.00 34.03 332 ARG A O 1
ATOM 2529 N N . THR A 1 333 ? 7.187 24.840 69.197 1.00 33.75 333 THR A N 1
ATOM 2530 C CA . THR A 1 333 ? 5.897 24.636 69.915 1.00 33.75 333 THR A CA 1
ATOM 2531 C C . THR A 1 333 ? 4.672 24.918 69.006 1.00 33.75 333 THR A C 1
ATOM 2533 O O . THR A 1 333 ? 4.768 25.806 68.175 1.00 33.75 333 THR A O 1
ATOM 2536 N N . SER A 1 334 ? 3.544 24.236 69.275 1.00 31.03 334 SER A N 1
ATOM 2537 C CA . SER A 1 334 ? 2.100 24.597 69.135 1.00 31.03 334 SER A CA 1
ATOM 2538 C C . SER A 1 334 ? 1.465 25.249 67.858 1.00 31.03 334 SER A C 1
ATOM 2540 O O . SER A 1 334 ? 2.119 26.007 67.153 1.00 31.03 334 SER A O 1
ATOM 2542 N N . PRO A 1 335 ? 0.154 25.005 67.581 1.00 40.44 335 PRO A N 1
ATOM 2543 C CA . PRO A 1 335 ? -0.641 25.573 66.462 1.00 40.44 335 PRO A CA 1
ATOM 2544 C C . PRO A 1 335 ? -1.677 26.633 66.954 1.00 40.44 335 PRO A C 1
ATOM 2546 O O . PRO A 1 335 ? -1.576 27.048 68.107 1.00 40.44 335 PRO A O 1
ATOM 2549 N N . PRO A 1 336 ? -2.782 26.944 66.229 1.00 50.69 336 PRO A N 1
ATOM 2550 C CA . PRO A 1 336 ? -2.967 27.461 64.858 1.00 50.69 336 PRO A CA 1
ATOM 2551 C C . PRO A 1 336 ? -3.627 28.874 64.861 1.00 50.69 336 PRO A C 1
ATOM 2553 O O . PRO A 1 336 ? -4.037 29.357 65.910 1.00 50.69 336 PRO A O 1
ATOM 2556 N N . MET A 1 337 ? -3.851 29.511 63.699 1.00 31.66 337 MET A N 1
ATOM 2557 C CA . MET A 1 337 ? -4.767 30.670 63.574 1.00 31.66 337 MET A CA 1
ATOM 2558 C C . MET A 1 337 ? -5.489 30.695 62.216 1.00 31.66 337 MET A C 1
ATOM 2560 O O . MET A 1 337 ? -4.901 30.358 61.189 1.00 31.66 337 MET A O 1
ATOM 2564 N N . ALA A 1 338 ? -6.762 31.101 62.217 1.00 38.56 338 ALA A N 1
ATOM 2565 C CA . ALA A 1 338 ? -7.626 31.195 61.036 1.00 38.56 338 ALA A CA 1
ATOM 2566 C C . ALA A 1 338 ? -7.903 32.660 60.662 1.00 38.56 338 ALA A C 1
ATOM 2568 O O . ALA A 1 338 ? -8.047 33.494 61.553 1.00 38.56 338 ALA A O 1
ATOM 2569 N N . VAL A 1 339 ? -8.049 32.973 59.366 1.00 38.81 339 VAL A N 1
ATOM 2570 C CA . VAL A 1 339 ? -8.466 34.310 58.901 1.00 38.81 339 VAL A CA 1
ATOM 2571 C C . VAL A 1 339 ? -9.413 34.230 57.695 1.00 38.81 339 VAL A C 1
ATOM 2573 O O . VAL A 1 339 ? -9.050 33.718 56.643 1.00 38.81 339 VAL A O 1
ATOM 2576 N N . GLY A 1 340 ? -10.606 34.811 57.869 1.00 31.38 340 GLY A N 1
ATOM 2577 C CA . GLY A 1 340 ? -11.248 35.721 56.907 1.00 31.38 340 GLY A CA 1
ATOM 2578 C C . GLY A 1 340 ? -11.736 35.195 55.550 1.00 31.38 340 GLY A C 1
ATOM 2579 O O . GLY A 1 340 ? -10.974 35.084 54.595 1.00 31.38 340 GLY A O 1
ATOM 2580 N N . ARG A 1 341 ? -13.065 35.080 55.399 1.00 36.03 341 ARG A N 1
ATOM 2581 C CA . ARG A 1 341 ? -13.715 35.277 54.089 1.00 36.03 341 ARG A CA 1
ATOM 2582 C C . ARG A 1 341 ? -13.635 36.756 53.694 1.00 36.03 341 ARG A C 1
ATOM 2584 O O . ARG A 1 341 ? -13.874 37.613 54.539 1.00 36.03 341 ARG A O 1
ATOM 2591 N N . PHE A 1 342 ? -13.455 37.041 52.406 1.00 32.00 342 PHE A N 1
ATOM 2592 C CA . PHE A 1 342 ? -13.798 38.339 51.819 1.00 32.00 342 PHE A CA 1
ATOM 2593 C C . PHE A 1 342 ? -14.390 38.142 50.417 1.00 32.00 342 PHE A C 1
ATOM 2595 O O . PHE A 1 342 ? -13.930 37.281 49.668 1.00 32.00 342 PHE A O 1
ATOM 2602 N N . GLN A 1 343 ? -15.427 38.908 50.075 1.00 40.53 343 GLN A N 1
ATOM 2603 C CA . GLN A 1 343 ? -16.165 38.800 48.813 1.00 40.53 343 GLN A CA 1
ATOM 2604 C C . GLN A 1 343 ? -16.588 40.203 48.341 1.00 40.53 343 GLN A C 1
ATOM 2606 O O . GLN A 1 343 ? -17.323 40.866 49.072 1.00 40.53 343 GLN A O 1
ATOM 2611 N N . PRO A 1 344 ? -16.173 40.660 47.143 1.00 40.34 344 PRO A N 1
ATOM 2612 C CA . PRO A 1 344 ? -16.698 41.878 46.517 1.00 40.34 344 PRO A CA 1
ATOM 2613 C C . PRO A 1 344 ? -17.884 41.602 45.556 1.00 40.34 344 PRO A C 1
ATOM 2615 O O . PRO A 1 344 ? -18.073 40.455 45.138 1.00 40.34 344 PRO A O 1
ATOM 2618 N N . PRO A 1 345 ? -18.698 42.625 45.208 1.00 42.44 345 PRO A N 1
ATOM 2619 C CA . PRO A 1 345 ? -19.987 42.464 44.519 1.00 42.44 345 PRO A CA 1
ATOM 2620 C C . PRO A 1 345 ? -19.946 42.692 42.986 1.00 42.44 345 PRO A C 1
ATOM 2622 O O . PRO A 1 345 ? -18.886 42.816 42.381 1.00 42.44 345 PRO A O 1
ATOM 2625 N N . ALA A 1 346 ? -21.128 42.693 42.353 1.00 36.91 346 ALA A N 1
ATOM 2626 C CA . ALA A 1 346 ? -21.352 42.544 40.904 1.00 36.91 346 ALA A CA 1
ATOM 2627 C C . ALA A 1 346 ? -21.988 43.780 40.209 1.00 36.91 346 ALA A C 1
ATOM 2629 O O . ALA A 1 346 ? -22.316 44.748 40.892 1.00 36.91 346 ALA A O 1
ATOM 2630 N N . ARG A 1 347 ? -22.311 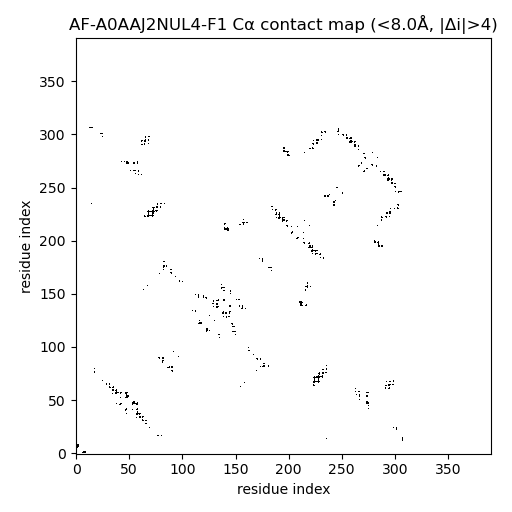43.622 38.899 1.00 38.47 347 ARG A N 1
ATOM 2631 C CA . ARG A 1 347 ? -23.138 44.477 37.982 1.00 38.47 347 ARG A CA 1
ATOM 2632 C C . ARG A 1 347 ? -22.335 45.518 37.158 1.00 38.47 347 ARG A C 1
ATOM 2634 O O . ARG A 1 347 ? -21.330 46.002 37.652 1.00 38.47 347 ARG A O 1
ATOM 2641 N N . HIS A 1 348 ? -22.681 45.893 35.909 1.00 36.88 348 HIS A N 1
ATOM 2642 C CA . HIS A 1 348 ? -23.829 45.570 35.013 1.00 36.88 348 HIS A CA 1
ATOM 2643 C C . HIS A 1 348 ? -23.480 45.794 33.494 1.00 36.88 348 HIS A C 1
ATOM 2645 O O . HIS A 1 348 ? -22.327 46.121 33.219 1.00 36.88 348 HIS A O 1
ATOM 2651 N N . PRO A 1 349 ? -24.385 45.561 32.502 1.00 44.94 349 PRO A N 1
ATOM 2652 C CA . PRO A 1 349 ? -24.030 45.292 31.087 1.00 44.94 349 PRO A CA 1
ATOM 2653 C C . PRO A 1 349 ? -24.173 46.463 30.079 1.00 44.94 349 PRO A C 1
ATOM 2655 O O . PRO A 1 349 ? -24.698 47.525 30.400 1.00 44.94 349 PRO A O 1
ATOM 2658 N N . THR A 1 350 ? -23.763 46.220 28.823 1.00 44.19 350 THR A N 1
ATOM 2659 C CA . THR A 1 350 ? -23.860 47.118 27.644 1.00 44.19 350 THR A CA 1
ATOM 2660 C C . THR A 1 350 ? -25.028 46.768 26.680 1.00 44.19 350 THR A C 1
ATOM 2662 O O . THR A 1 350 ? -25.458 45.613 26.657 1.00 44.19 350 THR A O 1
ATOM 2665 N N . PRO A 1 351 ? -25.558 47.732 25.884 1.00 44.16 351 PRO A N 1
ATOM 2666 C CA . PRO A 1 351 ? -26.792 47.586 25.080 1.00 44.16 351 PRO A CA 1
ATOM 2667 C C . PRO A 1 351 ? -26.579 47.178 23.589 1.00 44.16 351 PRO A C 1
ATOM 2669 O O . PRO A 1 351 ? -25.434 47.104 23.141 1.00 44.16 351 PRO A O 1
ATOM 2672 N N . PRO A 1 352 ? -27.653 46.906 22.800 1.00 48.28 352 PRO A N 1
ATOM 2673 C CA . PRO A 1 352 ? -27.565 46.271 21.469 1.00 48.28 352 PRO A CA 1
ATOM 2674 C C . PRO A 1 352 ? -27.948 47.141 20.239 1.00 48.28 352 PRO A C 1
ATOM 2676 O O . PRO A 1 352 ? -28.761 48.044 20.367 1.00 48.28 352 PRO A O 1
ATOM 2679 N N . ARG A 1 353 ? -27.428 46.737 19.054 1.00 36.78 353 ARG A N 1
ATOM 2680 C CA . ARG A 1 353 ? -27.918 46.839 17.634 1.00 36.78 353 ARG A CA 1
ATOM 2681 C C . ARG A 1 353 ? -28.618 48.119 17.095 1.00 36.78 353 ARG A C 1
ATOM 2683 O O . ARG A 1 353 ? -29.395 48.769 17.779 1.00 36.78 353 ARG A O 1
ATOM 2690 N N . PRO A 1 354 ? -28.454 48.396 15.782 1.00 43.06 354 PRO A N 1
ATOM 2691 C CA . PRO A 1 354 ? -29.544 48.071 14.839 1.00 43.06 354 PRO A CA 1
ATOM 2692 C C . PRO A 1 354 ? -29.073 47.442 13.505 1.00 43.06 354 PRO A C 1
ATOM 2694 O O . PRO A 1 354 ? -27.881 47.249 13.280 1.00 43.06 354 PRO A O 1
ATOM 2697 N N . ALA A 1 355 ? -30.032 47.089 12.643 1.00 37.62 355 ALA A N 1
ATOM 2698 C CA . ALA A 1 355 ? -29.841 46.580 11.277 1.00 37.62 355 ALA A CA 1
ATOM 2699 C C . ALA A 1 355 ? -30.377 47.586 10.236 1.00 37.62 355 ALA A C 1
ATOM 2701 O O . ALA A 1 355 ? -31.131 48.484 10.615 1.00 37.62 355 ALA A O 1
ATOM 2702 N N . ARG A 1 356 ? -30.021 47.413 8.952 1.00 34.75 356 ARG A N 1
ATOM 2703 C CA . ARG A 1 356 ? -30.742 47.985 7.802 1.00 34.75 356 ARG A CA 1
ATOM 2704 C C . ARG A 1 356 ? -30.674 47.092 6.562 1.00 34.75 356 ARG A C 1
ATOM 2706 O O . ARG A 1 356 ? -29.687 46.394 6.341 1.00 34.75 356 ARG A O 1
ATOM 2713 N N . ASP A 1 357 ? -31.780 47.178 5.846 1.00 32.88 357 ASP A N 1
ATOM 2714 C CA . ASP A 1 357 ? -32.286 46.430 4.702 1.00 32.88 357 ASP A CA 1
ATOM 2715 C C . ASP A 1 357 ? -31.729 46.885 3.336 1.00 32.88 357 ASP A C 1
ATOM 2717 O O . ASP A 1 357 ? -30.990 47.867 3.275 1.00 32.88 357 ASP A O 1
ATOM 2721 N N . GLU A 1 358 ? -32.186 46.188 2.279 1.00 33.31 358 GLU A N 1
ATOM 2722 C CA . GLU A 1 358 ? -32.254 46.612 0.856 1.00 33.31 358 GLU A CA 1
ATOM 2723 C C . GLU A 1 358 ? -30.889 46.844 0.132 1.00 33.31 358 GLU A C 1
ATOM 2725 O O . GLU A 1 358 ? -29.876 47.172 0.737 1.00 33.31 358 GLU A O 1
ATOM 2730 N N . ASP A 1 359 ? -30.707 46.584 -1.170 1.00 33.88 359 ASP A N 1
ATOM 2731 C CA . ASP A 1 359 ? -31.659 46.441 -2.283 1.00 33.88 359 ASP A CA 1
ATOM 2732 C C . ASP A 1 359 ? -31.107 45.531 -3.422 1.00 33.88 359 ASP A C 1
ATOM 2734 O O . ASP A 1 359 ? -29.978 45.039 -3.336 1.00 33.88 359 ASP A O 1
ATOM 2738 N N . ALA A 1 360 ? -31.886 45.296 -4.493 1.00 31.86 360 ALA A N 1
ATOM 2739 C CA . ALA A 1 360 ? -31.511 44.439 -5.641 1.00 31.86 360 ALA A CA 1
ATOM 2740 C C . ALA A 1 360 ? -31.105 45.225 -6.942 1.00 31.86 360 ALA A C 1
ATOM 2742 O O . ALA A 1 360 ? -30.355 46.189 -6.818 1.00 31.86 360 ALA A O 1
ATOM 2743 N N . PRO A 1 361 ? -31.359 44.787 -8.203 1.00 57.56 361 PRO A N 1
ATOM 2744 C CA . PRO A 1 361 ? -30.261 44.400 -9.103 1.00 57.56 361 PRO A CA 1
ATOM 2745 C C . PRO A 1 361 ? -30.123 45.195 -10.427 1.00 57.56 361 PRO A C 1
ATOM 2747 O O . PRO A 1 361 ? -31.082 45.741 -10.964 1.00 57.56 361 PRO A O 1
ATOM 2750 N N . SER A 1 362 ? -28.934 45.133 -11.040 1.00 34.84 362 SER A N 1
ATOM 2751 C CA . SER A 1 362 ? -28.657 45.374 -12.477 1.00 34.84 362 SER A CA 1
ATOM 2752 C C . SER A 1 362 ? -27.285 44.750 -12.827 1.00 34.84 362 SER A C 1
ATOM 2754 O O . SER A 1 362 ? -26.506 44.488 -11.916 1.00 34.84 362 SER A O 1
ATOM 2756 N N . GLY A 1 363 ? -26.903 44.426 -14.065 1.00 30.97 363 GLY A N 1
ATOM 2757 C CA . GLY A 1 363 ? -27.564 44.487 -15.370 1.00 30.97 363 GLY A CA 1
ATOM 2758 C C . GLY A 1 363 ? -26.622 43.932 -16.466 1.00 30.97 363 GLY A C 1
ATOM 2759 O O . GLY A 1 363 ? -25.484 43.587 -16.173 1.00 30.97 363 GLY A O 1
ATOM 2760 N N . ARG A 1 364 ? -27.155 43.825 -17.689 1.00 30.92 364 ARG A N 1
ATOM 2761 C CA . ARG A 1 364 ? -26.575 43.510 -19.027 1.00 30.92 364 ARG A CA 1
ATOM 2762 C C . ARG A 1 364 ? -25.116 43.979 -19.277 1.00 30.92 364 ARG A C 1
ATOM 2764 O O . ARG A 1 364 ? -24.632 44.841 -18.561 1.00 30.92 364 ARG A O 1
ATOM 2771 N N . GLU A 1 365 ? -24.345 43.483 -20.253 1.00 34.06 365 GLU A N 1
ATOM 2772 C CA . GLU A 1 365 ? -24.616 43.103 -21.665 1.00 34.06 365 GLU A CA 1
ATOM 2773 C C . GLU A 1 365 ? -23.566 42.043 -22.140 1.00 34.06 365 GLU A C 1
ATOM 2775 O O . GLU A 1 365 ? -22.583 41.809 -21.441 1.00 34.06 365 GLU A O 1
ATOM 2780 N N . GLU A 1 366 ? -23.837 41.173 -23.128 1.00 33.28 366 GLU A N 1
ATOM 2781 C CA . GLU A 1 366 ? -23.393 41.238 -24.556 1.00 33.28 366 GLU A CA 1
ATOM 2782 C C . GLU A 1 366 ? -21.878 41.493 -24.798 1.00 33.28 366 GLU A C 1
ATOM 2784 O O . GLU A 1 366 ? -21.258 42.280 -24.098 1.00 33.28 366 GLU A O 1
ATOM 2789 N N . GLY A 1 367 ? -21.184 40.901 -25.785 1.00 28.88 367 GLY A N 1
ATOM 2790 C CA . GLY A 1 367 ? -21.554 39.978 -26.874 1.00 28.88 367 GLY A CA 1
ATOM 2791 C C . GLY A 1 367 ? -20.427 39.888 -27.941 1.00 28.88 367 GLY A C 1
ATOM 2792 O O . GLY A 1 367 ? -19.452 40.628 -27.852 1.00 28.88 367 GLY A O 1
ATOM 2793 N N . GLY A 1 368 ? -20.568 39.016 -28.956 1.00 29.38 368 GLY A N 1
ATOM 2794 C CA . GLY A 1 368 ? -19.704 38.928 -30.165 1.00 29.38 368 GLY A CA 1
ATOM 2795 C C . GLY A 1 368 ? -18.374 38.153 -29.995 1.00 29.38 368 GLY A C 1
ATOM 2796 O O . GLY A 1 368 ? -17.664 38.366 -29.023 1.00 29.38 368 GLY A O 1
ATOM 2797 N N . GLU A 1 369 ? -17.969 37.145 -30.786 1.00 31.12 369 GLU A N 1
ATOM 2798 C CA . GLU A 1 369 ? -17.997 36.830 -32.242 1.00 31.12 369 GLU A CA 1
ATOM 2799 C C . GLU A 1 369 ? -16.699 37.171 -33.020 1.00 31.12 369 GLU A C 1
ATOM 2801 O O . GLU A 1 369 ? -16.100 38.222 -32.832 1.00 31.12 369 GLU A O 1
ATOM 2806 N N . GLY A 1 370 ? -16.318 36.288 -33.966 1.00 30.00 370 GLY A N 1
ATOM 2807 C CA . GLY A 1 370 ? -15.260 36.495 -34.984 1.00 30.00 370 GLY A CA 1
ATOM 2808 C C . GLY A 1 370 ? -14.033 35.574 -34.818 1.00 30.00 370 GLY A C 1
ATOM 2809 O O . GLY A 1 370 ? -13.230 35.792 -33.924 1.00 30.00 370 GLY A O 1
ATOM 2810 N N . LYS A 1 371 ? -13.899 34.425 -35.509 1.00 30.12 371 LYS A N 1
ATOM 2811 C CA . LYS A 1 371 ? -13.646 34.142 -36.955 1.00 30.12 371 LYS A CA 1
ATOM 2812 C C . LYS A 1 371 ? -12.170 34.250 -37.403 1.00 30.12 371 LYS A C 1
ATOM 2814 O O . LYS A 1 371 ? -11.512 35.245 -37.144 1.00 30.12 371 LYS A O 1
ATOM 2819 N N . GLY A 1 372 ? -11.725 33.260 -38.195 1.00 27.88 372 GLY A N 1
ATOM 2820 C CA . GLY A 1 372 ? -10.470 33.260 -38.978 1.00 27.88 372 GLY A CA 1
ATOM 2821 C C . GLY A 1 372 ? -9.665 31.956 -38.826 1.00 27.88 372 GLY A C 1
ATOM 2822 O O . GLY A 1 372 ? -9.023 31.748 -37.808 1.00 27.88 372 GLY A O 1
ATOM 2823 N N . SER A 1 373 ? -9.822 30.961 -39.711 1.00 29.62 373 SER A N 1
ATOM 2824 C CA . SER A 1 373 ? -8.939 30.697 -40.876 1.00 29.62 373 SER A CA 1
ATOM 2825 C C . SER A 1 373 ? -7.443 30.569 -40.522 1.00 29.62 373 SER A C 1
ATOM 2827 O O . SER A 1 373 ? -6.854 31.516 -40.025 1.00 29.62 373 SER A O 1
ATOM 2829 N N . GLY A 1 374 ? -6.719 29.484 -40.806 1.00 26.02 374 GLY A N 1
ATOM 2830 C CA . GLY A 1 374 ? -6.950 28.420 -41.786 1.00 26.02 374 GLY A CA 1
ATOM 2831 C C . GLY A 1 374 ? -5.757 28.355 -42.745 1.00 26.02 374 GLY A C 1
ATOM 2832 O O . GLY A 1 374 ? -5.609 29.232 -43.589 1.00 26.02 374 GLY A O 1
ATOM 2833 N N . TRP A 1 375 ? -4.908 27.331 -42.620 1.00 27.08 375 TRP A N 1
ATOM 2834 C CA . TRP A 1 375 ? -3.784 27.078 -43.530 1.00 27.08 375 TRP A CA 1
ATOM 2835 C C . TRP A 1 375 ? -3.691 25.588 -43.843 1.00 27.08 375 TRP A C 1
ATOM 2837 O O . TRP A 1 375 ? -3.634 24.754 -42.944 1.00 27.08 375 TRP A O 1
ATOM 2847 N N . GLY A 1 376 ? -3.626 25.265 -45.129 1.00 28.11 376 GLY A N 1
ATOM 2848 C CA . GLY A 1 376 ? -3.280 23.936 -45.609 1.00 28.11 376 GLY A CA 1
ATOM 2849 C C . GLY A 1 376 ? -2.373 24.041 -46.827 1.00 28.11 376 GLY A C 1
ATOM 2850 O O . GLY A 1 376 ? -2.521 24.953 -47.640 1.00 28.11 376 GLY A O 1
ATOM 2851 N N . ARG A 1 377 ? -1.445 23.093 -46.974 1.00 30.62 377 ARG A N 1
ATOM 2852 C CA . ARG A 1 377 ? -0.822 22.755 -48.261 1.00 30.62 377 ARG A CA 1
ATOM 2853 C C . ARG A 1 377 ? -0.258 21.333 -48.218 1.00 30.62 377 ARG A C 1
ATOM 2855 O O . ARG A 1 377 ? 0.282 20.911 -47.203 1.00 30.62 377 ARG A O 1
ATOM 2862 N N . ARG A 1 378 ? -0.423 20.602 -49.325 1.00 32.28 378 ARG A N 1
ATOM 2863 C CA . ARG A 1 378 ? 0.100 19.243 -49.563 1.00 32.28 378 ARG A CA 1
ATOM 2864 C C . ARG A 1 378 ? 1.353 19.318 -50.445 1.00 32.28 378 ARG A C 1
ATOM 2866 O O . ARG A 1 378 ? 1.307 20.104 -51.382 1.00 32.28 378 ARG A O 1
ATOM 2873 N N . VAL A 1 379 ? 2.343 18.444 -50.212 1.00 33.00 379 VAL A N 1
ATOM 2874 C CA . VAL A 1 379 ? 3.191 17.642 -51.149 1.00 33.00 379 VAL A CA 1
ATOM 2875 C C . VAL A 1 379 ? 3.819 16.532 -50.263 1.00 33.00 379 VAL A C 1
ATOM 2877 O O . VAL A 1 379 ? 4.048 16.799 -49.088 1.00 33.00 379 VAL A O 1
ATOM 2880 N N . GLY A 1 380 ? 4.096 15.284 -50.663 1.00 27.69 380 GLY A N 1
ATOM 2881 C CA . GLY A 1 380 ? 3.820 14.545 -51.906 1.00 27.69 380 GLY A CA 1
ATOM 2882 C C . GLY A 1 380 ? 4.964 13.560 -52.231 1.00 27.69 380 GLY A C 1
ATOM 2883 O O . GLY A 1 380 ? 6.115 13.975 -52.269 1.00 27.69 380 GLY A O 1
ATOM 2884 N N . GLY A 1 381 ? 4.648 12.277 -52.459 1.00 26.58 381 GLY A N 1
ATOM 2885 C CA . GLY A 1 381 ? 5.617 11.176 -52.646 1.00 26.58 381 GLY A CA 1
ATOM 2886 C C . GLY A 1 381 ? 5.377 10.061 -51.613 1.00 26.58 381 GLY A C 1
ATOM 2887 O O . GLY A 1 381 ? 5.588 10.287 -50.429 1.00 26.58 381 GLY A O 1
ATOM 2888 N N . SER A 1 382 ? 4.767 8.911 -51.917 1.00 29.28 382 SER A N 1
ATOM 2889 C CA . SER A 1 382 ? 5.086 7.895 -52.942 1.00 29.28 382 SER A CA 1
ATOM 2890 C C . SER A 1 382 ? 6.371 7.120 -52.643 1.00 29.28 382 SER A C 1
ATOM 2892 O O . SER A 1 382 ? 7.435 7.512 -53.101 1.00 29.28 382 SER A O 1
ATOM 2894 N N . HIS A 1 383 ? 6.253 5.977 -51.958 1.00 31.27 383 HIS A N 1
ATOM 2895 C CA . HIS A 1 383 ? 7.069 4.797 -52.260 1.00 31.27 383 HIS A CA 1
ATOM 2896 C C . HIS A 1 383 ? 6.353 3.511 -51.832 1.00 31.27 383 HIS A C 1
ATOM 2898 O O . HIS A 1 383 ? 6.167 3.227 -50.651 1.00 31.27 383 HIS A O 1
ATOM 2904 N N . GLU A 1 384 ? 5.952 2.733 -52.830 1.00 32.75 384 GLU A N 1
ATOM 2905 C CA . GLU A 1 384 ? 5.497 1.356 -52.689 1.00 32.75 384 GLU A CA 1
ATOM 2906 C C . GLU A 1 384 ? 6.721 0.431 -52.759 1.00 32.75 384 GLU A C 1
ATOM 2908 O O . GLU A 1 384 ? 7.548 0.572 -53.661 1.00 32.75 384 GLU A O 1
ATOM 2913 N N . CYS A 1 385 ? 6.845 -0.532 -51.842 1.00 30.14 385 CYS A N 1
ATOM 2914 C CA . CYS A 1 385 ? 7.674 -1.711 -52.081 1.00 30.14 385 CYS A CA 1
ATOM 2915 C C . CYS A 1 385 ? 7.085 -2.940 -51.379 1.00 30.14 385 CYS A C 1
ATOM 2917 O O . CYS A 1 385 ? 6.783 -2.929 -50.187 1.00 30.14 385 CYS A O 1
ATOM 2919 N N . ARG A 1 386 ? 6.892 -3.997 -52.166 1.00 33.38 386 ARG A N 1
ATOM 2920 C CA . ARG A 1 386 ? 6.268 -5.277 -51.808 1.00 33.38 386 ARG A CA 1
ATOM 2921 C C . ARG A 1 386 ? 7.360 -6.356 -51.728 1.00 33.38 386 ARG A C 1
ATOM 2923 O O . ARG A 1 386 ? 8.332 -6.262 -52.471 1.00 33.38 386 ARG A O 1
ATOM 2930 N N . LYS A 1 387 ? 7.069 -7.447 -50.996 1.00 32.62 387 LYS A N 1
ATOM 2931 C CA . LYS A 1 387 ? 7.813 -8.732 -50.858 1.00 32.62 387 LYS A CA 1
ATOM 2932 C C . LYS A 1 387 ? 8.740 -8.764 -49.618 1.00 32.62 387 LYS A C 1
ATOM 2934 O O . LYS A 1 387 ? 9.256 -7.729 -49.230 1.00 32.62 387 LYS A O 1
ATOM 2939 N N . THR A 1 388 ? 8.932 -9.892 -48.917 1.00 32.38 388 THR A N 1
ATOM 2940 C CA . THR A 1 388 ? 8.622 -11.300 -49.272 1.00 32.38 388 THR A CA 1
ATOM 2941 C C . THR A 1 388 ? 8.287 -12.164 -48.042 1.0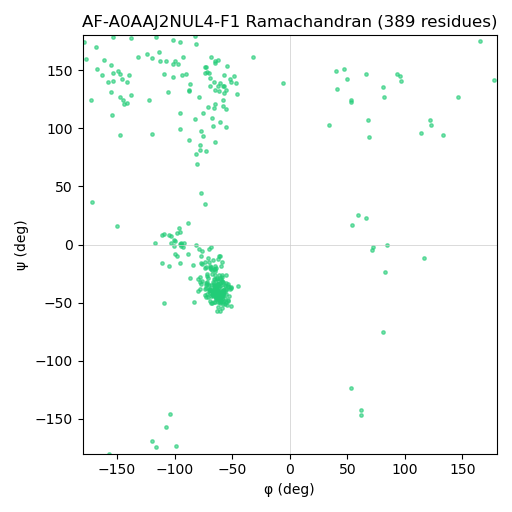0 32.38 388 THR A C 1
ATOM 2943 O O . THR A 1 388 ? 8.847 -11.952 -46.973 1.00 32.38 388 THR A O 1
ATOM 2946 N N . LYS A 1 389 ? 7.427 -13.181 -48.215 1.00 32.75 389 LYS A N 1
ATOM 2947 C CA . LYS A 1 389 ? 7.312 -14.359 -47.328 1.00 32.75 389 LYS A CA 1
ATOM 2948 C C . LYS A 1 389 ? 8.309 -15.436 -47.777 1.00 32.75 389 LYS A C 1
ATOM 2950 O O . LYS A 1 389 ? 8.264 -15.769 -48.954 1.00 32.75 389 LYS A O 1
ATOM 2955 N N . THR A 1 390 ? 9.067 -16.006 -46.840 1.00 41.28 390 THR A N 1
ATOM 2956 C CA . THR A 1 390 ? 9.705 -17.352 -46.823 1.00 41.28 390 THR A CA 1
ATOM 2957 C C . THR A 1 390 ? 10.506 -17.442 -45.514 1.00 41.28 390 THR A C 1
ATOM 2959 O O . THR A 1 390 ? 11.108 -16.436 -45.145 1.00 41.28 390 THR A O 1
ATOM 2962 N N . ALA A 1 391 ? 10.576 -18.558 -44.790 1.00 45.94 391 ALA A N 1
ATOM 2963 C CA . ALA A 1 391 ? 9.924 -19.864 -44.942 1.00 45.94 391 ALA A CA 1
ATOM 2964 C C . ALA A 1 391 ? 9.627 -20.443 -43.545 1.00 45.94 391 ALA A C 1
ATOM 2966 O O . ALA A 1 391 ? 10.298 -19.990 -42.591 1.00 45.94 391 ALA A O 1
#

Radius of gyration: 31.77 Å; Cα contacts (8 Å, |Δi|>4): 381; chains: 1; bounding box: 59×71×123 Å

Sequence (391 aa):
MKNAFGTPDHRVGTLPSATGFVPALEGLRAVAAFAVLTTHVAFQTGASTGSFLNRVWGRFDLSVAVFFALSGFLLWRAHALHARRGGTGTARPARDYLRSRLVRIMPAYLVLVSAVFLLIPRNAGSSASTWTSNLTLTQVYVPDSLVEGLTHAWSLSVEMSFYLVLPLLWWALAGLRGRAARWRIPAIAVVGVASLGWALLPWYELGLHDRLNDQILPPAFASWFAAGMILAELACAPPGRAAALARHRHARWGWWAVAAAAFLVSTVPQWFTEGFVHPSGPEFALRTALGAVVAFCLLAPAALAPAGASPTPRGAGRTTRATPETAGVRRRTSPPMAVGRFQPPARHPTPPRPARDEDAPSGREEGGEGKGSGWGRRVGGSHECRKTKTA

Secondary structure (DSSP, 8-state):
---TT----TTS-PPPPTT---HHHHHHHHHHHHHHHHHHHHHHTSTTSSSHHHHHHHGGGGHHHHHHHHHHHHHHHHHHHHHHTT--S-SS-HHHHHHHHHHHHHHHHHHHHHHHHHH-GGGTT--HHHHHHHHTT-TTSSTT---TTTGGGHHHHHHHHHHHHHHHHHHHTTT--GGGGGGHHHHHHHHHHHHHGGGGS-TTTTT--TT--GGGSGGGGHHHHHHHHHHHHHHTSPS-HHHHHHTSTTHHHHHHHHHHHHHHHTT-TTTS--TTPPPPHHHHHHHHHHHHHHHHHHHHHHHH--TT-----------------------------------------------------------------------------------

Mean predicted aligned error: 14.9 Å

Foldseek 3Di:
DAPPVRDDPVPPFDDPPLPDDQVVLVVLVVVLVVLVVLLVVLQVVVLFDDDLVNVLSVLSVLSLLLVLLSLLQSVLLQQLQCQAVVNADGSDDLVVLLVVVCVVPLVVQLVQLVCCCVPPVVNVPPDPCLSVCSSVLNQLVDFPNCDPPNVVSLSVSLVNVCSVCVSVVSVVCSPCHDVSVVCNLVVLVVLLLVLLCQLVDPCVVVVNVPGHDSCSHNSNQSNSSSLNNNLSNLLSDDDDDVLCCLQDPCVLVVLVVQLVVLSSVQSDCVLDPIHPPDDHSNSSSSSSNSSSSNSNSNCSNSSSHRPPPDPDPPPDDPDPDDDDDDDDDDDDDDDDDDDDDDDDDDDDDDDDDDDDDDDDDDDDDDDDDDDDDDDDDDDDDDDDDDDDDDD